Protein 1RWH (pdb70)

Nearest PDB structures (foldseek):
  1rwh-assembly1_A  TM=1.001E+00  e=0.000E+00  Paenarthrobacter aurescens
  1rw9-assembly1_A  TM=1.001E+00  e=0.000E+00  Paenarthrobacter aurescens
  1i8q-assembly1_A  TM=9.147E-01  e=4.068E-49  Streptococcus agalactiae
  1lxm-assembly1_A  TM=9.104E-01  e=1.502E-48  Streptococcus agalactiae
  2brv-assembly1_X  TM=9.313E-01  e=7.650E-45  Streptococcus pneumoniae

Structure (mmCIF, N/CA/C/O backbone):
data_1RWH
#
_entry.id   1RWH
#
_cell.length_a   57.621
_cell.length_b   86.305
_cell.length_c   80.514
_cell.angle_alpha   90.00
_cell.angle_beta   106.95
_cell.angle_gamma   90.00
#
_symmetry.space_group_name_H-M   'P 1 21 1'
#
loop_
_entity.id
_entity.type
_entity.pdbx_description
1 polymer 'chondroitin AC lyase'
2 branched '2,6-anhydro-3-deoxy-L-threo-hex-2-enonic acid-(1-3)-2-acetamido-2-deoxy-4-O-sulfo-beta-D-galactopyranose-(1-4)-2,6-anhydro-3-deoxy-L-xylo-hexonic acid-(1-3)-2-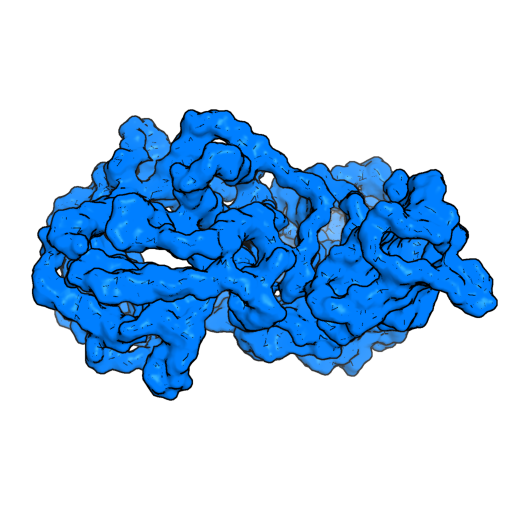acetamido-2-deoxy-4-O-sulfo-beta-D-galactopyranose'
3 non-polymer 'SODIUM ION'
4 non-polymer 'PHOSPHATE ION'
5 non-polymer GLYCEROL
6 water water
#
loop_
_atom_site.group_PDB
_atom_site.id
_atom_site.type_symbol
_atom_site.label_atom_id
_atom_site.label_alt_id
_atom_site.label_comp_id
_atom_site.label_asym_id
_atom_site.label_entity_id
_atom_site.label_seq_id
_atom_site.pdbx_PDB_ins_code
_atom_site.Cartn_x
_atom_site.Cartn_y
_atom_site.Cartn_z
_atom_site.occupancy
_atom_site.B_iso_or_equiv
_atom_site.auth_seq_id
_atom_site.auth_comp_id
_atom_site.auth_asym_id
_atom_site.auth_atom_id
_atom_site.pdbx_PDB_model_num
ATOM 1 N N . PRO A 1 4 ? -29.544 53.357 90.354 1.00 39.38 4 PRO A N 1
ATOM 2 C CA . PRO A 1 4 ? -29.420 51.877 90.473 1.00 37.87 4 PRO A CA 1
ATOM 3 C C . PRO A 1 4 ? -28.903 51.443 91.837 1.00 36.14 4 PRO A C 1
ATOM 4 O O . PRO A 1 4 ? -27.839 51.809 92.349 1.00 37.96 4 PRO A O 1
ATOM 8 N N . GLY A 1 5 ? -29.663 50.543 92.412 1.00 32.69 5 GLY A N 1
ATOM 9 C CA . GLY A 1 5 ? -29.359 50.114 93.749 1.00 30.44 5 GLY A CA 1
ATOM 10 C C . GLY A 1 5 ? -29.059 48.651 93.858 1.00 27.50 5 GLY A C 1
ATOM 11 O O . GLY A 1 5 ? -28.611 48.016 92.889 1.00 26.00 5 GLY A O 1
ATOM 12 N N . ALA A 1 6 ? -29.310 48.103 95.036 1.00 25.22 6 ALA A N 1
ATOM 13 C CA . ALA A 1 6 ? -29.000 46.720 95.365 1.00 24.85 6 ALA A CA 1
ATOM 14 C C . ALA A 1 6 ? -29.541 45.717 94.385 1.00 22.41 6 ALA A C 1
ATOM 15 O O . ALA A 1 6 ? -28.806 44.822 93.918 1.00 20.98 6 ALA A O 1
ATOM 17 N N . ALA A 1 7 ? -30.766 45.850 93.953 1.00 21.96 7 ALA A N 1
ATOM 18 C CA . ALA A 1 7 ? -31.414 44.869 93.120 1.00 22.11 7 ALA A CA 1
ATOM 19 C C . ALA A 1 7 ? -30.770 44.903 91.726 1.00 20.55 7 ALA A C 1
ATOM 20 O O . ALA A 1 7 ? -30.570 43.862 91.120 1.00 20.97 7 ALA A O 1
ATOM 22 N N . GLU A 1 8 ? -30.485 46.099 91.246 1.00 20.66 8 GLU A N 1
ATOM 23 C CA . GLU A 1 8 ? -29.878 46.290 89.910 1.00 19.91 8 GLU A CA 1
ATOM 24 C C . GLU A 1 8 ? -28.459 45.677 89.916 1.00 16.74 8 GLU A C 1
ATOM 25 O O . GLU A 1 8 ? -28.064 44.999 88.920 1.00 16.70 8 GLU A O 1
ATOM 31 N N . PHE A 1 9 ? -27.679 45.935 90.963 1.00 16.93 9 PHE A N 1
ATOM 32 C CA . PHE A 1 9 ? -26.341 45.372 91.057 1.00 15.78 9 PHE A CA 1
ATOM 33 C C . PHE A 1 9 ? -26.379 43.834 91.183 1.00 14.82 9 PHE A C 1
ATOM 34 O O . PHE A 1 9 ? -25.570 43.115 90.574 1.00 13.58 9 PHE A O 1
ATOM 42 N N . ALA A 1 10 ? -27.338 43.294 91.929 1.00 14.58 10 ALA A N 1
ATOM 43 C CA . ALA A 1 10 ? -27.485 41.859 92.020 1.00 13.30 10 ALA A CA 1
ATOM 44 C C . ALA A 1 10 ? -27.851 41.248 90.661 1.00 14.74 10 ALA A C 1
ATOM 45 O O . ALA A 1 10 ? -27.289 40.219 90.299 1.00 14.35 10 ALA A O 1
ATOM 47 N N . ALA A 1 11 ? -28.717 41.894 89.895 1.00 14.63 11 ALA A N 1
ATOM 48 C CA . ALA A 1 11 ? -29.086 41.413 88.594 1.00 15.55 11 ALA A CA 1
ATOM 49 C C . ALA A 1 11 ? -27.881 41.421 87.630 1.00 13.88 11 ALA A C 1
ATOM 50 O O . ALA A 1 11 ? -27.666 40.483 86.865 1.00 13.51 11 ALA A O 1
ATOM 52 N N . LEU A 1 12 ? -27.090 42.485 87.714 1.00 13.55 12 LEU A N 1
ATOM 53 C CA . LEU A 1 12 ? -25.872 42.579 86.886 1.00 12.71 12 LEU A CA 1
ATOM 54 C C . LEU A 1 12 ? -24.873 41.511 87.232 1.00 11.87 12 LEU A C 1
ATOM 55 O O . LEU A 1 12 ? -24.293 40.856 86.346 1.00 11.39 12 LEU A O 1
ATOM 60 N N . ARG A 1 13 ? -24.644 41.283 88.541 1.00 11.77 13 ARG A N 1
ATOM 61 C CA . ARG A 1 13 ? -23.713 40.228 88.933 1.00 10.78 13 ARG A CA 1
ATOM 62 C C . ARG A 1 13 ? -24.240 38.886 88.437 1.00 10.99 13 ARG A C 1
ATOM 63 O O . ARG A 1 13 ? -23.465 38.047 87.921 1.00 10.32 13 ARG A O 1
ATOM 71 N N . ASN A 1 14 ? -25.541 38.635 88.618 1.00 11.57 14 ASN A N 1
ATOM 72 C CA . ASN A 1 14 ? -26.097 37.392 88.136 1.00 12.07 14 ASN A CA 1
ATOM 73 C C . ASN A 1 14 ? -25.955 37.210 86.620 1.00 11.44 14 ASN A C 1
ATOM 74 O O . ASN A 1 14 ? -25.703 36.103 86.136 1.00 11.64 14 ASN A O 1
ATOM 79 N N . ARG A 1 15 ? -26.120 38.294 85.901 1.00 11.32 15 ARG A N 1
ATOM 80 C CA . ARG A 1 15 ? -25.953 38.242 84.455 1.00 11.20 15 ARG A CA 1
ATOM 81 C C . ARG A 1 15 ? -24.497 37.914 84.085 1.00 10.13 15 ARG A C 1
ATOM 82 O O . ARG A 1 15 ? -24.277 37.138 83.154 1.00 10.94 15 ARG A O 1
ATOM 90 N N . TRP A 1 16 ? -23.556 38.509 84.793 1.00 10.18 16 TRP A N 1
ATOM 91 C CA . TRP A 1 16 ? -22.156 38.227 84.486 1.00 8.91 16 TRP A CA 1
ATOM 92 C C . TRP A 1 16 ? -21.847 36.777 84.763 1.00 9.21 16 TRP A C 1
ATOM 93 O O . TRP A 1 16 ? -21.204 36.093 83.962 1.00 9.52 16 TRP A O 1
ATOM 104 N N . VAL A 1 17 ? -22.303 36.234 85.899 1.00 9.58 17 VAL A N 1
ATOM 105 C CA . VAL A 1 17 ? -22.097 34.837 86.179 1.00 9.68 17 VAL A CA 1
ATOM 106 C C . VAL A 1 17 ? -22.792 33.955 85.130 1.00 10.54 17 VAL A C 1
ATOM 107 O O . VAL A 1 17 ? -22.169 33.006 84.646 1.00 10.12 17 VAL A O 1
ATOM 111 N N . ASP A 1 18 ? -23.969 34.305 84.697 1.00 11.04 18 ASP A N 1
ATOM 112 C CA . ASP A 1 18 ? -24.610 33.540 83.625 1.00 10.86 18 ASP A CA 1
ATOM 113 C C . ASP A 1 18 ? -23.739 33.546 82.400 1.00 10.36 18 ASP A C 1
ATOM 114 O O . ASP A 1 18 ? -23.569 32.518 81.725 1.00 11.63 18 ASP A O 1
ATOM 119 N N . GLN A 1 19 ? -23.194 34.698 82.027 1.00 10.61 19 GLN A N 1
ATOM 120 C CA . GLN A 1 19 ? -22.399 34.833 80.808 1.00 10.41 19 GLN A CA 1
ATOM 121 C C . GLN A 1 19 ? -21.133 34.002 80.891 1.00 10.62 19 GLN A C 1
ATOM 122 O O . GLN A 1 19 ? -20.778 33.302 79.927 1.00 13.71 19 GLN A O 1
ATOM 132 N N . ILE A 1 20 ? -20.412 34.042 82.036 1.00 10.19 20 ILE A N 1
ATOM 133 C CA . ILE A 1 20 ? -19.116 33.434 82.097 1.00 11.03 20 ILE A CA 1
ATOM 134 C C . ILE A 1 20 ? -19.145 31.924 82.479 1.00 10.31 20 ILE A C 1
ATOM 135 O O . ILE A 1 20 ? -18.183 31.188 82.230 1.00 11.43 20 ILE A O 1
ATOM 140 N N . THR A 1 21 ? -20.282 31.450 82.994 1.00 10.40 21 THR A N 1
ATOM 141 C CA . THR A 1 21 ? -20.430 30.023 83.287 1.00 10.92 21 THR A CA 1
ATOM 142 C C . THR A 1 21 ? -21.301 29.272 82.264 1.00 10.43 21 THR A C 1
ATOM 143 O O . THR A 1 21 ? -21.157 28.065 82.118 1.00 11.43 21 THR A O 1
ATOM 147 N N . GLY A 1 22 ? -22.228 29.979 81.631 1.00 10.73 22 GLY A N 1
ATOM 148 C CA . GLY A 1 22 ? -23.242 29.298 80.807 1.00 11.66 22 GLY A CA 1
ATOM 149 C C . GLY A 1 22 ? -24.201 28.463 81.636 1.00 11.63 22 GLY A C 1
ATOM 150 O O . GLY A 1 22 ? -24.896 27.606 81.116 1.00 13.46 22 GLY A O 1
ATOM 151 N N . ARG A 1 23 ? -24.349 28.765 82.922 1.00 11.17 23 ARG A N 1
ATOM 152 C CA . ARG A 1 23 ? -25.157 27.936 83.859 1.00 13.50 23 ARG A CA 1
ATOM 153 C C . ARG A 1 23 ? -26.602 27.864 83.448 1.00 14.15 23 ARG A C 1
ATOM 154 O O . ARG A 1 23 ? -27.268 26.901 83.840 1.00 16.75 23 ARG A O 1
ATOM 162 N N . ASN A 1 24 ? -27.157 28.875 82.794 1.00 14.46 24 ASN A N 1
ATOM 163 C CA . ASN A 1 24 ? -28.566 28.959 82.388 1.00 17.05 24 ASN A CA 1
ATOM 164 C C . ASN A 1 24 ? -28.853 28.325 81.034 1.00 17.76 24 ASN A C 1
ATOM 165 O O . ASN A 1 24 ? -30.027 28.291 80.618 1.00 20.82 24 ASN A O 1
ATOM 170 N N . VAL A 1 25 ? -27.818 27.838 80.343 1.00 16.43 25 VAL A N 1
ATOM 171 C CA . VAL A 1 25 ? -27.971 27.353 78.934 1.00 18.82 25 VAL A CA 1
ATOM 172 C C . VAL A 1 25 ? -27.320 26.045 78.660 1.00 19.36 25 VAL A C 1
ATOM 173 O O . VAL A 1 25 ? -27.125 25.684 77.467 1.00 22.93 25 VAL A O 1
ATOM 177 N N . ILE A 1 26 ? -27.023 25.264 79.686 1.00 19.62 26 ILE A N 1
ATOM 178 C CA . ILE A 1 26 ? -26.515 23.924 79.484 1.00 20.97 26 ILE A CA 1
ATOM 179 C C . ILE A 1 26 ? -27.670 22.997 78.960 1.00 22.53 26 ILE A C 1
ATOM 180 O O . ILE A 1 26 ? -28.757 22.994 79.567 1.00 25.90 26 ILE A O 1
ATOM 185 N N . GLN A 1 27 ? -27.496 22.333 77.789 1.00 21.81 27 GLN A N 1
ATOM 186 C CA . GLN A 1 27 ? -28.493 21.355 77.283 1.00 23.81 27 GLN A CA 1
ATOM 187 C C . GLN A 1 27 ? -28.179 19.972 77.813 1.00 25.09 27 GLN A C 1
ATOM 188 O O . GLN A 1 27 ? -27.155 19.362 77.584 1.00 24.52 27 GLN A O 1
ATOM 194 N N . ALA A 1 28 ? -29.134 19.422 78.572 1.00 27.69 28 ALA A N 1
ATOM 195 C CA . ALA A 1 28 ? -28.973 18.113 79.230 1.00 27.27 28 ALA A CA 1
ATOM 196 C C . ALA A 1 28 ? -28.784 16.992 78.251 1.00 25.62 28 ALA A C 1
ATOM 197 O O . ALA A 1 28 ? -29.479 16.941 77.262 1.00 28.69 28 ALA A O 1
ATOM 199 N N . GLY A 1 29 ? -27.817 16.135 78.473 1.00 22.27 29 GLY A N 1
ATOM 200 C CA . GLY A 1 29 ? -27.573 15.039 77.573 1.00 23.06 29 GLY A CA 1
ATOM 201 C C . GLY A 1 29 ? -26.874 15.402 76.306 1.00 20.94 29 GLY A C 1
ATOM 202 O O . GLY A 1 29 ? -26.591 14.530 75.531 1.00 22.23 29 GLY A O 1
ATOM 203 N N . ASP A 1 30 ? -26.471 16.681 76.155 1.00 20.57 30 ASP A N 1
ATOM 204 C CA . ASP A 1 30 ? -25.794 17.144 74.932 1.00 19.99 30 ASP A CA 1
ATOM 205 C C . ASP A 1 30 ? -24.359 16.707 75.039 1.00 18.98 30 ASP A C 1
ATOM 206 O O . ASP A 1 30 ? -23.722 17.050 76.037 1.00 18.72 30 ASP A O 1
ATOM 211 N N . PRO A 1 31 ? -23.802 16.025 74.033 1.00 19.62 31 PRO A N 1
ATOM 212 C CA . PRO A 1 31 ? -22.436 15.528 74.178 1.00 20.46 31 PRO A CA 1
ATOM 213 C C . PRO A 1 31 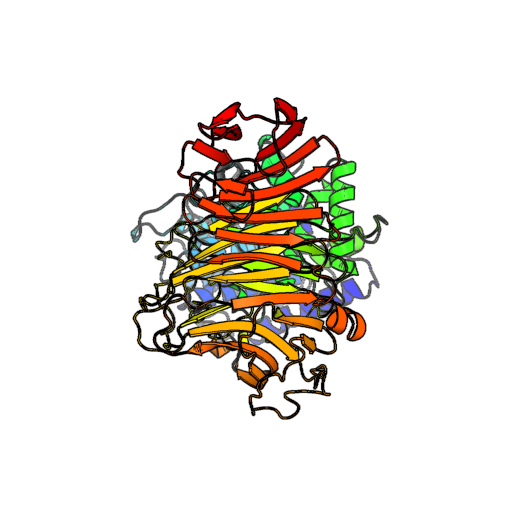? -21.381 16.687 74.198 1.00 18.07 31 PRO A C 1
ATOM 214 O O . PRO A 1 31 ? -20.288 16.492 74.773 1.00 21.72 31 PRO A O 1
ATOM 218 N N . ASP A 1 32 ? -21.689 17.762 73.498 1.00 19.77 32 ASP A N 1
ATOM 219 C CA . ASP A 1 32 ? -20.745 18.877 73.470 1.00 17.00 32 ASP A CA 1
ATOM 220 C C . ASP A 1 32 ? -20.751 19.647 74.780 1.00 16.28 32 ASP A C 1
ATOM 221 O O . ASP A 1 32 ? -19.678 20.001 75.267 1.00 17.18 32 ASP A O 1
ATOM 226 N N . PHE A 1 33 ? -21.913 19.831 75.381 1.00 17.34 33 PHE A N 1
ATOM 227 C CA . PHE A 1 33 ? -21.923 20.344 76.760 1.00 16.48 33 PHE A CA 1
ATOM 228 C C . PHE A 1 33 ? -21.197 19.432 77.713 1.00 17.60 33 PHE A C 1
ATOM 229 O O . PHE A 1 33 ? -20.458 19.894 78.600 1.00 17.02 33 PHE A O 1
ATOM 237 N N . ALA A 1 34 ? -21.413 18.102 77.598 1.00 18.72 34 ALA A N 1
ATOM 238 C CA . ALA A 1 34 ? -20.678 17.220 78.495 1.00 20.78 34 ALA A CA 1
ATOM 239 C C . ALA A 1 34 ? -19.168 17.325 78.389 1.00 20.50 34 ALA A C 1
ATOM 240 O O . ALA A 1 34 ? -18.428 17.305 79.357 1.00 20.68 34 ALA A O 1
ATOM 242 N N . LYS A 1 35 ? -18.697 17.469 77.143 1.00 20.21 35 LYS A N 1
ATOM 243 C CA . LYS A 1 35 ? -17.278 17.566 76.884 1.00 20.28 35 LYS A CA 1
ATOM 244 C C . LYS A 1 35 ? -16.734 18.909 77.476 1.00 17.38 35 LYS A C 1
ATOM 245 O O . LYS A 1 35 ? -15.638 18.938 78.026 1.00 18.85 35 LYS A O 1
ATOM 251 N N . ALA A 1 36 ? -17.496 19.979 77.331 1.00 17.09 36 ALA A N 1
ATOM 252 C CA . ALA A 1 36 ? -17.051 21.292 77.876 1.00 15.81 36 ALA A CA 1
ATOM 253 C C . ALA A 1 36 ? -16.940 21.184 79.408 1.00 15.91 36 ALA A C 1
ATOM 254 O O . ALA A 1 36 ? -15.974 21.665 80.013 1.00 16.72 36 ALA A O 1
ATOM 256 N N . ILE A 1 37 ? -17.884 20.485 80.032 1.00 16.55 37 ILE A N 1
ATOM 257 C CA . ILE A 1 37 ? -17.858 20.266 81.478 1.00 18.15 37 ILE A CA 1
ATOM 258 C C . ILE A 1 37 ? -16.682 19.382 81.901 1.00 17.54 37 ILE A C 1
ATOM 259 O O . ILE A 1 37 ? -15.988 19.664 82.861 1.00 16.36 37 ILE A O 1
ATOM 264 N N . THR A 1 38 ? -16.398 18.354 81.112 1.00 18.19 38 THR A N 1
ATOM 265 C CA . THR A 1 38 ? -15.245 17.542 81.351 1.00 18.81 38 THR A CA 1
ATOM 266 C C . THR A 1 38 ? -13.930 18.367 81.295 1.00 16.96 38 THR A C 1
ATOM 267 O O . THR A 1 38 ? -13.096 18.218 82.158 1.00 17.74 38 THR A O 1
ATOM 271 N N . ALA A 1 39 ? -13.809 19.241 80.304 1.00 17.46 39 ALA A N 1
ATOM 272 C CA . ALA A 1 39 ? -12.571 20.074 80.193 1.00 18.02 39 ALA A CA 1
ATOM 273 C C . ALA A 1 39 ? -12.458 21.009 81.399 1.00 17.11 39 ALA A C 1
ATOM 274 O O . ALA A 1 39 ? -11.385 21.174 82.003 1.00 18.16 39 ALA A O 1
ATOM 276 N N . LEU A 1 40 ? -13.616 21.572 81.794 1.00 16.67 40 LEU A N 1
ATOM 277 C CA . LEU A 1 40 ? -13.725 22.425 83.000 1.00 15.69 40 LEU A CA 1
ATOM 278 C C . LEU A 1 40 ? -13.264 21.623 84.240 1.00 15.79 40 LEU A C 1
ATOM 279 O O . LEU A 1 40 ? -12.448 22.066 85.067 1.00 15.87 40 LEU A O 1
ATOM 284 N N . ASN A 1 41 ? -13.789 20.400 84.368 1.00 15.31 41 ASN A N 1
ATOM 285 C CA . ASN A 1 41 ? -13.440 19.548 85.486 1.00 16.17 41 ASN A CA 1
ATOM 286 C C . ASN A 1 41 ? -11.948 19.168 85.531 1.00 16.63 41 ASN A C 1
ATOM 287 O O . ASN A 1 41 ? -11.327 19.189 86.591 1.00 17.08 41 ASN A O 1
ATOM 292 N N . ASN A 1 42 ? -11.366 18.858 84.373 1.00 17.80 42 ASN A N 1
ATOM 293 C CA . ASN A 1 42 ? -9.945 18.460 84.344 1.00 18.53 42 ASN A CA 1
ATOM 294 C C . ASN A 1 42 ? -9.022 19.626 84.722 1.00 17.90 42 ASN A C 1
ATOM 295 O O . ASN A 1 42 ? -8.060 19.436 85.485 1.00 18.41 42 ASN A O 1
ATOM 300 N N . LYS A 1 43 ? -9.366 20.830 84.246 1.00 17.68 43 LYS A N 1
ATOM 301 C CA . LYS A 1 43 ? -8.555 21.985 84.616 1.00 17.34 43 LYS A CA 1
ATOM 302 C C . LYS A 1 43 ? -8.657 22.286 86.120 1.00 16.22 43 LYS A C 1
ATOM 303 O O . LYS A 1 43 ? -7.658 22.543 86.819 1.00 16.47 43 LYS A O 1
ATOM 309 N N . ALA A 1 44 ? -9.906 22.192 86.644 1.00 15.62 44 ALA A N 1
ATOM 310 C CA . ALA A 1 44 ? -10.088 22.413 88.062 1.00 16.09 44 ALA A CA 1
ATOM 311 C C . ALA A 1 44 ? -9.298 21.382 88.906 1.00 16.37 44 ALA A C 1
ATOM 312 O O . ALA A 1 44 ? -8.657 21.751 89.883 1.00 16.28 44 ALA A O 1
ATOM 314 N N . ALA A 1 45 ? -9.375 20.117 88.497 1.00 17.49 45 ALA A N 1
ATOM 315 C CA . ALA A 1 45 ? -8.703 19.079 89.251 1.00 18.83 45 ALA A CA 1
ATOM 316 C C . ALA A 1 45 ? -7.185 19.245 89.218 1.00 19.34 45 ALA A C 1
ATOM 317 O O . ALA A 1 45 ? -6.518 19.045 90.214 1.00 20.47 45 ALA A O 1
ATOM 319 N N . ASP A 1 46 ? -6.680 19.696 88.076 1.00 19.56 46 ASP A N 1
ATOM 320 C CA . ASP A 1 46 ? -5.258 19.996 87.909 1.00 21.02 46 ASP A CA 1
ATOM 321 C C . ASP A 1 46 ? -4.782 21.083 88.874 1.00 19.68 46 ASP A C 1
ATOM 322 O O . ASP A 1 46 ? -3.767 20.962 89.570 1.00 21.11 46 ASP A O 1
ATOM 327 N N . SER A 1 47 ? -5.547 22.171 88.939 1.00 17.85 47 SER A N 1
ATOM 328 C CA . SER A 1 47 ? -5.242 23.224 89.872 1.00 16.12 47 SER A CA 1
ATOM 329 C C . SER A 1 47 ? -5.322 22.788 91.359 1.00 16.38 47 SER A C 1
ATOM 330 O O . SER A 1 47 ? -4.420 23.116 92.183 1.00 18.19 47 SER A O 1
ATOM 333 N N . LEU A 1 48 ? -6.357 22.024 91.692 1.00 17.28 48 LEU A N 1
ATOM 334 C CA . LEU A 1 48 ? -6.501 21.564 93.092 1.00 17.76 48 LEU A CA 1
ATOM 335 C C . LEU A 1 48 ? -5.319 20.640 93.488 1.00 19.28 48 LEU A C 1
ATOM 336 O O . LEU A 1 48 ? -4.806 20.733 94.595 1.00 20.91 48 LEU A O 1
ATOM 341 N N . ALA A 1 49 ? -4.850 19.890 92.516 1.00 19.72 49 ALA A N 1
ATOM 342 C CA . ALA A 1 49 ? -3.716 18.941 92.743 1.00 21.08 49 ALA A CA 1
ATOM 343 C C . ALA A 1 49 ? -2.414 19.719 93.046 1.00 21.56 49 ALA A C 1
ATOM 344 O O . ALA A 1 49 ? -1.476 19.191 93.668 1.00 23.42 49 ALA A O 1
ATOM 346 N N . LYS A 1 50 ? -2.347 20.980 92.594 1.00 19.86 50 LYS A N 1
ATOM 347 C CA . LYS A 1 50 ? -1.183 21.838 92.762 1.00 19.96 50 LYS A CA 1
ATOM 348 C C . LYS A 1 50 ? -1.277 22.804 93.950 1.00 19.24 50 LYS A C 1
ATOM 349 O O . LYS A 1 50 ? -0.377 23.612 94.167 1.00 19.72 50 LYS A O 1
ATOM 355 N N . LEU A 1 51 ? -2.353 22.725 94.733 1.00 19.30 51 LEU A N 1
ATOM 356 C CA . LEU A 1 51 ? -2.511 23.602 95.867 1.00 20.31 51 LEU A CA 1
ATOM 357 C C . LEU A 1 51 ? -1.354 23.408 96.892 1.00 20.71 51 LEU A C 1
ATOM 358 O O . LEU A 1 51 ? -1.013 22.262 97.248 1.00 22.51 51 LEU A O 1
ATOM 363 N N . ASP A 1 52 ? -0.818 24.484 97.402 1.00 21.18 52 ASP A N 1
ATOM 364 C CA . ASP A 1 52 ? 0.168 24.441 98.473 1.00 22.28 52 ASP A CA 1
ATOM 365 C C . ASP A 1 52 ? -0.643 24.335 99.726 1.00 24.95 52 ASP A C 1
ATOM 366 O O . ASP A 1 52 ? -1.356 25.232 100.144 1.00 23.56 52 ASP A O 1
ATOM 371 N N . ALA A 1 53 ? -0.474 23.203 100.417 1.00 27.09 53 ALA A N 1
ATOM 372 C CA . ALA A 1 53 ? -1.238 22.896 101.620 1.00 30.78 53 ALA A CA 1
ATOM 373 C C . ALA A 1 53 ? -0.424 23.169 102.868 1.00 32.02 53 ALA A C 1
ATOM 374 O O . ALA A 1 53 ? -0.895 22.873 103.988 1.00 34.00 53 ALA A O 1
ATOM 376 N N . ALA A 1 54 ? 0.808 23.651 102.694 1.00 32.04 54 ALA A N 1
ATOM 377 C CA . ALA A 1 54 ? 1.764 23.777 103.805 1.00 32.82 54 ALA A CA 1
ATOM 378 C C . ALA A 1 54 ? 1.316 24.862 104.762 1.00 33.77 54 ALA A C 1
ATOM 379 O O . ALA A 1 54 ? 0.723 25.924 104.385 1.00 34.25 54 ALA A O 1
ATOM 381 N N . ALA A 1 55 ? 1.593 24.619 106.033 1.00 34.03 55 ALA A N 1
ATOM 382 C CA . ALA A 1 55 ? 1.339 25.623 107.041 1.00 34.24 55 ALA A CA 1
ATOM 383 C C . ALA A 1 55 ? 2.244 26.814 106.776 1.00 33.32 55 ALA A C 1
ATOM 384 O O . ALA A 1 55 ? 3.403 26.660 106.388 1.00 34.17 55 ALA A O 1
ATOM 386 N N . GLY A 1 56 ? 1.737 28.010 107.002 1.00 31.47 56 GLY A N 1
ATOM 387 C CA . GLY A 1 56 ? 2.508 29.238 106.727 1.00 30.46 56 GLY A CA 1
ATOM 388 C C . GLY A 1 56 ? 2.988 29.388 105.262 1.00 28.17 56 GLY A C 1
ATOM 389 O O . GLY A 1 56 ? 4.043 29.966 104.992 1.00 27.43 56 GLY A O 1
ATOM 390 N N . ARG A 1 57 ? 2.170 28.927 104.309 1.00 25.20 57 ARG A N 1
ATOM 391 C CA . ARG A 1 57 ? 2.579 28.918 102.891 1.00 23.17 57 ARG A CA 1
ATOM 392 C C . ARG A 1 57 ? 2.880 30.331 102.377 1.00 21.54 57 ARG A C 1
ATOM 393 O O . ARG A 1 57 ? 2.273 31.316 102.828 1.00 21.58 57 ARG A O 1
ATOM 401 N N . THR A 1 58 ? 3.854 30.379 101.485 1.00 21.81 58 THR A N 1
ATOM 402 C CA . THR A 1 58 ? 4.247 31.637 100.841 1.00 23.64 58 THR A CA 1
ATOM 403 C C . THR A 1 58 ? 3.853 31.667 99.362 1.00 21.97 58 THR A C 1
ATOM 404 O O . THR A 1 58 ? 4.152 32.632 98.659 1.00 22.88 58 THR A O 1
ATOM 408 N N . SER A 1 59 ? 3.188 30.622 98.916 1.00 19.29 59 SER A N 1
ATOM 409 C CA . SER A 1 59 ? 2.516 30.573 97.594 1.00 19.39 59 SER A CA 1
ATOM 410 C C . SER A 1 59 ? 1.181 29.879 97.714 1.00 18.88 59 SER A C 1
ATOM 411 O O . SER A 1 59 ? 0.940 29.176 98.707 1.00 20.46 59 SER A O 1
ATOM 414 N N . VAL A 1 60 ? 0.282 30.076 96.750 1.00 16.01 60 VAL A N 1
ATOM 415 C CA . VAL A 1 60 ? -0.977 29.349 96.711 1.00 15.77 60 VAL A CA 1
ATOM 416 C C . VAL A 1 60 ? -0.873 28.017 96.032 1.00 16.22 60 VAL A C 1
ATOM 417 O O . VAL A 1 60 ? -1.487 27.035 96.470 1.00 18.05 60 VAL A O 1
ATOM 421 N N . PHE A 1 61 ? -0.165 27.981 94.918 1.00 15.88 61 PHE A N 1
ATOM 422 C CA . PHE A 1 61 ? 0.067 26.781 94.168 1.00 17.00 61 PHE A CA 1
ATOM 423 C C . PHE A 1 61 ? 1.563 26.463 94.232 1.00 19.44 61 PHE A C 1
ATOM 424 O O . PHE A 1 61 ? 2.405 27.388 94.229 1.00 19.44 61 PHE A O 1
ATOM 432 N N . THR A 1 62 ? 1.883 25.184 94.394 1.00 20.71 62 THR A N 1
ATOM 433 C CA . THR A 1 62 ? 3.310 24.779 94.506 1.00 21.80 62 THR A CA 1
ATOM 434 C C . THR A 1 62 ? 4.182 25.065 93.301 1.00 21.03 62 THR A C 1
ATOM 435 O O . THR A 1 62 ? 5.415 25.137 93.453 1.00 25.06 62 THR A O 1
ATOM 439 N N . ASP A 1 63 ? 3.588 25.248 92.129 1.00 18.98 63 ASP A N 1
ATOM 440 C CA . ASP A 1 63 ? 4.331 25.473 90.884 1.00 19.27 63 ASP A CA 1
ATOM 441 C C . ASP A 1 63 ? 4.255 26.944 90.420 1.00 19.34 63 ASP A C 1
ATOM 442 O O . ASP A 1 63 ? 4.711 27.254 89.300 1.00 21.34 63 ASP A O 1
ATOM 447 N N . LEU A 1 64 ? 3.751 27.835 91.290 1.00 17.95 64 LEU A N 1
ATOM 448 C CA . LEU A 1 64 ? 3.600 29.257 90.921 1.00 16.93 64 LEU A CA 1
ATOM 449 C C . LEU A 1 64 ? 4.124 30.141 92.012 1.00 16.86 64 LEU A C 1
ATOM 450 O O . LEU A 1 64 ? 3.574 30.193 93.143 1.00 19.12 64 LEU A O 1
ATOM 455 N N . SER A 1 65 ? 5.192 30.893 91.700 1.00 18.04 65 SER A N 1
ATOM 456 C CA . SER A 1 65 ? 5.775 31.827 92.639 1.00 18.79 65 SER A CA 1
ATOM 457 C C . SER A 1 65 ? 5.047 33.167 92.573 1.00 18.27 65 SER A C 1
ATOM 458 O O . SER A 1 65 ? 4.973 33.783 91.485 1.00 19.23 65 SER A O 1
ATOM 461 N N . LEU A 1 66 ? 4.632 33.677 93.713 1.00 17.26 66 LEU A N 1
ATOM 462 C CA . LEU A 1 66 ? 4.025 35.003 93.774 1.00 18.39 66 LEU A CA 1
ATOM 463 C C . LEU A 1 66 ? 5.030 36.119 93.571 1.00 19.70 66 LEU A C 1
ATOM 464 O O . LEU A 1 66 ? 4.624 37.253 93.353 1.00 23.20 66 LEU A O 1
ATOM 469 N N . ALA A 1 67 ? 6.321 35.808 93.628 1.00 20.18 67 ALA A N 1
ATOM 470 C CA . ALA A 1 67 ? 7.362 36.798 93.333 1.00 19.57 67 ALA A CA 1
ATOM 471 C C . ALA A 1 67 ? 7.609 36.941 91.824 1.00 19.83 67 ALA A C 1
ATOM 472 O O . ALA A 1 67 ? 8.445 37.793 91.419 1.00 21.67 67 ALA A O 1
ATOM 474 N N . LYS A 1 68 ? 6.953 36.144 90.979 1.00 18.54 68 LYS A N 1
ATOM 475 C CA . LYS A 1 68 ? 7.096 36.268 89.537 1.00 17.25 68 LYS A CA 1
ATOM 476 C C . LYS A 1 68 ? 5.756 36.744 88.978 1.00 15.20 68 LYS A C 1
ATOM 477 O O . LYS A 1 68 ? 4.734 36.034 89.106 1.00 15.34 68 LYS A O 1
ATOM 483 N N . ASP A 1 69 ? 5.727 37.911 88.369 1.00 15.53 69 ASP A N 1
ATOM 484 C CA . ASP A 1 69 ? 4.420 38.556 88.134 1.00 14.52 69 ASP A CA 1
ATOM 485 C C . ASP A 1 69 ? 3.539 37.693 87.182 1.00 13.59 69 ASP A C 1
ATOM 486 O O . ASP A 1 69 ? 2.336 37.677 87.357 1.00 12.44 69 ASP A O 1
ATOM 491 N N . ALA A 1 70 ? 4.085 36.940 86.221 1.00 13.38 70 ALA A N 1
ATOM 492 C CA . ALA A 1 70 ? 3.259 36.116 85.360 1.00 13.56 70 ALA A CA 1
ATOM 493 C C . ALA A 1 70 ? 2.623 34.945 86.125 1.00 12.18 70 ALA A C 1
ATOM 494 O O . ALA A 1 70 ? 1.502 34.529 85.858 1.00 13.22 70 ALA A O 1
ATOM 496 N N . GLU A 1 71 ? 3.376 34.412 87.076 1.00 13.39 71 GLU A N 1
ATOM 497 C CA . GLU A 1 71 ? 2.905 33.324 87.910 1.00 13.58 71 GLU A CA 1
ATOM 498 C C . GLU A 1 71 ? 1.899 33.806 88.967 1.00 12.56 71 GLU A C 1
ATOM 499 O O . GLU A 1 71 ? 1.007 33.036 89.360 1.00 12.83 71 GLU A O 1
ATOM 505 N N . MET A 1 72 ? 2.010 35.061 89.393 1.00 12.87 72 MET A N 1
ATOM 506 C CA . MET A 1 72 ? 0.983 35.736 90.164 1.00 11.98 72 MET A CA 1
ATOM 507 C C . MET A 1 72 ? -0.323 35.792 89.357 1.00 11.42 72 MET A C 1
ATOM 508 O O . MET A 1 72 ? -1.414 35.465 89.887 1.00 11.60 72 MET A O 1
ATOM 513 N N . VAL A 1 73 ? -0.239 36.203 88.079 1.00 11.26 73 VAL A N 1
ATOM 514 C CA . VAL A 1 73 ? -1.469 36.206 87.255 1.00 10.53 73 VAL A CA 1
ATOM 515 C C . VAL A 1 73 ? -2.069 34.794 87.197 1.00 9.77 73 VAL A C 1
ATOM 516 O O . VAL A 1 73 ? -3.275 34.623 87.352 1.00 10.40 73 VAL A O 1
ATOM 520 N N . THR A 1 74 ? -1.228 33.780 86.880 1.00 11.09 74 THR A N 1
ATOM 521 C CA . THR A 1 74 ? -1.768 32.447 86.728 1.00 11.24 74 THR A CA 1
ATOM 522 C C . THR A 1 74 ? -2.380 31.960 88.049 1.00 10.47 74 THR A C 1
ATOM 523 O O . THR A 1 74 ? -3.345 31.195 88.033 1.00 11.21 74 THR A O 1
ATOM 527 N N . THR A 1 75 ? -1.808 32.357 89.175 1.00 11.54 75 THR A N 1
ATOM 528 C CA . THR A 1 75 ? -2.431 32.039 90.480 1.00 11.58 75 THR A CA 1
ATOM 529 C C . THR A 1 75 ? -3.889 32.557 90.477 1.00 10.52 75 THR A C 1
ATOM 530 O O . THR A 1 75 ? -4.839 31.793 90.827 1.00 10.94 75 THR A O 1
ATOM 534 N N . TYR A 1 76 ? -4.092 33.805 90.110 1.00 9.85 76 TYR A N 1
ATOM 535 C CA . TYR A 1 76 ? -5.424 34.365 90.087 1.00 10.00 76 TYR A CA 1
ATOM 536 C C . TYR A 1 76 ? -6.354 33.758 89.004 1.00 9.32 76 TYR A C 1
ATOM 537 O O . TYR A 1 76 ? -7.538 33.537 89.288 1.00 9.75 76 TYR A O 1
ATOM 546 N N . THR A 1 77 ? -5.813 33.457 87.823 1.00 9.81 77 THR A N 1
ATOM 547 C CA . THR A 1 77 ? -6.683 32.860 86.803 1.00 10.16 77 THR A CA 1
ATOM 548 C C . THR A 1 77 ? -7.051 31.431 87.179 1.00 9.77 77 THR A C 1
ATOM 549 O O . THR A 1 77 ? -8.153 30.968 86.871 1.00 9.94 77 THR A O 1
ATOM 553 N N . ARG A 1 78 ? -6.156 30.703 87.871 1.00 10.46 78 ARG A N 1
ATOM 554 C CA . ARG A 1 78 ? -6.560 29.389 88.370 1.00 10.57 78 ARG A CA 1
ATOM 555 C C . ARG A 1 78 ? -7.672 29.533 89.420 1.00 9.53 78 ARG A C 1
ATOM 556 O O . ARG A 1 78 ? -8.603 28.682 89.439 1.00 11.23 78 ARG A O 1
ATOM 564 N N . LEU A 1 79 ? -7.576 30.535 90.288 1.00 10.51 79 LEU A N 1
ATOM 565 C CA . LEU A 1 79 ? -8.630 30.725 91.288 1.00 10.51 79 LEU A CA 1
ATOM 566 C C . LEU A 1 79 ? -9.961 31.113 90.649 1.00 9.46 79 LEU A C 1
ATOM 567 O O . LEU A 1 79 ? -11.004 30.609 91.077 1.00 10.61 79 LEU A O 1
ATOM 572 N N . SER A 1 80 ? -9.934 31.958 89.623 1.00 9.30 80 SER A N 1
ATOM 573 C CA . SER A 1 80 ? -11.176 32.327 88.969 1.00 9.06 80 SER A CA 1
ATOM 574 C C . SER A 1 80 ? -11.757 31.142 88.170 1.00 9.16 80 SER A C 1
ATOM 575 O O . SER A 1 80 ? -12.967 31.006 88.103 1.00 9.63 80 SER A O 1
ATOM 578 N N . GLN A 1 81 ? -10.911 30.303 87.587 1.00 8.95 81 GLN A N 1
ATOM 579 C CA . GLN A 1 81 ? -11.398 29.113 86.931 1.00 9.77 81 GLN A CA 1
ATOM 580 C C . GLN A 1 81 ? -12.076 28.148 87.924 1.00 9.94 81 GLN A C 1
ATOM 581 O O . GLN A 1 81 ? -13.089 27.543 87.622 1.00 10.44 81 GLN A O 1
ATOM 587 N N . LEU A 1 82 ? -11.448 27.995 89.076 1.00 9.79 82 LEU A N 1
ATOM 588 C CA . LEU A 1 82 ? -12.012 27.139 90.126 1.00 10.16 82 LEU A CA 1
ATOM 589 C C . LEU A 1 82 ? -13.336 27.706 90.577 1.00 10.25 82 LEU A C 1
ATOM 590 O O . LEU A 1 82 ? -14.317 26.961 90.776 1.00 11.58 82 LEU A O 1
ATOM 595 N N . ALA A 1 83 ? -13.441 29.028 90.744 1.00 9.93 83 ALA A N 1
ATOM 596 C CA . ALA A 1 83 ? -14.711 29.635 91.119 1.00 9.72 83 ALA A CA 1
ATOM 597 C C . ALA A 1 83 ? -15.752 29.423 89.997 1.00 9.50 83 ALA A C 1
ATOM 598 O O . ALA A 1 83 ? -16.948 29.229 90.284 1.00 9.78 83 ALA A O 1
ATOM 600 N N . THR A 1 84 ? -15.311 29.486 88.729 1.00 9.61 84 THR A N 1
ATOM 601 C CA . THR A 1 84 ? -16.215 29.232 87.639 1.00 9.54 84 THR A CA 1
ATOM 602 C C . THR A 1 84 ? -16.777 27.828 87.709 1.00 9.56 84 THR A C 1
ATOM 603 O O . THR A 1 84 ? -17.981 27.596 87.571 1.00 10.79 84 THR A O 1
ATOM 607 N N . ALA A 1 85 ? -15.899 26.862 87.911 1.00 10.28 85 ALA A N 1
ATOM 608 C CA . ALA A 1 85 ? -16.317 25.469 88.035 1.00 10.70 85 ALA A CA 1
ATOM 609 C C . ALA A 1 85 ? -17.278 25.272 89.226 1.00 10.31 85 ALA A C 1
ATOM 610 O O . ALA A 1 85 ? -18.295 24.590 89.112 1.00 11.28 85 ALA A O 1
ATOM 612 N N . TRP A 1 86 ? -16.951 25.893 90.366 1.00 10.73 86 TRP A N 1
ATOM 613 C CA . TRP A 1 86 ? -17.793 25.793 91.551 1.00 10.58 86 TRP A CA 1
ATOM 614 C C . TRP A 1 86 ? -19.195 26.347 91.311 1.00 10.53 86 TRP A C 1
ATOM 615 O O . TRP A 1 86 ? -20.179 25.898 91.965 1.00 11.12 86 TRP A O 1
ATOM 626 N N . ALA A 1 87 ? -19.308 27.272 90.352 1.00 10.84 87 ALA A N 1
ATOM 627 C CA . ALA A 1 87 ? -20.557 27.920 90.011 1.00 10.78 87 ALA A CA 1
ATOM 628 C C . ALA A 1 87 ? -21.298 27.267 88.803 1.00 11.28 87 ALA A C 1
ATOM 629 O O . ALA A 1 87 ? -22.350 27.749 88.401 1.00 12.33 87 ALA A O 1
ATOM 631 N N . THR A 1 88 ? -20.727 26.214 88.202 1.00 10.72 88 THR A N 1
ATOM 632 C CA . THR A 1 88 ? -21.306 25.638 87.004 1.00 11.83 88 THR A CA 1
ATOM 633 C C . THR A 1 88 ? -22.061 24.333 87.323 1.00 11.64 88 THR A C 1
ATOM 634 O O . THR A 1 88 ? -21.412 23.335 87.678 1.00 12.26 88 THR A O 1
ATOM 638 N N . PRO A 1 89 ? -23.380 24.337 87.153 1.00 13.63 89 PRO A N 1
ATOM 639 C CA . PRO A 1 89 ? -24.141 23.119 87.394 1.00 13.91 89 PRO A CA 1
ATOM 640 C C . PRO A 1 89 ? -23.544 21.932 86.644 1.00 15.06 89 PRO A C 1
ATOM 641 O O . PRO A 1 89 ? -23.179 22.040 85.472 1.00 15.82 89 PRO A O 1
ATOM 645 N N . THR A 1 90 ? -23.537 20.777 87.335 1.00 15.03 90 THR A N 1
ATOM 646 C CA . THR A 1 90 ? -23.003 19.480 86.897 1.00 17.00 90 THR A CA 1
ATOM 647 C C . THR A 1 90 ? -21.491 19.346 86.869 1.00 16.86 90 THR A C 1
ATOM 648 O O . THR A 1 90 ? -20.940 18.237 86.679 1.00 18.29 90 THR A O 1
ATOM 652 N N . ALA A 1 91 ? -20.776 20.467 87.100 1.00 15.23 91 ALA A N 1
ATOM 653 C CA . ALA A 1 91 ? -19.370 20.326 87.245 1.00 14.82 91 ALA A CA 1
ATOM 654 C C . ALA A 1 91 ? -19.027 19.482 88.464 1.00 14.16 91 ALA A C 1
ATOM 655 O O . ALA A 1 91 ? -19.772 19.511 89.457 1.00 15.20 91 ALA A O 1
ATOM 657 N N . ALA A 1 92 ? -17.909 18.797 88.433 1.00 15.07 92 ALA A N 1
ATOM 658 C CA . ALA A 1 92 ? -17.532 17.910 89.546 1.00 15.66 92 ALA A CA 1
ATOM 659 C C . ALA A 1 92 ? -17.485 18.683 90.877 1.00 15.79 92 ALA A C 1
ATOM 660 O O . ALA A 1 92 ? -17.891 18.184 91.939 1.00 17.53 92 ALA A O 1
ATOM 662 N N . VAL A 1 93 ? -16.985 19.921 90.850 1.00 14.76 93 VAL A N 1
ATOM 663 C CA . VAL A 1 93 ? -16.849 20.698 92.077 1.00 14.57 93 VAL A CA 1
ATOM 664 C C . VAL A 1 93 ? -17.999 21.678 92.307 1.00 12.88 93 VAL A C 1
ATOM 665 O O . VAL A 1 93 ? -17.920 22.545 93.188 1.00 14.57 93 VAL A O 1
ATOM 669 N N . PHE A 1 94 ? -19.088 21.562 91.545 1.00 13.88 94 PHE A N 1
ATOM 670 C CA . PHE A 1 94 ? -20.205 22.469 91.704 1.00 13.10 94 PHE A CA 1
ATOM 671 C C . PHE A 1 94 ? -20.695 22.490 93.140 1.00 12.73 94 PHE A C 1
ATOM 672 O O . PHE A 1 94 ? -21.011 21.423 93.685 1.00 14.20 94 PHE A O 1
ATOM 680 N N . GLY A 1 95 ? -20.711 23.647 93.784 1.00 12.92 95 GLY A N 1
ATOM 681 C CA . GLY A 1 95 ? -21.238 23.777 95.128 1.00 14.15 95 GLY A CA 1
ATOM 682 C C . GLY A 1 95 ? -20.410 23.058 96.189 1.00 13.96 95 GLY A C 1
ATOM 683 O O . GLY A 1 95 ? -20.874 22.909 97.317 1.00 16.93 95 GLY A O 1
ATOM 684 N N . ASP A 1 96 ? -19.199 22.645 95.895 1.00 14.06 96 ASP A N 1
ATOM 685 C CA . ASP A 1 96 ? -18.396 21.859 96.843 1.00 15.80 96 ASP A CA 1
ATOM 686 C C . ASP A 1 96 ? -17.782 22.811 97.871 1.00 14.35 96 ASP A C 1
ATOM 687 O O . ASP A 1 96 ? -16.942 23.667 97.502 1.00 14.79 96 ASP A O 1
ATOM 692 N N . ALA A 1 97 ? -18.176 22.668 99.143 1.00 15.68 97 ALA A N 1
ATOM 693 C CA . ALA A 1 97 ? -17.737 23.573 100.157 1.00 15.93 97 ALA A CA 1
ATOM 694 C C . ALA A 1 97 ? -16.229 23.479 100.438 1.00 15.71 97 ALA A C 1
ATOM 695 O O . ALA A 1 97 ? -15.620 24.512 100.777 1.00 16.73 97 ALA A O 1
ATOM 697 N N . ALA A 1 98 ? -15.623 22.323 100.314 1.00 16.73 98 ALA A N 1
ATOM 698 C CA . ALA A 1 98 ? -14.162 22.215 100.591 1.00 18.04 98 ALA A CA 1
ATOM 699 C C . ALA A 1 98 ? -13.387 22.947 99.459 1.00 16.57 98 ALA A C 1
ATOM 700 O O . ALA A 1 98 ? -12.403 23.639 99.722 1.00 16.87 98 ALA A O 1
ATOM 702 N N . VAL A 1 99 ? -13.824 22.785 98.220 1.00 15.94 99 VAL A N 1
ATOM 703 C CA . VAL A 1 99 ? -13.245 23.523 97.116 1.00 15.10 99 VAL A CA 1
ATOM 704 C C . VAL A 1 99 ? -13.409 25.040 97.315 1.00 14.14 99 VAL A C 1
ATOM 705 O O . VAL A 1 99 ? -12.458 25.804 97.144 1.00 14.59 99 VAL A O 1
ATOM 709 N N . LEU A 1 100 ? -14.644 25.438 97.644 1.00 13.81 100 LEU A N 1
ATOM 710 C CA . LEU A 1 100 ? -14.891 26.861 97.936 1.00 13.41 100 LEU A CA 1
ATOM 711 C C . LEU A 1 100 ? -13.918 27.381 98.972 1.00 13.85 100 LEU A C 1
ATOM 712 O O . LEU A 1 100 ? -13.374 28.469 98.840 1.00 13.41 100 LEU A O 1
ATOM 717 N N . ALA A 1 101 ? -13.773 26.668 100.069 1.00 14.42 101 ALA A N 1
ATOM 718 C CA . ALA A 1 101 ? -12.883 27.121 101.112 1.00 14.83 101 ALA A CA 1
ATOM 719 C C . ALA A 1 101 ? -11.448 27.286 100.594 1.00 14.36 101 ALA A C 1
ATOM 720 O O . ALA A 1 101 ? -10.746 28.248 100.967 1.00 15.55 101 ALA A O 1
ATOM 722 N N . ALA A 1 102 ? -10.983 26.380 99.759 1.00 15.14 102 ALA A N 1
ATOM 723 C CA . ALA A 1 102 ? -9.663 26.472 99.180 1.00 15.58 102 ALA A CA 1
ATOM 724 C C . ALA A 1 102 ? -9.539 27.698 98.248 1.00 13.97 102 ALA A C 1
ATOM 725 O O . ALA A 1 102 ? -8.487 28.354 98.268 1.00 14.55 102 ALA A O 1
ATOM 727 N N . ILE A 1 103 ? -10.586 27.990 97.483 1.00 13.36 103 ILE A N 1
ATOM 728 C CA . ILE A 1 103 ? -10.550 29.180 96.606 1.00 12.40 103 ILE A CA 1
ATOM 729 C C . ILE A 1 103 ? -10.441 30.430 97.483 1.00 11.34 103 ILE A C 1
ATOM 730 O O . ILE A 1 103 ? -9.614 31.324 97.201 1.00 11.39 103 ILE A O 1
ATOM 735 N N . LYS A 1 104 ? -11.269 30.539 98.514 1.00 11.58 104 LYS A N 1
ATOM 736 C CA . LYS A 1 104 ? -11.270 31.697 99.385 1.00 11.05 104 LYS A CA 1
ATOM 737 C C . LYS A 1 104 ? -9.946 31.863 100.060 1.00 11.89 104 LYS A C 1
ATOM 738 O O . LYS A 1 104 ? -9.456 32.984 100.212 1.00 12.48 104 LYS A O 1
ATOM 744 N N . ALA A 1 105 ? -9.380 30.781 100.558 1.00 12.62 105 ALA A N 1
ATOM 745 C CA . ALA A 1 105 ? -8.071 30.874 101.193 1.00 13.52 105 ALA A CA 1
ATOM 746 C C . ALA A 1 105 ? -6.954 31.284 100.245 1.00 13.38 105 ALA A C 1
ATOM 747 O O . ALA A 1 105 ? -6.040 32.041 100.617 1.00 14.49 105 ALA A O 1
ATOM 749 N N . GLY A 1 106 ? -7.066 30.817 99.005 1.00 12.96 106 GLY A N 1
ATOM 750 C CA . GLY A 1 106 ? -6.154 31.230 97.975 1.00 13.20 106 GLY A CA 1
ATOM 751 C C . GLY A 1 106 ? -6.274 32.741 97.681 1.00 12.44 106 GLY A C 1
ATOM 752 O O . GLY A 1 106 ? -5.259 33.443 97.562 1.00 12.45 106 GLY A O 1
ATOM 753 N N . LEU A 1 107 ? -7.499 33.254 97.549 1.00 11.20 107 LEU A N 1
ATOM 754 C CA . LEU A 1 107 ? -7.655 34.690 97.350 1.00 10.38 107 LEU A CA 1
ATOM 755 C C . LEU A 1 107 ? -7.108 35.472 98.553 1.00 11.95 107 LEU A C 1
ATOM 756 O O . LEU A 1 107 ? -6.448 36.514 98.399 1.00 11.75 107 LEU A O 1
ATOM 761 N N . ALA A 1 108 ? -7.367 34.975 99.752 1.00 12.44 108 ALA A N 1
ATOM 762 C CA . ALA A 1 108 ? -6.941 35.683 100.957 1.00 13.01 108 ALA A CA 1
ATOM 763 C C . ALA A 1 108 ? -5.401 35.725 101.046 1.00 12.86 108 ALA A C 1
ATOM 764 O O . ALA A 1 108 ? -4.814 36.801 101.321 1.00 14.39 108 ALA A O 1
ATOM 766 N N . ASP A 1 109 ? -4.755 34.596 100.842 1.00 12.43 109 ASP A N 1
ATOM 767 C CA . ASP A 1 109 ? -3.313 34.538 100.991 1.00 13.30 109 ASP A CA 1
ATOM 768 C C . ASP A 1 109 ? -2.645 35.264 99.829 1.00 13.84 109 ASP A C 1
ATOM 769 O O . ASP A 1 109 ? -1.617 35.917 100.052 1.00 14.42 109 ASP A O 1
ATOM 774 N N . ALA A 1 110 ? -3.173 35.171 98.609 1.00 12.72 110 ALA A N 1
ATOM 775 C CA . ALA A 1 110 ? -2.525 35.903 97.519 1.00 13.19 110 ALA A CA 1
ATOM 776 C C . ALA A 1 110 ? -2.597 37.405 97.801 1.00 12.99 110 ALA A C 1
ATOM 777 O O . ALA A 1 110 ? -1.636 38.144 97.520 1.00 13.20 110 ALA A O 1
ATOM 779 N N . ASN A 1 111 ? -3.680 37.868 98.408 1.00 13.06 111 ASN A N 1
ATOM 780 C CA . ASN A 1 111 ? -3.806 39.271 98.830 1.00 12.70 111 ASN A CA 1
ATOM 781 C C . ASN A 1 111 ? -2.762 39.631 99.878 1.00 14.60 111 ASN A C 1
ATOM 782 O O . ASN A 1 111 ? -2.046 40.600 99.743 1.00 15.08 111 ASN A O 1
ATOM 787 N N . THR A 1 112 ? -2.736 38.857 100.965 1.00 15.58 112 THR A N 1
ATOM 788 C CA . THR A 1 112 ? -1.762 39.121 102.083 1.00 17.54 112 THR A CA 1
ATOM 789 C C . THR A 1 112 ? -0.341 39.099 101.646 1.00 17.14 112 THR A C 1
ATOM 790 O O . THR A 1 112 ? 0.463 39.978 102.031 1.00 19.55 112 THR A O 1
ATOM 794 N N . LEU A 1 113 ? 0.006 38.078 100.897 1.00 16.25 113 LEU A N 1
ATOM 795 C CA . LEU A 1 113 ? 1.363 37.816 100.519 1.00 17.73 113 LEU A CA 1
ATOM 796 C C . LEU A 1 113 ? 1.880 38.737 99.460 1.00 16.61 113 LEU A C 1
ATOM 797 O O . LEU A 1 113 ? 3.065 38.955 99.316 1.00 19.51 113 LEU A O 1
ATOM 802 N N . CYS A 1 114 ? 1.018 39.239 98.593 1.00 16.80 114 CYS A N 1
ATOM 803 C CA . CYS A 1 114 ? 1.486 39.847 97.378 1.00 17.91 114 CYS A CA 1
ATOM 804 C C . CYS A 1 114 ? 0.589 40.982 96.887 1.00 15.97 114 CYS A C 1
ATOM 805 O O . CYS A 1 114 ? 0.981 42.176 96.875 1.00 18.62 114 CYS A O 1
ATOM 808 N N . TYR A 1 115 ? -0.629 40.665 96.467 1.00 12.83 115 TYR A N 1
ATOM 809 C CA . TYR A 1 115 ? -1.443 41.574 95.663 1.00 12.95 115 TYR A CA 1
ATOM 810 C C . TYR A 1 115 ? -2.377 42.369 96.584 1.00 12.20 115 TYR A C 1
ATOM 811 O O . TYR A 1 115 ? -3.496 41.947 96.865 1.00 12.71 115 TYR A O 1
ATOM 820 N N . ASN A 1 116 ? -1.856 43.463 97.119 1.00 12.42 116 ASN A N 1
ATOM 821 C CA . ASN A 1 116 ? -2.632 44.248 98.088 1.00 13.20 116 ASN A CA 1
ATOM 822 C C . ASN A 1 116 ? -2.370 45.730 97.856 1.00 13.48 116 ASN A C 1
ATOM 823 O O . ASN A 1 116 ? -1.528 46.108 97.015 1.00 15.01 116 ASN A O 1
ATOM 828 N N . ASP A 1 117 ? -3.084 46.581 98.578 1.00 13.89 117 ASP A N 1
ATOM 829 C CA . ASP A 1 117 ? -3.068 48.006 98.372 1.00 15.27 117 ASP A CA 1
ATOM 830 C C . ASP A 1 117 ? -1.835 48.726 98.897 1.00 16.86 117 ASP A C 1
ATOM 831 O O . ASP A 1 117 ? -1.725 49.947 98.704 1.00 19.60 117 ASP A O 1
ATOM 836 N N . ARG A 1 118 ? -0.888 47.961 99.428 1.00 15.96 118 ARG A N 1
ATOM 837 C CA . ARG A 1 118 ? 0.435 48.491 99.899 1.00 18.01 118 ARG A CA 1
ATOM 838 C C . ARG A 1 118 ? 1.582 48.060 98.985 1.00 20.01 118 ARG A C 1
ATOM 839 O O . ARG A 1 118 ? 2.735 48.445 99.154 1.00 22.19 118 ARG A O 1
ATOM 847 N N . LYS A 1 119 ? 1.287 47.299 97.952 1.00 17.89 119 LYS A N 1
ATOM 848 C CA . LYS A 1 119 ? 2.368 46.694 97.107 1.00 17.16 119 LYS A CA 1
ATOM 849 C C . LYS A 1 119 ? 2.704 47.562 95.900 1.00 17.18 119 LYS A C 1
ATOM 850 O O . LYS A 1 119 ? 1.843 48.020 95.167 1.00 18.56 119 LYS A O 1
ATOM 856 N N . GLU A 1 120 ? 3.985 47.786 95.699 1.00 16.59 120 GLU A N 1
ATOM 857 C CA . GLU A 1 120 ? 4.475 48.433 94.494 1.00 17.28 120 GLU A CA 1
ATOM 858 C C . GLU A 1 120 ? 4.551 47.394 93.380 1.00 17.56 120 GLU A C 1
ATOM 859 O O . GLU A 1 120 ? 4.999 46.267 93.582 1.00 17.95 120 GLU A O 1
ATOM 865 N N . GLU A 1 121 ? 4.239 47.828 92.157 1.00 15.20 121 GLU A N 1
ATOM 866 C CA . GLU A 1 121 ? 4.400 46.929 90.998 1.00 14.51 121 GLU A CA 1
ATOM 867 C C . GLU A 1 121 ? 5.856 46.505 90.861 1.00 14.74 121 GLU A C 1
ATOM 868 O O . GLU A 1 121 ? 6.748 47.347 90.958 1.00 17.41 121 GLU A O 1
ATOM 874 N N . VAL A 1 122 ? 6.110 45.262 90.527 1.00 15.69 122 VAL A N 1
ATOM 875 C CA . VAL A 1 122 ? 7.399 44.713 90.134 1.00 17.15 122 VAL A CA 1
ATOM 876 C C . VAL A 1 122 ? 7.200 43.907 88.875 1.00 15.90 122 VAL A C 1
ATOM 877 O O . VAL A 1 122 ? 6.330 43.050 88.803 1.00 16.49 122 VAL A O 1
ATOM 881 N N . GLY A 1 123 ? 7.955 44.222 87.841 1.00 15.54 123 GLY A N 1
ATOM 882 C CA . GLY A 1 123 ? 7.829 43.539 86.575 1.00 15.72 123 GLY A CA 1
ATOM 883 C C . GLY A 1 123 ? 6.701 44.099 85.702 1.00 15.08 123 GLY A C 1
ATOM 884 O O . GLY A 1 123 ? 6.379 45.272 85.752 1.00 19.13 123 GLY A O 1
ATOM 885 N N . ASN A 1 124 ? 6.128 43.249 84.852 1.00 13.28 124 ASN A N 1
ATOM 886 C CA . ASN A 1 124 ? 5.246 43.658 83.781 1.00 11.59 124 ASN A CA 1
ATOM 887 C C . ASN A 1 124 ? 3.973 44.333 84.306 1.00 10.80 124 ASN A C 1
ATOM 888 O O . ASN A 1 124 ? 3.198 43.704 85.001 1.00 11.39 124 ASN A O 1
ATOM 893 N N . TRP A 1 125 ? 3.768 45.590 83.929 1.00 10.97 125 TRP A N 1
ATOM 894 C CA . TRP A 1 125 ? 2.638 46.368 84.346 1.00 10.02 125 TRP A CA 1
ATOM 895 C C . TRP A 1 125 ? 1.321 45.628 84.045 1.00 9.55 125 TRP A C 1
ATOM 896 O O . TRP A 1 125 ? 0.351 45.725 84.828 1.00 10.30 125 TRP A O 1
ATOM 907 N N . TRP A 1 126 ? 1.287 44.883 82.943 1.00 8.94 126 TRP A N 1
ATOM 908 C CA . TRP A 1 126 ? 0.039 44.275 82.513 1.00 8.68 126 TRP A CA 1
ATOM 909 C C . TRP A 1 126 ? -0.411 43.284 83.575 1.00 8.61 126 TRP A C 1
ATOM 910 O O . TRP A 1 126 ? -1.628 43.089 83.776 1.00 8.69 126 TRP A O 1
ATOM 921 N N . SER A 1 127 ? 0.524 42.571 84.207 1.00 8.96 127 SER A N 1
ATOM 922 C CA . SER A 1 127 ? 0.148 41.604 85.216 1.00 8.98 127 SER A CA 1
ATOM 923 C C . SER A 1 127 ? -0.685 42.245 86.357 1.00 8.99 127 SER A C 1
ATOM 924 O O . SER A 1 127 ? -1.633 41.660 86.851 1.00 9.54 127 SER A O 1
ATOM 927 N N . TRP A 1 128 ? -0.223 43.399 86.786 1.00 8.86 128 TRP A N 1
ATOM 928 C CA . TRP A 1 128 ? -0.778 44.072 87.949 1.00 9.34 128 TRP A CA 1
ATOM 929 C C . TRP A 1 128 ? -2.076 44.785 87.623 1.00 8.43 128 TRP A C 1
ATOM 930 O O . TRP A 1 128 ? -2.946 44.921 88.499 1.00 9.85 128 TRP A O 1
ATOM 941 N N . GLU A 1 129 ? -2.239 45.251 86.393 1.00 8.55 129 GLU A N 1
ATOM 942 C CA . GLU A 1 129 ? -3.313 46.164 86.035 1.00 8.17 129 GLU A CA 1
ATOM 943 C C . GLU A 1 129 ? -4.419 45.493 85.228 1.00 8.32 129 GLU A C 1
ATOM 944 O O . GLU A 1 129 ? -5.569 45.947 85.208 1.00 8.54 129 GLU A O 1
ATOM 950 N N . ILE A 1 130 ? -4.046 44.433 84.499 1.00 8.15 130 ILE A N 1
ATOM 951 C CA . ILE A 1 130 ? -5.012 43.700 83.636 1.00 8.17 130 ILE A CA 1
ATOM 952 C C . ILE A 1 130 ? -5.127 42.227 84.016 1.00 8.03 130 ILE A C 1
ATOM 953 O O . ILE A 1 130 ? -6.255 41.693 84.213 1.00 8.40 130 ILE A O 1
ATOM 958 N N . GLY A 1 131 ? -3.983 41.516 84.183 1.00 7.80 131 GLY A N 1
ATOM 959 C CA . GLY A 1 131 ? -4.046 40.085 84.441 1.00 8.49 131 GLY A CA 1
ATOM 960 C C . GLY A 1 131 ? -4.755 39.769 85.736 1.00 7.93 131 GLY A C 1
ATOM 961 O O . GLY A 1 131 ? -5.694 38.978 85.800 1.00 9.29 131 GLY A O 1
ATOM 962 N N . VAL A 1 132 ? -4.304 40.375 86.825 1.00 8.46 132 VAL A N 1
ATOM 963 C CA . VAL A 1 132 ? -4.952 40.118 88.108 1.00 8.91 132 VAL A CA 1
ATOM 964 C C . VAL A 1 132 ? -6.317 40.767 88.204 1.00 8.30 132 VAL A C 1
ATOM 965 O O . VAL A 1 132 ? -7.265 40.062 88.578 1.00 8.50 132 VAL A O 1
ATOM 969 N N . PRO A 1 133 ? -6.513 42.045 87.916 1.00 8.09 133 PRO A N 1
ATOM 970 C CA . PRO A 1 133 ? -7.854 42.616 88.157 1.00 7.48 133 PRO A CA 1
ATOM 971 C C . PRO A 1 133 ? -8.969 41.886 87.457 1.00 7.88 133 PRO A C 1
ATOM 972 O O . PRO A 1 133 ? -10.018 41.692 88.041 1.00 8.17 133 PRO A O 1
ATOM 976 N N . ARG A 1 134 ? -8.782 41.491 86.174 1.00 7.52 134 ARG A N 1
ATOM 977 C CA . ARG A 1 134 ? -9.916 40.827 85.513 1.00 7.57 134 ARG A CA 1
ATOM 978 C C . ARG A 1 134 ? -10.318 39.550 86.240 1.00 7.13 134 ARG A C 1
ATOM 979 O O . ARG A 1 134 ? -11.483 39.231 86.402 1.00 8.03 134 ARG A O 1
ATOM 987 N N . ALA A 1 135 ? -9.290 38.775 86.646 1.00 8.08 135 ALA A N 1
ATOM 988 C CA . ALA A 1 135 ? -9.507 37.480 87.301 1.00 8.36 135 ALA A CA 1
ATOM 989 C C . ALA A 1 135 ? -10.027 37.654 88.731 1.00 7.85 135 ALA A C 1
ATOM 990 O O . ALA A 1 135 ? -10.956 36.909 89.129 1.00 8.62 135 ALA A O 1
ATOM 992 N N . LEU A 1 136 ? -9.442 38.572 89.499 1.00 8.26 136 LEU A N 1
ATOM 993 C CA . LEU A 1 136 ? -9.922 38.814 90.831 1.00 8.24 136 LEU A CA 1
ATOM 994 C C . LEU A 1 136 ? -11.319 39.397 90.840 1.00 8.01 136 LEU A C 1
ATOM 995 O O . LEU A 1 136 ? -12.164 38.981 91.679 1.00 8.57 136 LEU A O 1
ATOM 1000 N N . ALA A 1 137 ? -11.648 40.285 89.924 1.00 8.18 137 ALA A N 1
ATOM 1001 C CA . ALA A 1 137 ? -12.985 40.772 89.817 1.00 8.48 137 ALA A CA 1
ATOM 1002 C C . ALA A 1 137 ? -14.002 39.668 89.501 1.00 8.04 137 ALA A C 1
ATOM 1003 O O . ALA A 1 137 ? -15.059 39.561 90.100 1.00 8.66 137 ALA A O 1
ATOM 1005 N N . ASP A 1 138 ? -13.643 38.808 88.525 1.00 7.90 138 ASP A N 1
ATOM 1006 C CA . ASP A 1 138 ? -14.507 37.678 88.209 1.00 7.97 138 ASP A CA 1
ATOM 1007 C C . ASP A 1 138 ? -14.744 36.844 89.456 1.00 7.58 138 ASP A C 1
ATOM 1008 O O . ASP A 1 138 ? -15.860 36.395 89.720 1.00 8.94 138 ASP A O 1
ATOM 1013 N N . ALA A 1 139 ? -13.672 36.505 90.158 1.00 8.13 139 ALA A N 1
ATOM 1014 C CA . ALA A 1 139 ? -13.780 35.695 91.338 1.00 8.97 139 ALA A CA 1
ATOM 1015 C C . ALA A 1 139 ? -14.689 36.329 92.410 1.00 9.21 139 ALA A C 1
ATOM 1016 O O . ALA A 1 139 ? -15.518 35.638 93.001 1.00 9.52 139 ALA A O 1
ATOM 1018 N N . MET A 1 140 ? -14.558 37.638 92.604 1.00 8.89 140 MET A N 1
ATOM 1019 C CA . MET A 1 140 ? -15.465 38.304 93.516 1.00 10.07 140 MET A CA 1
ATOM 1020 C C . MET A 1 140 ? -16.902 38.167 93.124 1.00 10.48 140 MET A C 1
ATOM 1021 O O . MET A 1 140 ? -17.753 37.964 94.005 1.00 11.16 140 MET A O 1
ATOM 1026 N N . VAL A 1 141 ? -17.207 38.371 91.836 1.00 9.23 141 VAL A N 1
ATOM 1027 C CA . VAL A 1 141 ? -18.583 38.270 91.396 1.00 9.16 141 VAL A CA 1
ATOM 1028 C C . VAL A 1 141 ? -19.097 36.842 91.495 1.00 9.02 141 VAL A C 1
ATOM 1029 O O . VAL A 1 141 ? -20.199 36.578 92.027 1.00 9.82 141 VAL A O 1
ATOM 1033 N N . LEU A 1 142 ? -18.320 35.873 91.044 1.00 8.22 142 LEU A N 1
ATOM 1034 C CA . LEU A 1 142 ? -18.695 34.454 91.150 1.00 8.89 142 LEU A CA 1
ATOM 1035 C C . LEU A 1 142 ? -18.989 34.073 92.589 1.00 9.49 142 LEU A C 1
ATOM 1036 O O . LEU A 1 142 ? -19.884 33.287 92.851 1.00 10.30 142 LEU A O 1
ATOM 1041 N N . LEU A 1 143 ? -18.170 34.578 93.502 1.00 9.88 143 LEU A N 1
ATOM 1042 C CA . LEU A 1 143 ? -1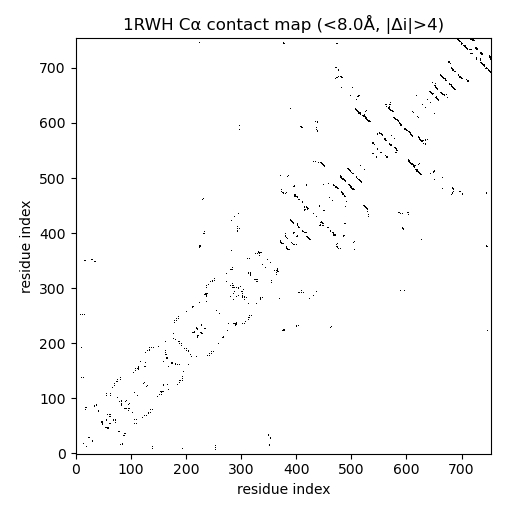8.238 34.220 94.925 1.00 9.94 143 LEU A CA 1
ATOM 1043 C C . LEU A 1 143 ? -18.959 35.268 95.745 1.00 10.78 143 LEU A C 1
ATOM 1044 O O . LEU A 1 143 ? -18.801 35.303 97.002 1.00 10.95 143 LEU A O 1
ATOM 1049 N N . HIS A 1 144 ? -19.772 36.124 95.151 1.00 9.80 144 HIS A N 1
ATOM 1050 C CA . HIS A 1 144 ? -20.341 37.205 95.907 1.00 10.93 144 HIS A CA 1
ATOM 1051 C C . HIS A 1 144 ? -21.164 36.778 97.115 1.00 10.78 144 HIS A C 1
ATOM 1052 O O . HIS A 1 144 ? -21.162 37.455 98.141 1.00 12.64 144 HIS A O 1
ATOM 1059 N N . ALA A 1 145 ? -21.919 35.704 96.983 1.00 11.14 145 ALA A N 1
ATOM 1060 C CA . ALA A 1 145 ? -22.732 35.176 98.094 1.00 11.36 145 ALA A CA 1
ATOM 1061 C C . ALA A 1 145 ? -21.886 34.564 99.204 1.00 11.57 145 ALA A C 1
ATOM 1062 O O . ALA A 1 145 ? -22.446 34.271 100.270 1.00 13.27 145 ALA A O 1
ATOM 1064 N N . GLU A 1 146 ? -20.601 34.374 99.001 1.00 11.53 146 GLU A N 1
ATOM 1065 C CA . GLU A 1 146 ? -19.706 33.641 99.897 1.00 11.98 146 GLU A CA 1
ATOM 1066 C C . GLU A 1 146 ? -18.634 34.482 100.554 1.00 11.11 146 GLU A C 1
ATOM 1067 O O . GLU A 1 146 ? -18.209 34.176 101.672 1.00 13.33 146 GLU A O 1
ATOM 1073 N N . LEU A 1 147 ? -18.163 35.526 99.906 1.00 12.22 147 LEU A N 1
ATOM 1074 C CA . LEU A 1 147 ? -17.162 36.435 100.466 1.00 11.89 147 LEU A CA 1
ATOM 1075 C C . LEU A 1 147 ? -17.772 37.401 101.433 1.00 12.45 147 LEU A C 1
ATOM 1076 O O . LEU A 1 147 ? -18.904 37.821 101.254 1.00 14.02 147 LEU A O 1
ATOM 1081 N N . SER A 1 148 ? -17.028 37.801 102.441 1.00 12.09 148 SER A N 1
ATOM 1082 C CA . SER A 1 148 ? -17.558 38.797 103.354 1.00 11.99 148 SER A CA 1
ATOM 1083 C C . SER A 1 148 ? -17.366 40.216 102.824 1.00 11.91 148 SER A C 1
ATOM 1084 O O . SER A 1 148 ? -16.652 40.479 101.842 1.00 12.11 148 SER A O 1
ATOM 1087 N N . ALA A 1 149 ? -18.008 41.174 103.472 1.00 11.03 149 ALA A N 1
ATOM 1088 C CA . ALA A 1 149 ? -17.803 42.563 103.143 1.00 10.97 149 ALA A CA 1
ATOM 1089 C C . ALA A 1 149 ? -16.349 42.952 103.277 1.00 11.34 149 ALA A C 1
ATOM 1090 O O . ALA A 1 149 ? -15.804 43.716 102.444 1.00 11.30 149 ALA A O 1
ATOM 1092 N N . ALA A 1 150 ? -15.701 42.492 104.356 1.00 10.90 150 ALA A N 1
ATOM 1093 C CA . ALA A 1 150 ? -14.305 42.858 104.578 1.00 11.23 150 ALA A CA 1
ATOM 1094 C C . ALA A 1 150 ? -13.417 42.304 103.438 1.00 11.66 150 ALA A C 1
ATOM 1095 O O . ALA A 1 150 ? -12.474 42.977 103.027 1.00 12.31 150 ALA A O 1
ATOM 1097 N N . GLU A 1 151 ? -13.680 41.101 102.958 1.00 12.12 151 GLU A N 1
ATOM 1098 C CA . GLU A 1 151 ? -12.946 40.534 101.823 1.00 11.18 151 GLU A CA 1
ATOM 1099 C C . GLU A 1 151 ? -13.179 41.369 100.574 1.00 11.14 151 GLU A C 1
ATOM 1100 O O . GLU A 1 151 ? -12.169 41.735 99.884 1.00 12.21 151 GLU A O 1
ATOM 1106 N N . ARG A 1 152 ? -14.422 41.767 100.294 1.00 12.19 152 ARG A N 1
ATOM 1107 C CA . ARG A 1 152 ? -14.672 42.651 99.134 1.00 12.15 152 ARG A CA 1
ATOM 1108 C C . ARG A 1 152 ? -13.895 43.962 99.300 1.00 11.71 152 ARG A C 1
ATOM 1109 O O . ARG A 1 152 ? -13.260 44.430 98.334 1.00 12.39 152 ARG A O 1
ATOM 1117 N N . THR A 1 153 ? -13.926 44.548 100.491 1.00 11.87 153 THR A N 1
ATOM 1118 C CA . THR A 1 153 ? -13.183 45.769 100.710 1.00 12.47 153 THR A CA 1
ATOM 1119 C C . THR A 1 153 ? -11.698 45.624 100.388 1.00 11.75 153 THR A C 1
ATOM 1120 O O . THR A 1 153 ? -11.104 46.477 99.716 1.00 11.98 153 THR A O 1
ATOM 1124 N N . ALA A 1 154 ? -11.085 44.588 100.881 1.00 11.52 154 ALA A N 1
ATOM 1125 C CA . ALA A 1 154 ? -9.678 44.342 100.690 1.00 11.74 154 ALA A CA 1
ATOM 1126 C C . ALA A 1 154 ? -9.328 44.141 99.197 1.00 11.39 154 ALA A C 1
ATOM 1127 O O . ALA A 1 154 ? -8.324 44.705 98.702 1.00 12.07 154 ALA A O 1
ATOM 1129 N N . TYR A 1 155 ? -10.144 43.361 98.492 1.00 10.81 155 TYR A N 1
ATOM 1130 C CA . TYR A 1 155 ? -9.790 43.007 97.121 1.00 9.75 155 TYR A CA 1
ATOM 1131 C C . TYR A 1 155 ? -10.120 44.189 96.222 1.00 9.86 155 TYR A C 1
ATOM 1132 O O . TYR A 1 155 ? -9.347 44.464 95.267 1.00 11.06 155 TYR A O 1
ATOM 1141 N N . CYS A 1 156 ? -11.197 44.911 96.450 1.00 10.54 156 CYS A N 1
ATOM 1142 C CA . CYS A 1 156 ? -11.481 46.146 95.730 1.00 11.63 156 CYS A CA 1
ATOM 1143 C C . CYS A 1 156 ? -10.372 47.161 95.947 1.00 10.33 156 CYS A C 1
ATOM 1144 O O . CYS A 1 156 ? -9.975 47.870 95.016 1.00 11.68 156 CYS A O 1
ATOM 1147 N N . ALA A 1 157 ? -9.873 47.290 97.173 1.00 11.39 157 ALA A N 1
ATOM 1148 C CA . ALA A 1 157 ? -8.816 48.214 97.485 1.00 11.32 157 ALA A CA 1
ATOM 1149 C C . ALA A 1 157 ? -7.554 47.868 96.733 1.00 11.13 157 ALA A C 1
ATOM 1150 O O . ALA A 1 157 ? -6.804 48.769 96.283 1.00 12.14 157 ALA A O 1
ATOM 1152 N N . ALA A 1 158 ? -7.229 46.599 96.639 1.00 10.73 158 ALA A N 1
ATOM 1153 C CA . ALA A 1 158 ? -6.067 46.163 95.870 1.00 10.96 158 ALA A CA 1
ATOM 1154 C C . ALA A 1 158 ? -6.169 46.566 94.407 1.00 10.20 158 ALA A C 1
ATOM 1155 O O . ALA A 1 158 ? -5.260 47.165 93.809 1.00 10.59 158 ALA A O 1
ATOM 1157 N N . ILE A 1 159 ? -7.315 46.235 93.794 1.00 10.08 159 ILE A N 1
ATOM 1158 C CA . ILE A 1 159 ? -7.573 46.614 92.370 1.00 9.14 159 ILE A CA 1
ATOM 1159 C C . ILE A 1 159 ? -7.430 48.127 92.206 1.00 9.96 159 ILE A C 1
ATOM 1160 O O . ILE A 1 159 ? -6.763 48.582 91.277 1.00 10.80 159 ILE A O 1
ATOM 1165 N N . ASP A 1 160 ? -8.102 48.893 93.063 1.00 10.37 160 ASP A N 1
ATOM 1166 C CA . ASP A 1 160 ? -8.106 50.347 92.930 1.00 10.20 160 ASP A CA 1
ATOM 1167 C C . ASP A 1 160 ? -6.697 50.931 93.116 1.00 11.34 160 ASP A C 1
ATOM 1168 O O . ASP A 1 160 ? -6.373 51.991 92.528 1.00 11.93 160 ASP A O 1
ATOM 1173 N N . HIS A 1 161 ? -5.878 50.308 93.927 1.00 11.32 161 HIS A N 1
ATOM 1174 C CA . HIS A 1 161 ? -4.494 50.738 94.127 1.00 11.32 161 HIS A CA 1
ATOM 1175 C C . HIS A 1 161 ? -3.745 50.630 92.816 1.00 11.27 161 HIS A C 1
ATOM 1176 O O . HIS A 1 161 ? -2.998 51.568 92.463 1.00 12.57 161 HIS A O 1
ATOM 1183 N N . PHE A 1 162 ? -3.897 49.534 92.097 1.00 10.90 162 PHE A N 1
ATOM 1184 C CA . PHE A 1 162 ? -3.136 49.347 90.858 1.00 11.25 162 PHE A CA 1
ATOM 1185 C C . PHE A 1 162 ? -3.777 50.021 89.695 1.00 10.74 162 PHE A C 1
ATOM 1186 O O . PHE A 1 162 ? -3.057 50.374 88.707 1.00 12.22 162 PHE A O 1
ATOM 1194 N N . VAL A 1 163 ? -5.075 50.191 89.691 1.00 9.75 163 VAL A N 1
ATOM 1195 C CA . VAL A 1 163 ? -5.858 50.770 88.590 1.00 9.47 163 VAL A CA 1
ATOM 1196 C C . VAL A 1 163 ? -6.825 51.799 89.163 1.00 10.80 163 VAL A C 1
ATOM 1197 O O . VAL A 1 163 ? -8.012 51.588 89.266 1.00 10.39 163 VAL A O 1
ATOM 1201 N N . PRO A 1 164 ? -6.283 52.955 89.581 1.00 10.65 164 PRO A N 1
ATOM 1202 C CA . PRO A 1 164 ? -7.189 53.987 90.125 1.00 11.66 164 PRO A CA 1
ATOM 1203 C C . PRO A 1 164 ? -8.064 54.578 89.043 1.00 11.25 164 PRO A C 1
ATOM 1204 O O . PRO A 1 164 ? -9.112 55.131 89.357 1.00 13.51 164 PRO A O 1
ATOM 1208 N N . ASP A 1 165 ? -7.638 54.500 87.756 1.00 10.41 165 ASP A N 1
ATOM 1209 C CA . ASP A 1 165 ? -8.388 55.081 86.636 1.00 10.94 165 ASP A CA 1
ATOM 1210 C C . ASP A 1 165 ? -8.100 54.253 85.395 1.00 9.66 165 ASP A C 1
ATOM 1211 O O . ASP A 1 165 ? -6.987 54.308 84.882 1.00 10.68 165 ASP A O 1
ATOM 1216 N N . PRO A 1 166 ? -9.068 53.495 84.918 1.00 9.30 166 PRO A N 1
ATOM 1217 C CA . PRO A 1 166 ? -8.787 52.605 83.754 1.00 9.48 166 PRO A CA 1
ATOM 1218 C C . PRO A 1 166 ? -8.545 53.343 82.436 1.00 9.29 166 PRO A C 1
ATOM 1219 O O . PRO A 1 166 ? -8.181 52.707 81.446 1.00 9.55 166 PRO A O 1
ATOM 1223 N N . TRP A 1 167 ? -8.748 54.671 82.427 1.00 9.70 167 TRP A N 1
ATOM 1224 C CA . TRP A 1 167 ? -8.389 55.446 81.246 1.00 10.09 167 TRP A CA 1
ATOM 1225 C C . TRP A 1 167 ? -6.863 55.618 81.163 1.00 10.24 167 TRP A C 1
ATOM 1226 O O . TRP A 1 167 ? -6.356 56.096 80.119 1.00 11.21 167 TRP A O 1
ATOM 1237 N N . LEU A 1 168 ? -6.131 55.215 82.167 1.00 10.01 168 LEU A N 1
ATOM 1238 C CA . LEU A 1 168 ? -4.665 55.353 82.253 1.00 10.52 168 LEU A CA 1
ATOM 1239 C C . LEU A 1 168 ? -4.026 54.008 82.506 1.00 9.31 168 LEU A C 1
ATOM 1240 O O . LEU A 1 168 ? -4.712 53.084 82.991 1.00 10.49 168 LEU A O 1
ATOM 1245 N N . GLN A 1 169 ? -2.735 53.911 82.327 1.00 10.66 169 GLN A N 1
ATOM 1246 C CA . GLN A 1 169 ? -1.967 52.747 82.611 1.00 10.20 169 GLN A CA 1
ATOM 1247 C C . GLN A 1 169 ? -0.560 53.099 83.060 1.00 10.90 169 GLN A C 1
ATOM 1248 O O . GLN A 1 169 ? -0.076 54.211 82.763 1.00 11.71 169 GLN A O 1
ATOM 1254 N N . PHE A 1 170 ? 0.089 52.160 83.726 1.00 10.30 170 PHE A N 1
ATOM 1255 C CA . PHE A 1 170 ? 1.451 52.116 84.210 1.00 11.24 170 PHE A CA 1
ATOM 1256 C C . PHE A 1 170 ? 1.506 52.552 85.699 1.00 11.47 170 PHE A C 1
ATOM 1257 O O . PHE A 1 170 ? 0.628 53.362 86.125 1.00 14.32 170 PHE A O 1
ATOM 1265 N N . PRO A 1 171 ? 2.493 52.070 86.451 1.00 12.34 171 PRO A N 1
ATOM 1266 C CA . PRO A 1 171 ? 2.595 52.468 87.855 1.00 14.45 171 PRO A CA 1
ATOM 1267 C C . PRO A 1 171 ? 3.169 53.898 87.928 1.00 15.16 171 PRO A C 1
ATOM 1268 O O . PRO A 1 171 ? 3.770 54.447 87.023 1.00 16.08 171 PRO A O 1
ATOM 1272 N N . PRO A 1 172 ? 2.935 54.540 89.069 1.00 17.27 172 PRO A N 1
ATOM 1273 C CA . PRO A 1 172 ? 3.347 55.957 89.188 1.00 19.16 172 PRO A CA 1
ATOM 1274 C C . PRO A 1 172 ? 4.817 56.279 88.808 1.00 22.53 172 PRO A C 1
ATOM 1275 O O . PRO A 1 172 ? 5.163 57.331 88.229 1.00 21.25 172 PRO A O 1
ATOM 1279 N N A LYS A 1 173 ? 5.704 55.408 89.255 0.50 27.10 173 LYS A N 1
ATOM 1280 N N B LYS A 1 173 ? 5.695 55.375 89.223 0.50 27.07 173 LYS A N 1
ATOM 1281 C CA . LYS A 1 173 ? 7.150 55.554 88.972 1.00 25.01 173 LYS A CA 1
ATOM 1282 C C . LYS A 1 173 ? 7.507 55.660 87.485 1.00 25.32 173 LYS A C 1
ATOM 1283 O O . LYS A 1 173 ? 8.581 56.211 87.125 1.00 26.46 173 LYS A O 1
ATOM 1289 N N . ARG A 1 174 ? 6.654 55.193 86.598 1.00 22.59 174 ARG A N 1
ATOM 1290 C CA . ARG A 1 174 ? 6.916 55.156 85.166 1.00 19.98 174 ARG A CA 1
ATOM 1291 C C . ARG A 1 174 ? 6.333 56.412 84.518 1.00 20.57 174 ARG A C 1
ATOM 1292 O O . ARG A 1 174 ? 6.783 56.841 83.435 1.00 22.72 174 ARG A O 1
ATOM 1300 N N . GLY A 1 175 ? 5.321 57.029 85.122 1.00 19.07 175 GLY A N 1
ATOM 1301 C CA . GLY A 1 175 ? 4.580 58.066 84.422 1.00 17.51 175 GLY A CA 1
ATOM 1302 C C . GLY A 1 175 ? 3.359 57.425 83.751 1.00 16.11 175 GLY A C 1
ATOM 1303 O O . GLY A 1 175 ? 3.546 56.511 82.929 1.00 17.85 175 GLY A O 1
ATOM 1304 N N . LYS A 1 176 ? 2.154 57.875 84.027 1.00 13.31 176 LYS A N 1
ATOM 1305 C CA . LYS A 1 176 ? 0.955 57.174 83.531 1.00 11.98 176 LYS A CA 1
ATOM 1306 C C . LYS A 1 176 ? 0.540 57.729 82.193 1.00 13.18 176 LYS A C 1
ATOM 1307 O O . LYS A 1 176 ? 0.557 58.948 81.977 1.00 15.18 176 LYS A O 1
ATOM 1313 N N . ILE A 1 177 ? 0.186 56.850 81.251 1.00 12.05 177 ILE A N 1
ATOM 1314 C CA . ILE A 1 177 ? -0.247 57.274 79.939 1.00 12.17 177 ILE A CA 1
ATOM 1315 C C . ILE A 1 177 ? -1.669 56.845 79.688 1.00 11.31 177 ILE A C 1
ATOM 1316 O O . ILE A 1 177 ? -2.187 55.947 80.365 1.00 12.18 177 ILE A O 1
ATOM 1321 N N . THR A 1 178 ? -2.296 57.447 78.682 1.00 12.42 178 THR A N 1
ATOM 1322 C CA . THR A 1 178 ? -3.622 57.039 78.265 1.00 12.32 178 THR A CA 1
ATOM 1323 C C . THR A 1 178 ? -3.572 55.571 77.817 1.00 10.74 178 THR A C 1
ATOM 1324 O O . THR A 1 178 ? -2.755 55.211 76.974 1.00 11.89 178 THR A O 1
ATOM 1328 N N . SER A 1 179 ? -4.474 54.746 78.317 1.00 10.53 179 SER A N 1
ATOM 1329 C CA . SER A 1 179 ? -4.610 53.394 77.823 1.00 9.53 179 SER A CA 1
ATOM 1330 C C . SER A 1 179 ? -5.412 53.431 76.508 1.00 9.46 179 SER A C 1
ATOM 1331 O O . SER A 1 179 ? -6.381 54.226 76.390 1.00 10.68 179 SER A O 1
ATOM 1334 N N . VAL A 1 180 ? -5.039 52.555 75.558 1.00 9.19 180 VAL A N 1
ATOM 1335 C CA . VAL A 1 180 ? -5.647 52.568 74.245 1.00 9.91 180 VAL A CA 1
ATOM 1336 C C . VAL A 1 180 ? -5.989 51.175 73.793 1.00 9.46 180 VAL A C 1
ATOM 1337 O O . VAL A 1 180 ? -5.371 50.184 74.210 1.00 9.47 180 VAL A O 1
ATOM 1341 N N . GLY A 1 181 ? -6.936 51.102 72.873 1.00 9.50 181 GLY A N 1
ATOM 1342 C CA . GLY A 1 181 ? -7.207 49.838 72.190 1.00 9.75 181 GLY A CA 1
ATOM 1343 C C . GLY A 1 181 ? -7.533 48.725 73.141 1.00 8.31 181 GLY A C 1
ATOM 1344 O O . GLY A 1 181 ? -8.347 48.883 74.058 1.00 8.43 181 GLY A O 1
ATOM 1345 N N . ALA A 1 182 ? -6.885 47.562 72.906 1.00 7.52 182 ALA A N 1
ATOM 1346 C CA . ALA A 1 182 ? -7.162 46.421 73.758 1.00 7.56 182 ALA A CA 1
ATOM 1347 C C . ALA A 1 182 ? -6.906 46.694 75.229 1.00 7.49 182 ALA A C 1
ATOM 1348 O O . ALA A 1 182 ? -7.587 46.140 76.101 1.00 8.03 182 ALA A O 1
ATOM 1350 N N . ASN A 1 183 ? -5.906 47.506 75.533 1.00 7.34 183 ASN A N 1
ATOM 1351 C CA . ASN A 1 183 ? -5.570 47.800 76.924 1.00 7.91 183 ASN A CA 1
ATOM 1352 C C . ASN A 1 183 ? -6.667 48.604 77.587 1.00 7.45 183 ASN A C 1
ATOM 1353 O O . ASN A 1 183 ? -7.022 48.326 78.736 1.00 8.01 183 ASN A O 1
ATOM 1358 N N . ARG A 1 184 ? -7.201 49.610 76.905 1.00 7.76 184 ARG A N 1
ATOM 1359 C CA . ARG A 1 184 ? -8.317 50.344 77.452 1.00 7.68 184 ARG A CA 1
ATOM 1360 C C . ARG A 1 184 ? -9.506 49.424 77.723 1.00 7.84 184 ARG A C 1
ATOM 1361 O O . ARG A 1 184 ? -10.118 49.487 78.809 1.00 8.19 184 ARG A O 1
ATOM 1369 N N . VAL A 1 185 ? -9.840 48.513 76.802 1.00 7.62 185 VAL A N 1
ATOM 1370 C CA . VAL A 1 185 ? -10.945 47.592 77.008 1.00 7.31 185 VAL A CA 1
ATOM 1371 C C . VAL A 1 185 ? -10.689 46.737 78.226 1.00 7.83 185 VAL A C 1
ATOM 1372 O O . VAL A 1 185 ? -11.573 46.562 79.084 1.00 7.82 185 VAL A O 1
ATOM 1376 N N . ASP A 1 186 ? -9.523 46.116 78.324 1.00 7.53 186 ASP A N 1
ATOM 1377 C CA . ASP A 1 186 ? -9.216 45.216 79.417 1.00 7.57 186 ASP A CA 1
ATOM 1378 C C . ASP A 1 186 ? -9.215 45.959 80.787 1.00 7.66 186 ASP A C 1
ATOM 1379 O O . ASP A 1 186 ? -9.706 45.382 81.771 1.00 7.86 186 ASP A O 1
ATOM 1384 N N . LEU A 1 187 ? -8.665 47.172 80.842 1.00 7.77 187 LEU A N 1
ATOM 1385 C CA . LEU A 1 187 ? -8.690 47.919 82.109 1.00 7.69 187 LEU A CA 1
ATOM 1386 C C . LEU A 1 187 ? -10.118 48.253 82.476 1.00 8.15 187 LEU A C 1
ATOM 1387 O O . LEU A 1 187 ? -10.519 48.125 83.657 1.00 8.97 187 LEU A O 1
ATOM 1392 N N . CYS A 1 188 ? -10.922 48.713 81.515 1.00 8.29 188 CYS A N 1
ATOM 1393 C CA . CYS A 1 188 ? -12.303 49.022 81.785 1.00 8.80 188 CYS A CA 1
ATOM 1394 C C . CYS A 1 188 ? -13.092 47.780 82.188 1.00 7.66 188 CYS A C 1
ATOM 1395 O O . CYS A 1 188 ? -13.917 47.868 83.112 1.00 9.14 188 CYS A O 1
ATOM 1398 N N . GLN A 1 189 ? -12.805 46.613 81.608 1.00 8.08 189 GLN A N 1
ATOM 1399 C CA . GLN A 1 189 ? -13.475 45.381 82.043 1.00 7.92 189 GLN A CA 1
ATOM 1400 C C . GLN A 1 189 ? -13.183 45.116 83.510 1.00 7.43 189 GLN A C 1
ATOM 1401 O O . GLN A 1 189 ? -14.114 44.855 84.279 1.00 8.12 189 GLN A O 1
ATOM 1407 N N . GLY A 1 190 ? -11.912 45.127 83.896 1.00 7.54 190 GLY A N 1
ATOM 1408 C CA . GLY A 1 190 ? -11.612 44.825 85.283 1.00 8.10 190 GLY A CA 1
ATOM 1409 C C . GLY A 1 190 ? -12.324 45.742 86.211 1.00 7.74 190 GLY A C 1
ATOM 1410 O O . GLY A 1 190 ? -12.844 45.310 87.264 1.00 8.61 190 GLY A O 1
ATOM 1411 N N . ILE A 1 191 ? -12.346 47.048 85.932 1.00 8.02 191 ILE A N 1
ATOM 1412 C CA . ILE A 1 191 ? -13.038 47.998 86.788 1.00 8.33 191 ILE A CA 1
ATOM 1413 C C . ILE A 1 191 ? -14.541 47.814 86.762 1.00 8.18 191 ILE A C 1
ATOM 1414 O O . ILE A 1 191 ? -15.168 47.968 87.816 1.00 9.26 191 ILE A O 1
ATOM 1419 N N . ILE A 1 192 ? -15.163 47.550 85.618 1.00 8.82 192 ILE A N 1
ATOM 1420 C CA . ILE A 1 192 ? -16.582 47.330 85.594 1.00 8.23 192 ILE A CA 1
ATOM 1421 C C . ILE A 1 192 ? -16.984 46.139 86.437 1.00 8.03 192 ILE A C 1
ATOM 1422 O O . ILE A 1 192 ? -17.933 46.233 87.254 1.00 9.14 192 ILE A O 1
ATOM 1427 N N . ILE A 1 193 ? -16.267 45.028 86.335 1.00 7.69 193 ILE A N 1
ATOM 1428 C CA . ILE A 1 193 ? -16.632 43.856 87.113 1.00 8.23 193 ILE A CA 1
ATOM 1429 C C . ILE A 1 193 ? -16.360 44.105 88.585 1.00 8.36 193 ILE A C 1
ATOM 1430 O O . ILE A 1 193 ? -17.192 43.737 89.458 1.00 9.39 193 ILE A O 1
ATOM 1435 N N . ARG A 1 194 ? -15.236 44.738 88.946 1.00 8.22 194 ARG A N 1
ATOM 1436 C CA . ARG A 1 194 ? -14.988 45.135 90.304 1.00 7.86 194 ARG A CA 1
ATOM 1437 C C . ARG A 1 194 ? -16.084 46.076 90.826 1.00 8.24 194 ARG A C 1
ATOM 1438 O O . ARG A 1 194 ? -16.394 46.055 92.041 1.00 9.64 194 ARG A O 1
ATOM 1446 N N . SER A 1 195 ? -16.644 46.937 89.987 1.00 9.03 195 SER A N 1
ATOM 1447 C CA . SER A 1 195 ? -17.706 47.864 90.378 1.00 10.01 195 SER A CA 1
ATOM 1448 C C . SER A 1 195 ? -19.012 47.148 90.599 1.00 10.19 195 SER A C 1
ATOM 1449 O O . SER A 1 195 ? -19.809 47.650 91.402 1.00 11.67 195 SER A O 1
ATOM 1452 N N . LEU A 1 196 ? -19.218 45.987 89.989 1.00 10.01 196 LEU A N 1
ATOM 1453 C CA . LEU A 1 196 ? -20.352 45.173 90.318 1.00 10.35 196 LEU A CA 1
ATOM 1454 C C . LEU A 1 196 ? -20.243 44.548 91.690 1.00 10.53 196 LEU A C 1
ATOM 1455 O O . LEU A 1 196 ? -21.200 44.481 92.473 1.00 11.64 196 LEU A O 1
ATOM 1460 N N . ALA A 1 197 ? -19.054 44.057 91.985 1.00 10.11 197 ALA A N 1
ATOM 1461 C CA . ALA A 1 197 ? -18.816 43.444 93.312 1.00 11.56 197 ALA A CA 1
ATOM 1462 C C . ALA A 1 197 ? -18.963 44.454 94.410 1.00 12.22 197 ALA A C 1
ATOM 1463 O O . ALA A 1 197 ? -19.539 44.134 95.476 1.00 14.04 197 ALA A O 1
ATOM 1465 N N . GLY A 1 198 ? -18.376 45.636 94.238 1.00 12.16 198 GLY A N 1
ATOM 1466 C CA . GLY A 1 198 ? -18.448 46.696 95.239 1.00 13.63 198 GLY A CA 1
ATOM 1467 C C . GLY A 1 198 ? -19.605 47.655 95.127 1.00 13.67 198 GLY A C 1
ATOM 1468 O O . GLY A 1 198 ? -19.718 48.573 96.002 1.00 18.00 198 GLY A O 1
ATOM 1469 N N . GLU A 1 199 ? -20.470 47.520 94.164 1.00 13.69 199 GLU A N 1
ATOM 1470 C CA . GLU A 1 199 ? -21.626 48.374 93.956 1.00 13.81 199 GLU A CA 1
ATOM 1471 C C . GLU A 1 199 ? -21.189 49.829 93.910 1.00 14.86 199 GLU A C 1
ATOM 1472 O O . GLU A 1 199 ? -21.652 50.656 94.709 1.00 17.29 199 GLU A O 1
ATOM 1478 N N . ASP A 1 200 ? -20.355 50.154 92.936 1.00 13.09 200 ASP A N 1
ATOM 1479 C CA . ASP A 1 200 ? -19.796 51.499 92.780 1.00 13.64 200 ASP A CA 1
ATOM 1480 C C . ASP A 1 200 ? -20.213 52.108 91.438 1.00 13.41 200 ASP A C 1
ATOM 1481 O O . ASP A 1 200 ? -19.539 51.886 90.405 1.00 14.44 200 ASP A O 1
ATOM 1486 N N . PRO A 1 201 ? -21.346 52.794 91.379 1.00 14.64 201 PRO A N 1
ATOM 1487 C CA . PRO A 1 201 ? -21.834 53.309 90.106 1.00 16.15 201 PRO A CA 1
ATOM 1488 C C . PRO A 1 201 ? -20.953 54.355 89.503 1.00 14.30 201 PRO A C 1
ATOM 1489 O O . PRO A 1 201 ? -20.912 54.476 88.287 1.00 15.33 201 PRO A O 1
ATOM 1493 N N . THR A 1 202 ? -20.223 55.112 90.310 1.00 14.58 202 THR A N 1
ATOM 1494 C CA . THR A 1 202 ? -19.359 56.201 89.836 1.00 14.76 202 THR A CA 1
ATOM 1495 C C . THR A 1 202 ? -18.203 55.575 89.022 1.00 14.87 202 THR A C 1
ATOM 1496 O O . THR A 1 202 ? -17.924 56.006 87.893 1.00 14.24 202 THR A O 1
ATOM 1500 N N . LYS A 1 203 ? -17.499 54.595 89.620 1.00 13.83 203 LYS A N 1
ATOM 1501 C CA . LYS A 1 203 ? -16.423 53.921 88.907 1.00 13.41 203 LYS A CA 1
ATOM 1502 C C . LYS A 1 203 ? -16.994 53.189 87.684 1.00 12.98 203 LYS A C 1
ATOM 1503 O O . LYS A 1 203 ? -16.350 53.183 86.627 1.00 13.24 203 LYS A O 1
ATOM 1509 N N . LEU A 1 204 ? -18.140 52.576 87.784 1.00 12.65 204 LEU A N 1
ATOM 1510 C CA . LEU A 1 204 ? -18.700 51.833 86.700 1.00 11.92 204 LEU A CA 1
ATOM 1511 C C . LEU A 1 204 ? -18.964 52.785 85.523 1.00 12.33 204 LEU A C 1
ATOM 1512 O O . LEU A 1 204 ? -18.574 52.546 84.376 1.00 12.35 204 LEU A O 1
ATOM 1517 N N . ASN A 1 205 ? -19.686 53.904 85.769 1.00 12.78 205 ASN A N 1
ATOM 1518 C CA . ASN A 1 205 ? -19.962 54.874 84.726 1.00 13.37 205 ASN A CA 1
ATOM 1519 C C . ASN A 1 205 ? -18.687 55.403 84.054 1.00 11.79 205 ASN A C 1
ATOM 1520 O O . ASN A 1 205 ? -18.650 55.538 82.818 1.00 12.86 205 ASN A O 1
ATOM 1525 N N . HIS A 1 206 ? -17.665 55.702 84.845 1.00 12.45 206 HIS A N 1
ATOM 1526 C CA . HIS A 1 206 ? -16.446 56.237 84.208 1.00 11.90 206 HIS A CA 1
ATOM 1527 C C . HIS A 1 206 ? -15.777 55.152 83.322 1.00 11.57 206 HIS A C 1
ATOM 1528 O O . HIS A 1 206 ? -15.266 55.483 82.262 1.00 12.34 206 HIS A O 1
ATOM 1535 N N . ALA A 1 207 ? -15.758 53.916 83.809 1.00 10.58 207 ALA A N 1
ATOM 1536 C CA . ALA A 1 207 ? -15.168 52.831 82.996 1.00 10.38 207 ALA A CA 1
ATOM 1537 C C . ALA A 1 207 ? -15.964 52.606 81.701 1.00 11.81 207 ALA A C 1
ATOM 1538 O O . ALA A 1 207 ? -15.368 52.405 80.619 1.00 11.98 207 ALA A O 1
ATOM 1540 N N . VAL A 1 208 ? -17.289 52.660 81.742 1.00 11.08 208 VAL A N 1
ATOM 1541 C CA . VAL A 1 208 ? -18.104 52.503 80.537 1.00 11.59 208 VAL A CA 1
ATOM 1542 C C . VAL A 1 208 ? -17.778 53.635 79.585 1.00 11.89 208 VAL A C 1
ATOM 1543 O O . VAL A 1 208 ? -17.630 53.433 78.365 1.00 12.81 208 VAL A O 1
ATOM 1547 N N . ALA A 1 209 ? -17.691 54.870 80.090 1.00 12.02 209 ALA A N 1
ATOM 1548 C CA . ALA A 1 209 ? -17.375 56.027 79.256 1.00 12.48 209 ALA A CA 1
ATOM 1549 C C . ALA A 1 209 ? -15.986 55.847 78.598 1.00 12.97 209 ALA A C 1
ATOM 1550 O O . ALA A 1 209 ? -15.767 56.277 77.441 1.00 14.10 209 ALA A O 1
ATOM 1552 N N . GLY A 1 210 ? -15.083 55.160 79.270 1.00 11.87 210 GLY A N 1
ATOM 1553 C CA . GLY A 1 210 ? -13.750 54.924 78.701 1.00 12.62 210 GLY A CA 1
ATOM 1554 C C . GLY A 1 210 ? -13.745 54.030 77.465 1.00 11.63 210 GLY A C 1
ATOM 1555 O O . GLY A 1 210 ? -12.803 54.027 76.698 1.00 13.34 210 GLY A O 1
ATOM 1556 N N . LEU A 1 211 ? -14.782 53.215 77.300 1.00 10.61 211 LEU A N 1
ATOM 1557 C CA . LEU A 1 211 ? -14.864 52.362 76.115 1.00 10.43 211 LEU A CA 1
ATOM 1558 C C . LEU A 1 211 ? -14.971 53.198 74.830 1.00 11.12 211 LEU A C 1
ATOM 1559 O O . LEU A 1 211 ? -14.535 52.735 73.770 1.00 11.13 211 LEU A O 1
ATOM 1564 N N . SER A 1 212 ? -15.568 54.372 74.911 1.00 12.15 212 SER A N 1
ATOM 1565 C CA . SER A 1 212 ? -15.884 55.106 73.702 1.00 12.43 212 SER A CA 1
ATOM 1566 C C . SER A 1 212 ? -14.651 55.432 72.845 1.00 11.21 212 SER A C 1
ATOM 1567 O O . SER A 1 212 ? -14.711 55.484 71.612 1.00 12.86 212 SER A O 1
ATOM 1570 N N . GLN A 1 213 ? -13.532 55.679 73.473 1.00 11.28 213 GLN A N 1
ATOM 1571 C CA . GLN A 1 213 ? -12.360 56.037 72.699 1.00 11.74 213 GLN A CA 1
ATOM 1572 C C . GLN A 1 213 ? -11.903 54.926 71.770 1.00 11.53 213 GLN A C 1
ATOM 1573 O O . GLN A 1 213 ? -11.276 55.220 70.738 1.00 12.26 213 GLN A O 1
ATOM 1579 N N . VAL A 1 214 ? -12.176 53.690 72.117 1.00 10.11 214 VAL A N 1
ATOM 1580 C CA . VAL A 1 214 ? -11.481 52.622 71.399 1.00 10.09 214 VAL A CA 1
ATOM 1581 C C . VAL A 1 214 ? -12.039 52.375 69.989 1.00 11.41 214 VAL A C 1
ATOM 1582 O O . VAL A 1 214 ? -11.322 51.762 69.187 1.00 10.71 214 VAL A O 1
ATOM 1586 N N . TRP A 1 215 ? -13.228 52.892 69.672 1.00 10.25 215 TRP A N 1
ATOM 1587 C CA . TRP A 1 215 ? -13.772 52.761 68.374 1.00 11.38 215 TRP A CA 1
ATOM 1588 C C . TRP A 1 215 ? -13.838 54.076 67.617 1.00 12.26 215 TRP A C 1
ATOM 1589 O O . TRP A 1 215 ? -14.455 54.123 66.568 1.00 15.41 215 TRP A O 1
ATOM 1600 N N . GLN A 1 216 ? -13.162 55.100 68.090 1.00 11.45 216 GLN A N 1
ATOM 1601 C CA . GLN A 1 216 ? -13.044 56.320 67.265 1.00 12.65 216 GLN A CA 1
ATOM 1602 C C . GLN A 1 216 ? -11.973 56.073 66.208 1.00 11.87 216 GLN A C 1
ATOM 1603 O O . GLN A 1 216 ? -10.873 55.620 66.496 1.00 14.38 216 GLN A O 1
ATOM 1609 N N . TYR A 1 217 ? -12.246 56.492 64.989 1.00 12.04 217 TYR A N 1
ATOM 1610 C CA . TYR A 1 217 ? -11.273 56.375 63.898 1.00 12.56 217 TYR A CA 1
ATOM 1611 C C . TYR A 1 217 ? -10.032 57.173 64.221 1.00 12.64 217 TYR A C 1
ATOM 1612 O O . TYR A 1 217 ? -10.119 58.313 64.731 1.00 14.63 217 TYR A O 1
ATOM 1621 N N . VAL A 1 218 ? -8.855 56.613 63.900 1.00 12.68 218 VAL A N 1
ATOM 1622 C CA . VAL A 1 218 ? -7.600 57.280 64.018 1.00 14.00 218 VAL A CA 1
ATOM 1623 C C . VAL A 1 218 ? -6.973 57.382 62.654 1.00 13.81 218 VAL A C 1
ATOM 1624 O O . VAL A 1 218 ? -7.297 56.613 61.758 1.00 14.34 218 VAL A O 1
ATOM 1628 N N . THR A 1 219 ? -6.020 58.295 62.552 1.00 15.20 219 THR A N 1
ATOM 1629 C CA . THR A 1 219 ? -5.162 58.388 61.366 1.00 15.30 219 THR A CA 1
ATOM 1630 C C . THR A 1 219 ? -3.705 58.092 61.654 1.00 16.12 219 THR A C 1
ATOM 1631 O O . THR A 1 219 ? -2.914 58.123 60.671 1.00 18.75 219 THR A O 1
ATOM 1635 N N . SER A 1 220 ? -3.338 57.884 62.902 1.00 17.47 220 SER A N 1
ATOM 1636 C CA . SER A 1 220 ? -1.979 57.548 63.389 1.00 18.29 220 SER A CA 1
ATOM 1637 C C . SER A 1 220 ? -2.144 56.877 64.756 1.00 16.01 220 SER A C 1
ATOM 1638 O O . SER A 1 220 ? -3.210 56.859 65.293 1.00 18.11 220 SER A O 1
ATOM 1641 N N . GLY A 1 221 ? -1.085 56.333 65.343 1.00 18.14 221 GLY A N 1
ATOM 1642 C CA . GLY A 1 221 ? -1.112 55.633 66.627 1.00 17.41 221 GLY A CA 1
ATOM 1643 C C . GLY A 1 221 ? -1.929 54.312 66.543 1.00 13.68 221 GLY A C 1
ATOM 1644 O O . GLY A 1 221 ? -2.102 53.691 65.443 1.00 14.76 221 GLY A O 1
ATOM 1645 N N . ASP A 1 222 ? -2.517 54.036 67.636 1.00 15.49 222 ASP A N 1
ATOM 1646 C CA . ASP A 1 222 ? -3.245 52.838 67.810 1.00 12.90 222 ASP A CA 1
ATOM 1647 C C . ASP A 1 222 ? -4.722 52.992 67.642 1.00 13.68 222 ASP A C 1
ATOM 1648 O O . ASP A 1 222 ? -5.346 53.976 68.179 1.00 15.68 222 ASP A O 1
ATOM 1653 N N . GLY A 1 223 ? -5.353 52.046 67.022 1.00 11.76 223 GLY A N 1
ATOM 1654 C CA . GLY A 1 223 ? -6.765 52.039 66.876 1.00 11.83 223 GLY A CA 1
ATOM 1655 C C . GLY A 1 223 ? -7.200 51.543 65.513 1.00 10.42 223 GLY A C 1
ATOM 1656 O O . GLY A 1 223 ? -6.395 50.958 64.753 1.00 10.29 223 GLY A O 1
ATOM 1657 N N . ILE A 1 224 ? -8.466 51.824 65.195 1.00 10.69 224 ILE A N 1
ATOM 1658 C CA . ILE A 1 224 ? -9.111 51.481 63.957 1.00 10.78 224 ILE A CA 1
ATOM 1659 C C . ILE A 1 224 ? -8.989 52.642 62.989 1.00 10.48 224 ILE A C 1
ATOM 1660 O O . ILE A 1 224 ? -9.310 53.781 63.336 1.00 11.89 224 ILE A O 1
ATOM 1665 N N . PHE A 1 225 ? -8.483 52.342 61.804 1.00 10.91 225 PHE A N 1
ATOM 1666 C CA . PHE A 1 225 ? -8.333 53.291 60.722 1.00 11.25 225 PHE A CA 1
ATOM 1667 C C . PHE A 1 225 ? -9.551 53.204 59.806 1.00 11.93 225 PHE A C 1
ATOM 1668 O O . PHE A 1 225 ? -10.208 52.157 59.750 1.00 11.53 225 PHE A O 1
ATOM 1676 N N . ARG A 1 226 ? -9.808 54.261 59.020 1.00 12.48 226 ARG A N 1
ATOM 1677 C CA . ARG A 1 226 ? -10.968 54.228 58.146 1.00 13.36 226 ARG A CA 1
ATOM 1678 C C . ARG A 1 226 ? -10.905 53.169 57.059 1.00 13.99 226 ARG A C 1
ATOM 1679 O O . ARG A 1 226 ? -11.925 52.679 56.617 1.00 15.28 226 ARG A O 1
ATOM 1687 N N . ASP A 1 227 ? -9.701 52.703 56.715 1.00 12.21 227 ASP A N 1
ATOM 1688 C CA . ASP A 1 227 ? -9.558 51.611 55.737 1.00 11.96 227 ASP A CA 1
ATOM 1689 C C . ASP A 1 227 ? -9.737 50.239 56.381 1.00 11.36 227 ASP A C 1
ATOM 1690 O O . ASP A 1 227 ? -9.687 49.234 55.706 1.00 11.99 227 ASP A O 1
ATOM 1695 N N . GLY A 1 228 ? -10.034 50.206 57.692 1.00 11.05 228 GLY A N 1
ATOM 1696 C CA . GLY A 1 228 ? -10.236 48.960 58.397 1.00 10.52 228 GLY A CA 1
ATOM 1697 C C . GLY A 1 228 ? -9.008 48.372 59.078 1.00 9.55 228 GLY A C 1
ATOM 1698 O O . GLY A 1 228 ? -9.167 47.407 59.838 1.00 10.29 228 GLY A O 1
ATOM 1699 N N . SER A 1 229 ? -7.849 48.950 58.862 1.00 9.50 229 SER A N 1
ATOM 1700 C CA . SER A 1 229 ? -6.651 48.509 59.585 1.00 8.23 229 SER A CA 1
ATOM 1701 C C . SER A 1 229 ? -6.835 48.688 61.101 1.00 8.82 229 SER A C 1
ATOM 1702 O O . SER A 1 229 ? -7.589 49.575 61.538 1.00 9.49 229 SER A O 1
ATOM 1705 N N . PHE A 1 230 ? -6.125 47.877 61.870 1.00 7.90 230 PHE A N 1
ATOM 1706 C CA . PHE A 1 230 ? -6.107 48.007 63.290 1.00 7.77 230 PHE A CA 1
ATOM 1707 C C . PHE A 1 230 ? -4.664 47.856 63.743 1.00 7.28 230 PHE A C 1
ATOM 1708 O O . PHE A 1 230 ? -4.009 46.830 63.432 1.00 8.05 230 PHE A O 1
ATOM 1716 N N . ILE A 1 231 ? -4.124 48.868 64.427 1.00 8.47 231 ILE A N 1
ATOM 1717 C CA . ILE A 1 231 ? -2.759 48.878 64.928 1.00 8.60 231 ILE A CA 1
ATOM 1718 C C . ILE A 1 231 ? -2.785 48.944 66.428 1.00 8.15 231 ILE A C 1
ATOM 1719 O O . ILE A 1 231 ? -3.582 49.720 67.025 1.00 9.37 231 ILE A O 1
ATOM 1724 N N . GLN A 1 232 ? -1.915 48.197 67.093 1.00 7.94 232 GLN A N 1
ATOM 1725 C CA . GLN A 1 232 ? -1.605 48.328 68.509 1.00 9.19 232 GLN A CA 1
ATOM 1726 C C . GLN A 1 232 ? -0.090 48.390 68.607 1.00 7.88 232 GLN A C 1
ATOM 1727 O O . GLN A 1 232 ? 0.606 47.809 67.780 1.00 9.03 232 GLN A O 1
ATOM 1733 N N . HIS A 1 233 ? 0.422 49.137 69.577 1.00 8.88 233 HIS A N 1
ATOM 1734 C CA . HIS A 1 233 ? 1.886 49.301 69.748 1.00 9.64 233 HIS A CA 1
ATOM 1735 C C . HIS A 1 233 ? 2.483 50.115 68.593 1.00 9.71 233 HIS A C 1
ATOM 1736 O O . HIS A 1 233 ? 3.678 49.903 68.254 1.00 10.63 233 HIS A O 1
ATOM 1743 N N . SER A 1 234 ? 1.677 50.973 68.013 1.00 9.75 234 SER A N 1
ATOM 1744 C CA . SER A 1 234 ? 2.088 52.015 67.033 1.00 10.99 234 SER A CA 1
ATOM 1745 C C . SER A 1 234 ? 2.525 51.523 65.662 1.00 9.96 234 SER A C 1
ATOM 1746 O O . SER A 1 234 ? 2.233 52.225 64.673 1.00 11.34 234 SER A O 1
ATOM 1749 N N . THR A 1 235 ? 3.245 50.431 65.574 1.00 9.75 235 THR A N 1
ATOM 1750 C CA . THR A 1 235 ? 3.934 50.073 64.324 1.00 9.15 235 THR A CA 1
ATOM 1751 C C . THR A 1 235 ? 3.645 48.669 63.872 1.00 8.05 235 THR A C 1
ATOM 1752 O O . THR A 1 235 ? 4.252 48.211 62.914 1.00 9.50 235 THR A O 1
ATOM 1756 N N . THR A 1 236 ? 2.712 47.971 64.533 1.00 8.24 236 THR A N 1
ATOM 1757 C CA . THR A 1 236 ? 2.463 46.560 64.184 1.00 7.91 236 THR A CA 1
ATOM 1758 C C . THR A 1 236 ? 0.997 46.314 63.779 1.00 7.72 236 THR A C 1
ATOM 1759 O O . THR A 1 236 ? 0.100 46.648 64.561 1.00 7.87 236 THR A O 1
ATOM 1763 N N . PRO A 1 237 ? 0.769 45.706 62.612 1.00 7.33 237 PRO A N 1
ATOM 1764 C CA . PRO A 1 237 ? -0.599 45.313 62.220 1.00 7.08 237 PRO A CA 1
ATOM 1765 C C . PRO A 1 237 ? -1.128 44.307 63.224 1.00 7.03 237 PRO A C 1
ATOM 1766 O O . PRO A 1 237 ? -0.467 43.295 63.466 1.00 7.35 237 PRO A O 1
ATOM 1770 N N . TYR A 1 238 ? -2.271 44.567 63.838 1.00 7.02 238 TYR A N 1
ATOM 1771 C CA . TYR A 1 238 ? -2.641 43.808 65.038 1.00 6.65 238 TYR A CA 1
ATOM 1772 C C . TYR A 1 238 ? -4.073 43.387 65.168 1.00 6.57 238 TYR A C 1
ATOM 1773 O O . TYR A 1 238 ? -4.459 42.952 66.258 1.00 6.93 238 TYR A O 1
ATOM 1782 N N . THR A 1 239 ? -4.867 43.433 64.104 1.00 7.00 239 THR A N 1
ATOM 1783 C CA . THR A 1 239 ? -6.247 43.006 64.125 1.00 6.35 239 THR A CA 1
ATOM 1784 C C . THR A 1 239 ? -6.437 41.646 64.759 1.00 6.68 239 THR A C 1
ATOM 1785 O O . THR A 1 239 ? -7.417 41.401 65.472 1.00 7.13 239 THR A O 1
ATOM 1789 N N . GLY A 1 240 ? -5.522 40.718 64.477 1.00 7.02 240 GLY A N 1
ATOM 1790 C CA . GLY A 1 240 ? -5.737 39.326 64.811 1.00 7.35 240 GLY A CA 1
ATOM 1791 C C . GLY A 1 240 ? -5.457 38.912 66.245 1.00 6.73 240 GLY A C 1
ATOM 1792 O O . GLY A 1 240 ? -5.826 37.804 66.605 1.00 7.69 240 GLY A O 1
ATOM 1793 N N . SER A 1 241 ? -4.781 39.742 67.026 1.00 6.57 241 SER A N 1
ATOM 1794 C CA . SER A 1 241 ? -4.527 39.398 68.425 1.00 6.52 241 SER A CA 1
ATOM 1795 C C . SER A 1 241 ? -5.044 40.520 69.332 1.00 6.89 241 SER A C 1
ATOM 1796 O O . SER A 1 241 ? -6.126 40.400 69.905 1.00 6.97 241 SER A O 1
ATOM 1799 N N . TYR A 1 242 ? -4.380 41.678 69.396 1.00 6.58 242 TYR A N 1
ATOM 1800 C CA . TYR A 1 242 ? -4.928 42.800 70.173 1.00 6.46 242 TYR A CA 1
ATOM 1801 C C . TYR A 1 242 ? -6.297 43.222 69.652 1.00 6.55 242 TYR A C 1
ATOM 1802 O O . TYR A 1 242 ? -7.182 43.549 70.467 1.00 7.23 242 TYR A O 1
ATOM 1811 N N . GLY A 1 243 ? -6.547 43.181 68.346 1.00 6.68 243 GLY A N 1
ATOM 1812 C CA . GLY A 1 243 ? -7.867 43.530 67.875 1.00 7.10 243 GLY A CA 1
ATOM 1813 C C . GLY A 1 243 ? -8.921 42.583 68.408 1.00 7.58 243 GLY A C 1
ATOM 1814 O O . GLY A 1 243 ? -10.030 42.999 68.757 1.00 7.63 243 GLY A O 1
ATOM 1815 N N . VAL A 1 244 ? -8.596 41.279 68.466 1.00 6.81 244 VAL A N 1
ATOM 1816 C CA . VAL A 1 244 ? -9.505 40.274 69.005 1.00 7.19 244 VAL A CA 1
ATOM 1817 C C . VAL A 1 244 ? -9.746 40.475 70.512 1.00 7.07 244 VAL A C 1
ATOM 1818 O O . VAL A 1 244 ? -10.853 40.283 70.976 1.00 7.57 244 VAL A O 1
ATOM 1822 N N . VAL A 1 245 ? -8.702 40.854 71.265 1.00 6.81 245 VAL A N 1
ATOM 1823 C CA . VAL A 1 245 ? -8.920 41.173 72.672 1.00 7.21 245 VAL A CA 1
ATOM 1824 C C . VAL A 1 245 ? -9.936 42.299 72.821 1.00 7.12 245 VAL A C 1
ATOM 1825 O O . VAL A 1 245 ? -10.835 42.246 73.681 1.00 8.09 245 VAL A O 1
ATOM 1829 N N . LEU A 1 246 ? -9.836 43.343 72.012 1.00 6.59 246 LEU A N 1
ATOM 1830 C CA . LEU A 1 246 ? -10.784 44.446 72.014 1.00 7.69 246 LEU A CA 1
ATOM 1831 C C . LEU A 1 246 ? -12.212 43.918 71.693 1.00 7.44 246 LEU A C 1
ATOM 1832 O O . LEU A 1 246 ? -13.183 44.227 72.384 1.00 8.60 246 LEU A O 1
ATOM 1837 N N . LEU A 1 247 ? -12.320 43.136 70.616 1.00 7.32 247 LEU A N 1
ATOM 1838 C CA . LEU A 1 247 ? -13.584 42.563 70.158 1.00 7.44 247 LEU A CA 1
ATOM 1839 C C . LEU A 1 247 ? -14.228 41.713 71.249 1.00 8.50 247 LEU A C 1
ATOM 1840 O O . LEU A 1 247 ? -15.417 41.841 71.545 1.00 8.66 247 LEU A O 1
ATOM 1845 N N . THR A 1 248 ? -13.426 40.836 71.871 1.00 7.54 248 THR A N 1
ATOM 1846 C CA . THR A 1 248 ? -13.913 39.985 72.937 1.00 7.96 248 THR A CA 1
ATOM 1847 C C . THR A 1 248 ? -14.433 40.809 74.093 1.00 7.19 248 THR A C 1
ATOM 1848 O O . THR A 1 248 ? -15.552 40.566 74.610 1.00 8.28 248 THR A O 1
ATOM 1852 N N . GLY A 1 249 ? -13.622 41.736 74.609 1.00 7.63 249 GLY A N 1
ATOM 1853 C CA . GLY A 1 249 ? -14.025 42.466 75.768 1.00 7.32 249 GLY A CA 1
ATOM 1854 C C . GLY A 1 249 ? -15.287 43.292 75.542 1.00 7.83 249 GLY A C 1
ATOM 1855 O O . GLY A 1 249 ? -16.174 43.354 76.372 1.00 8.35 249 GLY A O 1
ATOM 1856 N N . LEU A 1 250 ? -15.343 43.965 74.394 1.00 7.92 250 LEU A N 1
ATOM 1857 C CA . LEU A 1 250 ? -16.537 44.734 74.110 1.00 7.75 250 LEU A CA 1
ATOM 1858 C C . LEU A 1 250 ? -17.776 43.833 73.951 1.00 7.93 250 LEU A C 1
ATOM 1859 O O . LEU A 1 250 ? -18.857 44.183 74.412 1.00 9.15 250 LEU A O 1
ATOM 1864 N N . SER A 1 251 ? -17.628 42.660 73.324 1.00 8.51 251 SER A N 1
ATOM 1865 C CA . SER A 1 251 ? -18.780 41.763 73.224 1.00 8.37 251 SER A CA 1
ATOM 1866 C C . SER A 1 251 ? -19.333 41.456 74.611 1.00 9.03 251 SER A C 1
ATOM 1867 O O . SER A 1 251 ? -20.567 41.429 74.820 1.00 9.43 251 SER A O 1
ATOM 1870 N N . LYS A 1 252 ? -18.448 41.120 75.540 1.00 8.33 252 LYS A N 1
ATOM 1871 C CA . LYS A 1 252 ? -18.887 40.702 76.868 1.00 8.12 252 LYS A CA 1
ATOM 1872 C C . LYS A 1 252 ? -19.483 41.859 77.649 1.00 8.36 252 LYS A C 1
ATOM 1873 O O . LYS A 1 252 ? -20.513 41.685 78.301 1.00 9.22 252 LYS A O 1
ATOM 1879 N N . LEU A 1 253 ? -18.880 43.027 77.558 1.00 8.16 253 LEU A N 1
ATOM 1880 C CA . LEU A 1 253 ? -19.379 44.209 78.278 1.00 8.44 253 LEU A CA 1
ATOM 1881 C C . LEU A 1 253 ? -20.657 44.770 77.682 1.00 9.17 253 LEU A C 1
ATOM 1882 O O . LEU A 1 253 ? -21.582 45.135 78.432 1.00 10.18 253 LEU A O 1
ATOM 1887 N N . PHE A 1 254 ? -20.746 44.798 76.355 1.00 9.63 254 PHE A N 1
ATOM 1888 C CA . PHE A 1 254 ? -21.992 45.260 75.718 1.00 9.78 254 PHE A CA 1
ATOM 1889 C C . PHE A 1 254 ? -23.158 44.340 76.138 1.00 9.76 254 PHE A C 1
ATOM 1890 O O . PHE A 1 254 ? -24.256 44.825 76.443 1.00 11.92 254 PHE A O 1
ATOM 1898 N N . SER A 1 255 ? -22.919 43.027 76.110 1.00 9.72 255 SER A N 1
ATOM 1899 C CA . SER A 1 255 ? -23.969 42.079 76.486 1.00 11.05 255 SER A CA 1
ATOM 1900 C C . SER A 1 255 ? -24.360 42.223 77.967 1.00 11.06 255 SER A C 1
ATOM 1901 O O . SER A 1 255 ? -25.547 42.220 78.327 1.00 12.20 255 SER A O 1
ATOM 1904 N N . LEU A 1 256 ? -23.350 42.324 78.845 1.00 9.62 256 LEU A N 1
ATOM 1905 C CA . LEU A 1 256 ? -23.588 42.487 80.282 1.00 9.70 256 LEU A CA 1
ATOM 1906 C C . LEU A 1 256 ? -24.519 43.688 80.534 1.00 9.93 256 LEU A C 1
ATOM 1907 O O . LEU A 1 256 ? -25.442 43.628 81.337 1.00 11.30 256 LEU A O 1
ATOM 1912 N N . LEU A 1 257 ? -24.190 44.802 79.921 1.00 10.56 257 LEU A N 1
ATOM 1913 C CA . LEU A 1 257 ? -24.774 46.093 80.294 1.00 11.28 257 LEU A CA 1
ATOM 1914 C C . LEU A 1 257 ? -26.037 46.414 79.532 1.00 12.70 257 LEU A C 1
ATOM 1915 O O . LEU A 1 257 ? -26.778 47.324 79.933 1.00 14.45 257 LEU A O 1
ATOM 1920 N N . GLY A 1 258 ? -26.336 45.698 78.478 1.00 14.54 258 GLY A N 1
ATOM 1921 C CA . GLY A 1 258 ? -27.439 46.064 77.626 1.00 15.06 258 GLY A CA 1
ATOM 1922 C C . GLY A 1 258 ? -28.750 46.002 78.366 1.00 17.77 258 GLY A C 1
ATOM 1923 O O . GLY A 1 258 ? -29.019 45.103 79.136 1.00 18.72 258 GLY A O 1
ATOM 1924 N N . GLY A 1 259 ? -29.582 47.016 78.159 1.00 19.51 259 GLY A N 1
ATOM 1925 C CA . GLY A 1 259 ? -30.902 47.041 78.841 1.00 21.69 259 GLY A CA 1
ATOM 1926 C C . GLY A 1 259 ? -30.831 47.469 80.286 1.00 21.51 259 GLY A C 1
ATOM 1927 O O . GLY A 1 259 ? -31.875 47.457 80.990 1.00 25.77 259 GLY A O 1
ATOM 1928 N N . THR A 1 260 ? -29.675 47.860 80.790 1.00 20.52 260 THR A N 1
ATOM 1929 C CA . THR A 1 260 ? -29.536 48.310 82.140 1.00 19.34 260 THR A CA 1
ATOM 1930 C C . THR A 1 260 ? -29.265 49.772 82.256 1.00 20.06 260 THR A C 1
ATOM 1931 O O . THR A 1 260 ? -29.077 50.463 81.251 1.00 20.67 260 THR A O 1
ATOM 1935 N N . ALA A 1 261 ? -29.248 50.259 83.485 1.00 21.08 261 ALA A N 1
ATOM 1936 C CA . ALA A 1 261 ? -28.878 51.632 83.730 1.00 21.89 261 ALA A CA 1
ATOM 1937 C C . ALA A 1 261 ? -27.510 52.062 83.204 1.00 20.68 261 ALA A C 1
ATOM 1938 O O . ALA A 1 261 ? -27.189 53.226 83.064 1.00 23.89 261 ALA A O 1
ATOM 1940 N N . PHE A 1 262 ? -26.669 51.055 82.960 1.00 16.73 262 PHE A N 1
ATOM 1941 C CA . PHE A 1 262 ? -25.289 51.290 82.557 1.00 16.64 262 PHE A CA 1
ATOM 1942 C C . PHE A 1 262 ? -25.013 50.986 81.100 1.00 16.81 262 PHE A C 1
ATOM 1943 O O . PHE A 1 262 ? -23.818 50.847 80.713 1.00 18.82 262 PHE A O 1
ATOM 1951 N N . GLU A 1 263 ? -26.055 50.759 80.329 1.00 16.51 263 GLU A N 1
ATOM 1952 C CA . GLU A 1 263 ? -25.929 50.322 78.929 1.00 17.44 263 GLU A CA 1
ATOM 1953 C C . GLU A 1 263 ? -25.054 51.255 78.111 1.00 18.79 263 GLU A C 1
ATOM 1954 O O . GLU A 1 263 ? -25.075 52.490 78.259 1.00 19.92 263 GLU A O 1
ATOM 1960 N N . VAL A 1 264 ? -24.235 50.649 77.241 1.00 17.61 264 VAL A N 1
ATOM 1961 C CA . VAL A 1 264 ? -23.402 51.459 76.360 1.00 16.54 264 VAL A CA 1
ATOM 1962 C C . VAL A 1 264 ? -24.329 52.133 75.349 1.00 17.58 264 VAL A C 1
ATOM 1963 O O . VAL A 1 264 ? -24.978 51.494 74.551 1.00 20.76 264 VAL A O 1
ATOM 1967 N N . SER A 1 265 ? -24.418 53.441 75.401 1.00 18.94 265 SER A N 1
ATOM 1968 C CA . SER A 1 265 ? -25.393 54.183 74.570 1.00 18.57 265 SER A CA 1
ATOM 1969 C C . SER A 1 265 ? -24.732 55.147 73.577 1.00 19.09 265 SER A C 1
ATOM 1970 O O . SER A 1 265 ? -25.428 55.833 72.861 1.00 21.41 265 SER A O 1
ATOM 1973 N N . ASP A 1 266 ? -23.426 55.186 73.494 1.00 16.64 266 ASP A N 1
ATOM 1974 C CA . ASP A 1 266 ? -22.722 56.044 72.541 1.00 15.63 266 ASP A CA 1
ATOM 1975 C C . ASP A 1 266 ? -23.043 55.583 71.154 1.00 16.49 266 ASP A C 1
ATOM 1976 O O . ASP A 1 266 ? -22.729 54.440 70.771 1.00 16.65 266 ASP A O 1
ATOM 1981 N N . PRO A 1 267 ? -23.634 56.461 70.338 1.00 16.51 267 PRO A N 1
ATOM 1982 C CA . PRO A 1 267 ? -24.052 56.048 68.993 1.00 15.96 267 PRO A CA 1
ATOM 1983 C C . PRO A 1 267 ? -22.856 55.749 68.069 1.00 15.00 267 PRO A C 1
ATOM 1984 O O . PRO A 1 267 ? -23.031 55.041 67.058 1.00 16.89 267 PRO A O 1
ATOM 1988 N N . THR A 1 268 ? -21.704 56.318 68.395 1.00 13.64 268 THR A N 1
ATOM 1989 C CA . THR A 1 268 ? -20.540 56.079 67.509 1.00 13.51 268 THR A CA 1
ATOM 1990 C C . THR A 1 268 ? -20.035 54.641 67.614 1.00 13.10 268 THR A C 1
ATOM 1991 O O . THR A 1 268 ? -19.139 54.277 66.853 1.00 14.36 268 THR A O 1
ATOM 1995 N N . ARG A 1 269 ? -20.605 53.829 68.524 1.00 13.35 269 ARG A N 1
ATOM 1996 C CA . ARG A 1 269 ? -20.233 52.423 68.586 1.00 13.53 269 ARG A CA 1
ATOM 1997 C C . ARG A 1 269 ? -20.566 51.680 67.288 1.00 12.46 269 ARG A C 1
ATOM 1998 O O . ARG A 1 269 ? -20.081 50.576 67.040 1.00 13.89 269 ARG A O 1
ATOM 2006 N N . SER A 1 270 ? -21.357 52.309 66.397 1.00 14.11 270 SER A N 1
ATOM 2007 C CA . SER A 1 270 ? -21.534 51.792 65.058 1.00 14.76 270 SER A CA 1
ATOM 2008 C C . SER A 1 270 ? -20.218 51.572 64.334 1.00 13.36 270 SER A C 1
ATOM 2009 O O . SER A 1 270 ? -20.164 50.699 63.482 1.00 13.84 270 SER A O 1
ATOM 2012 N N . ILE A 1 271 ? -19.201 52.355 64.683 1.00 13.09 271 ILE A N 1
ATOM 2013 C CA . ILE A 1 271 ? -17.886 52.187 64.037 1.00 11.68 271 ILE A CA 1
ATOM 2014 C C . ILE A 1 271 ? -17.308 50.807 64.392 1.00 11.47 271 ILE A C 1
ATOM 2015 O O . ILE A 1 271 ? -16.763 50.090 63.545 1.00 12.15 271 ILE A O 1
ATOM 2020 N N . PHE A 1 272 ? -17.455 50.422 65.662 1.00 11.10 272 PHE A N 1
ATOM 2021 C CA . PHE A 1 272 ? -17.052 49.098 66.105 1.00 11.29 272 PHE A CA 1
ATOM 2022 C C . PHE A 1 272 ? -17.875 48.021 65.422 1.00 11.45 272 PHE A C 1
ATOM 2023 O O . PHE A 1 272 ? -17.316 47.024 64.909 1.00 10.84 272 PHE A O 1
ATOM 2031 N N . PHE A 1 273 ? -19.194 48.189 65.291 1.00 11.92 273 PHE A N 1
ATOM 2032 C CA . PHE A 1 273 ? -19.971 47.173 64.592 1.00 11.68 273 PHE A CA 1
ATOM 2033 C C . PHE A 1 273 ? -19.587 47.062 63.114 1.00 11.32 273 PHE A C 1
ATOM 2034 O O . PHE A 1 273 ? -19.470 45.963 62.619 1.00 12.38 273 PHE A O 1
ATOM 2042 N N . ASP A 1 274 ? -19.296 48.197 62.491 1.00 12.30 274 ASP A N 1
ATOM 2043 C CA . ASP A 1 274 ? -18.796 48.248 61.118 1.00 12.60 274 ASP A CA 1
ATOM 2044 C C . ASP A 1 274 ? -17.483 47.488 60.957 1.00 12.52 274 ASP A C 1
ATOM 2045 O O . ASP A 1 274 ? -17.175 46.961 59.885 1.00 14.14 274 ASP A O 1
ATOM 2050 N N . ALA A 1 275 ? -16.712 47.427 62.032 1.00 11.21 275 ALA A N 1
ATOM 2051 C CA . ALA A 1 275 ? -15.424 46.760 62.001 1.00 11.17 275 ALA A CA 1
ATOM 2052 C C . ALA A 1 275 ? -15.545 45.249 61.944 1.00 9.86 275 ALA A C 1
ATOM 2053 O O . ALA A 1 275 ? -14.577 44.557 61.560 1.00 10.23 275 ALA A O 1
ATOM 2055 N N . VAL A 1 276 ? -16.688 44.656 62.279 1.00 10.15 276 VAL A N 1
ATOM 2056 C CA . VAL A 1 276 ? -16.850 43.222 62.137 1.00 10.18 276 VAL A CA 1
ATOM 2057 C C . VAL A 1 276 ? -16.522 42.816 60.698 1.00 10.21 276 VAL A C 1
ATOM 2058 O O . VAL A 1 276 ? -15.696 41.928 60.462 1.00 11.00 276 VAL A O 1
ATOM 2062 N N . GLU A 1 277 ? -17.217 43.416 59.751 1.00 11.95 277 GLU A N 1
ATOM 2063 C CA . GLU A 1 277 ? -16.931 43.123 58.343 1.00 12.89 277 GLU A CA 1
ATOM 2064 C C . GLU A 1 277 ? -15.808 43.961 57.781 1.00 12.77 277 GLU A C 1
ATOM 2065 O O . GLU A 1 277 ? -15.127 43.525 56.840 1.00 14.55 277 GLU A O 1
ATOM 2075 N N . GLY A 1 278 ? -15.563 45.154 58.283 1.00 11.79 278 GLY A N 1
ATOM 2076 C CA . GLY A 1 278 ? -14.576 46.066 57.687 1.00 11.67 278 GLY A CA 1
ATOM 2077 C C . GLY A 1 278 ? -13.151 45.708 58.100 1.00 11.39 278 GLY A C 1
ATOM 2078 O O . GLY A 1 278 ? -12.213 46.013 57.359 1.00 12.26 278 GLY A O 1
ATOM 2079 N N . SER A 1 279 ? -12.974 45.176 59.307 1.00 9.56 279 SER A N 1
ATOM 2080 C CA . SER A 1 279 ? -11.647 44.902 59.872 1.00 9.43 279 SER A CA 1
ATOM 2081 C C . SER A 1 279 ? -11.389 43.464 60.101 1.00 8.65 279 SER A C 1
ATOM 2082 O O . SER A 1 279 ? -10.360 42.930 59.751 1.00 9.59 279 SER A O 1
ATOM 2085 N N . PHE A 1 280 ? -12.316 42.760 60.768 1.00 8.27 280 PHE A N 1
ATOM 2086 C CA . PHE A 1 280 ? -12.065 41.404 61.242 1.00 8.32 280 PHE A CA 1
ATOM 2087 C C . PHE A 1 280 ? -12.322 40.363 60.184 1.00 8.58 280 PHE A C 1
ATOM 2088 O O . PHE A 1 280 ? -11.498 39.487 59.955 1.00 8.99 280 PHE A O 1
ATOM 2096 N N . ALA A 1 281 ? -13.477 40.414 59.513 1.00 9.23 281 ALA A N 1
ATOM 2097 C CA . ALA A 1 281 ? -13.812 39.343 58.595 1.00 9.28 281 ALA A CA 1
ATOM 2098 C C . ALA A 1 281 ? -12.791 39.134 57.470 1.00 9.07 281 ALA A C 1
ATOM 2099 O O . ALA A 1 281 ? -12.479 37.977 57.159 1.00 9.08 281 ALA A O 1
ATOM 2101 N N . PRO A 1 282 ? -12.199 40.188 56.876 1.00 8.92 282 PRO A N 1
ATOM 2102 C CA . PRO A 1 282 ? -11.294 39.911 55.752 1.00 9.26 282 PRO A CA 1
ATOM 2103 C C . PRO A 1 282 ? -10.025 39.167 56.132 1.00 8.28 282 PRO A C 1
ATOM 2104 O O . PRO A 1 282 ? -9.381 38.574 55.267 1.00 9.23 282 PRO A O 1
ATOM 2108 N N . VAL A 1 283 ? -9.620 39.248 57.401 1.00 8.22 283 VAL A N 1
ATOM 2109 C CA . VAL A 1 283 ? -8.403 38.581 57.897 1.00 7.78 283 VAL A CA 1
ATOM 2110 C C . VAL A 1 283 ? -8.715 37.264 58.633 1.00 6.76 283 VAL A C 1
ATOM 2111 O O . VAL A 1 283 ? -7.755 36.611 59.112 1.00 8.25 283 VAL A O 1
ATOM 2115 N N . MET A 1 284 ? -9.968 36.812 58.613 1.00 7.41 284 MET A N 1
ATOM 2116 C CA . MET A 1 284 ? -10.382 35.517 59.077 1.00 8.03 284 MET A CA 1
ATOM 2117 C C . MET A 1 284 ? -10.342 34.545 57.899 1.00 8.01 284 MET A C 1
ATOM 2118 O O . MET A 1 284 ? -10.933 34.825 56.845 1.00 9.11 284 MET A O 1
ATOM 2123 N N . ILE A 1 285 ? -9.643 33.421 58.041 1.00 7.46 285 ILE A N 1
ATOM 2124 C CA . ILE A 1 285 ? -9.436 32.478 56.940 1.00 7.61 285 ILE A CA 1
ATOM 2125 C C . ILE A 1 285 ? -9.820 31.132 57.476 1.00 8.04 285 ILE A C 1
ATOM 2126 O O . ILE A 1 285 ? -9.054 30.501 58.233 1.00 8.16 285 ILE A O 1
ATOM 2131 N N . ASN A 1 286 ? -11.008 30.653 57.087 1.00 8.95 286 ASN A N 1
ATOM 2132 C CA . ASN A 1 286 ? -11.448 29.316 57.544 1.00 9.28 286 ASN A CA 1
ATOM 2133 C C . ASN A 1 286 ? -11.313 29.119 59.058 1.00 9.09 286 ASN A C 1
ATOM 2134 O O . ASN A 1 286 ? -10.992 28.024 59.504 1.00 9.92 286 ASN A O 1
ATOM 2139 N N . GLY A 1 287 ? -11.626 30.169 59.819 1.00 8.25 287 GLY A N 1
ATOM 2140 C CA . GLY A 1 287 ? -11.586 30.053 61.278 1.00 8.31 287 GLY A CA 1
ATOM 2141 C C . GLY A 1 287 ? -10.310 30.528 61.965 1.00 7.29 287 GLY A C 1
ATOM 2142 O O . GLY A 1 287 ? -10.330 30.621 63.197 1.00 8.26 287 GLY A O 1
ATOM 2143 N N . ALA A 1 288 ? -9.300 30.889 61.184 1.00 7.51 288 ALA A N 1
ATOM 2144 C CA . ALA A 1 288 ? -8.037 31.364 61.775 1.00 7.53 288 ALA A CA 1
ATOM 2145 C C . ALA A 1 288 ? -7.826 32.848 61.456 1.00 6.90 288 ALA A C 1
ATOM 2146 O O . ALA A 1 288 ? -7.993 33.284 60.290 1.00 8.05 288 ALA A O 1
ATOM 2148 N N . MET A 1 289 ? -7.333 33.621 62.437 1.00 6.82 289 MET A N 1
ATOM 2149 C CA . MET A 1 289 ? -6.814 34.947 62.116 1.00 6.54 289 MET A CA 1
ATOM 2150 C C . MET A 1 289 ? -5.540 34.847 61.363 1.00 6.42 289 MET A C 1
ATOM 2151 O O . MET A 1 289 ? -4.646 34.079 61.794 1.00 7.09 289 MET A O 1
ATOM 2156 N N . ALA A 1 290 ? -5.322 35.609 60.309 1.00 6.92 290 ALA A N 1
ATOM 2157 C CA . ALA A 1 290 ? -4.119 35.570 59.511 1.00 6.61 290 ALA A CA 1
ATOM 2158 C C . ALA A 1 290 ? -2.877 35.867 60.367 1.00 6.20 290 ALA A C 1
ATOM 2159 O O . ALA A 1 290 ? -2.878 36.823 61.174 1.00 6.42 290 ALA A O 1
ATOM 2161 N N . ASP A 1 291 ? -1.804 35.115 60.158 1.00 5.97 291 ASP A N 1
ATOM 2162 C CA . ASP A 1 291 ? -0.576 35.324 60.918 1.00 6.06 291 ASP A CA 1
ATOM 2163 C C . ASP A 1 291 ? -0.039 36.723 60.780 1.00 5.81 291 ASP A C 1
ATOM 2164 O O . ASP A 1 291 ? 0.539 37.289 61.726 1.00 6.50 291 ASP A O 1
ATOM 2169 N N . ALA A 1 292 ? -0.180 37.310 59.597 1.00 6.23 292 ALA A N 1
ATOM 2170 C CA . ALA A 1 292 ? 0.375 38.613 59.306 1.00 6.29 292 ALA A CA 1
ATOM 2171 C C . ALA A 1 292 ? -0.240 39.721 60.148 1.00 6.38 292 ALA A C 1
ATOM 2172 O O . ALA A 1 292 ? 0.343 40.815 60.223 1.00 7.00 292 ALA A O 1
ATOM 2174 N N . VAL A 1 293 ? -1.400 39.484 60.784 1.00 5.54 293 VAL A N 1
ATOM 2175 C CA . VAL A 1 293 ? -2.040 40.507 61.610 1.00 5.81 293 VAL A CA 1
ATOM 2176 C C . VAL A 1 293 ? -2.073 40.148 63.091 1.00 5.13 293 VAL A C 1
ATOM 2177 O O . VAL A 1 293 ? -2.789 40.755 63.863 1.00 6.58 293 VAL A O 1
ATOM 2181 N N . ARG A 1 294 ? -1.219 39.179 63.511 1.00 5.73 294 ARG A N 1
ATOM 2182 C CA . ARG A 1 294 ? -1.235 38.758 64.912 1.00 6.11 294 ARG A CA 1
ATOM 2183 C C . ARG A 1 294 ? 0.126 38.915 65.583 1.00 5.85 294 ARG A C 1
ATOM 2184 O O . ARG A 1 294 ? 0.346 38.420 66.706 1.00 6.20 294 ARG A O 1
ATOM 2192 N N . GLY A 1 295 ? 1.035 39.656 64.949 1.00 5.96 295 GLY A N 1
ATOM 2193 C CA . GLY A 1 295 ? 2.272 40.082 65.597 1.00 6.59 295 GLY A CA 1
ATOM 2194 C C . GLY A 1 295 ? 2.984 38.934 66.268 1.00 6.70 295 GLY A C 1
ATOM 2195 O O . GLY A 1 295 ? 3.223 37.876 65.649 1.00 7.00 295 GLY A O 1
ATOM 2196 N N . ARG A 1 296 ? 3.431 39.150 67.511 1.00 7.10 296 ARG A N 1
ATOM 2197 C CA . ARG A 1 296 ? 4.329 38.182 68.177 1.00 6.72 296 ARG A CA 1
ATOM 2198 C C . ARG A 1 296 ? 3.620 36.924 68.575 1.00 6.57 296 ARG A C 1
ATOM 2199 O O . ARG A 1 296 ? 4.307 35.955 68.988 1.00 7.94 296 ARG A O 1
ATOM 2207 N N . SER A 1 297 ? 2.303 36.867 68.529 1.00 6.85 297 SER A N 1
ATOM 2208 C CA . SER A 1 297 ? 1.566 35.680 68.935 1.00 6.73 297 SER A CA 1
ATOM 2209 C C . SER A 1 297 ? 1.829 34.481 68.016 1.00 6.64 297 SER A C 1
ATOM 2210 O O . SER A 1 297 ? 1.519 33.356 68.425 1.00 6.88 297 SER A O 1
ATOM 2213 N N . ILE A 1 298 ? 2.412 34.653 66.823 1.00 6.41 298 ILE A N 1
ATOM 2214 C CA . ILE A 1 298 ? 2.787 33.521 66.006 1.00 5.97 298 ILE A CA 1
ATOM 2215 C C . ILE A 1 298 ? 3.676 32.535 66.747 1.00 6.77 298 ILE A C 1
ATOM 2216 O O . ILE A 1 298 ? 3.685 31.345 66.471 1.00 7.21 298 ILE A O 1
ATOM 2221 N N . SER A 1 299 ? 4.460 33.052 67.701 1.00 7.10 299 SER A N 1
ATOM 2222 C CA . SER A 1 299 ? 5.403 32.267 68.487 1.00 6.93 299 SER A CA 1
ATOM 2223 C C . SER A 1 299 ? 4.754 31.454 69.581 1.00 7.35 299 SER A C 1
ATOM 2224 O O . SER A 1 299 ? 5.502 30.774 70.288 1.00 8.39 299 SER A O 1
ATOM 2227 N N . ARG A 1 300 ? 3.418 31.494 69.755 1.00 7.53 300 ARG A N 1
ATOM 2228 C CA . ARG A 1 300 ? 2.747 30.862 70.865 1.00 7.24 300 ARG A CA 1
ATOM 2229 C C . ARG A 1 300 ? 2.089 29.563 70.436 1.00 7.72 300 ARG A C 1
ATOM 2230 O O . ARG A 1 300 ? 1.135 29.538 69.650 1.00 8.53 300 ARG A O 1
ATOM 2238 N N . GLU A 1 301 ? 2.593 28.446 70.991 1.00 8.30 301 GLU A N 1
ATOM 2239 C CA . GLU A 1 301 ? 2.053 27.161 70.645 1.00 10.13 301 GLU A CA 1
ATOM 2240 C C . GLU A 1 301 ? 0.586 26.997 70.965 1.00 9.70 301 GLU A C 1
ATOM 2241 O O . GLU A 1 301 ? -0.116 26.224 70.286 1.00 11.37 301 GLU A O 1
ATOM 2247 N N . ALA A 1 302 ? 0.110 27.681 72.007 1.00 9.35 302 ALA A N 1
ATOM 2248 C CA . ALA A 1 302 ? -1.256 27.534 72.463 1.00 10.75 302 ALA A CA 1
ATOM 2249 C C . ALA A 1 302 ? -1.999 28.882 72.451 1.00 9.03 302 ALA A C 1
ATOM 2250 O O . ALA A 1 302 ? -2.982 29.058 73.177 1.00 10.58 302 ALA A O 1
ATOM 2252 N N . ASN A 1 303 ? -1.615 29.781 71.578 1.00 7.39 303 ASN A N 1
ATOM 2253 C CA . ASN A 1 303 ? -2.405 30.978 71.272 1.00 7.15 303 ASN A CA 1
ATOM 2254 C C . ASN A 1 303 ? -2.234 31.197 69.768 1.00 6.48 303 ASN A C 1
ATOM 2255 O O . ASN A 1 303 ? -1.494 32.056 69.306 1.00 8.26 303 ASN A O 1
ATOM 2260 N N . THR A 1 304 ? -2.923 30.357 68.996 1.00 7.21 304 THR A N 1
ATOM 2261 C CA . THR A 1 304 ? -2.709 30.226 67.569 1.00 7.19 304 THR A CA 1
ATOM 2262 C C . THR A 1 304 ? -3.714 31.078 66.781 1.00 6.53 304 THR A C 1
ATOM 2263 O O . THR A 1 304 ? -4.595 31.721 67.352 1.00 7.06 304 THR A O 1
ATOM 2267 N N . GLY A 1 305 ? -3.586 31.055 65.443 1.00 6.84 305 GLY A N 1
ATOM 2268 C CA . GLY A 1 305 ? -4.564 31.762 64.633 1.00 7.39 305 GLY A CA 1
ATOM 2269 C C . GLY A 1 305 ? -5.948 31.174 64.814 1.00 7.03 305 GLY A C 1
ATOM 2270 O O . GLY A 1 305 ? -6.918 31.934 64.748 1.00 6.97 305 GLY A O 1
ATOM 2271 N N . TYR A 1 306 ? -6.058 29.888 65.082 1.00 6.75 306 TYR A N 1
ATOM 2272 C CA . TYR A 1 306 ? -7.341 29.257 65.336 1.00 7.61 306 TYR A CA 1
ATOM 2273 C C . TYR A 1 306 ? -7.880 29.572 66.737 1.00 7.49 306 TYR A C 1
ATOM 2274 O O . TYR A 1 306 ? -9.082 29.807 66.892 1.00 7.97 306 TYR A O 1
ATOM 2283 N N . ASP A 1 307 ? -7.007 29.678 67.726 1.00 7.05 307 ASP A N 1
ATOM 2284 C CA . ASP A 1 307 ? -7.483 30.084 69.053 1.00 7.23 307 ASP A CA 1
ATOM 2285 C C . ASP A 1 307 ? -8.057 31.507 68.959 1.00 6.88 307 ASP A C 1
ATOM 2286 O O . ASP A 1 307 ? -9.108 31.793 69.546 1.00 7.46 307 ASP A O 1
ATOM 2291 N N . LEU A 1 308 ? -7.334 32.411 68.272 1.00 6.38 308 LEU A N 1
ATOM 2292 C CA . LEU A 1 308 ? -7.789 33.782 68.194 1.00 6.42 308 LEU A CA 1
ATOM 2293 C C . LEU A 1 308 ? -9.026 33.889 67.279 1.00 6.75 308 LEU A C 1
ATOM 2294 O O . LEU A 1 308 ? -9.941 34.674 67.609 1.00 7.31 308 LEU A O 1
ATOM 2299 N N . GLY A 1 309 ? -9.069 33.139 66.179 1.00 6.82 309 GLY A N 1
ATOM 2300 C CA . GLY A 1 309 ? -10.244 33.155 65.333 1.00 7.19 309 GLY A CA 1
ATOM 2301 C C . GLY A 1 309 ? -11.454 32.629 66.095 1.00 7.29 309 GLY A C 1
ATOM 2302 O O . GLY A 1 309 ? -12.572 33.146 65.944 1.00 7.73 309 GLY A O 1
ATOM 2303 N N . ALA A 1 310 ? -11.313 31.600 66.905 1.00 7.68 310 ALA A N 1
ATOM 2304 C CA . ALA A 1 310 ? -12.419 31.023 67.684 1.00 7.10 310 ALA A CA 1
ATOM 2305 C C . ALA A 1 310 ? -12.926 32.067 68.658 1.00 7.60 310 ALA A C 1
ATOM 2306 O O . ALA A 1 310 ? -14.156 32.213 68.865 1.00 7.96 310 ALA A O 1
ATOM 2308 N N . SER A 1 311 ? -12.021 32.831 69.306 1.00 7.24 311 SER A N 1
ATOM 2309 C CA . SER A 1 311 ? -12.461 33.913 70.184 1.00 7.35 311 SER A CA 1
ATOM 2310 C C . SER A 1 311 ? -13.217 34.957 69.411 1.00 7.46 311 SER A C 1
ATOM 2311 O O . SER A 1 311 ? -14.231 35.492 69.910 1.00 8.01 311 SER A O 1
ATOM 2314 N N . ALA A 1 312 ? -12.735 35.295 68.223 1.00 7.05 312 ALA A N 1
ATOM 2315 C CA . ALA A 1 312 ? -13.471 36.265 67.418 1.00 7.28 312 ALA A CA 1
ATOM 2316 C C . ALA A 1 312 ? -14.868 35.787 67.065 1.00 7.61 312 ALA A C 1
ATOM 2317 O O . ALA A 1 312 ? -15.822 36.590 67.120 1.00 8.48 312 ALA A O 1
ATOM 2319 N N . ILE A 1 313 ? -15.007 34.508 66.721 1.00 8.09 313 ILE A N 1
ATOM 2320 C CA . ILE A 1 313 ? -16.326 33.919 66.389 1.00 8.17 313 ILE A CA 1
ATOM 2321 C C . ILE A 1 313 ? -17.235 34.007 67.611 1.00 8.38 313 ILE A C 1
ATOM 2322 O O . ILE A 1 313 ? -18.408 34.408 67.506 1.00 9.27 313 ILE A O 1
ATOM 2327 N N . GLU A 1 314 ? -16.748 33.607 68.796 1.00 8.42 314 GLU A N 1
ATOM 2328 C CA . GLU A 1 314 ? -17.564 33.722 69.986 1.00 8.46 314 GLU A CA 1
ATOM 2329 C C . GLU A 1 314 ? -18.076 35.119 70.175 1.00 8.08 314 GLU A C 1
ATOM 2330 O O . GLU A 1 314 ? -19.263 35.341 70.476 1.00 9.16 314 GLU A O 1
ATOM 2336 N N . ALA A 1 315 ? -17.158 36.092 70.057 1.00 8.13 315 ALA A N 1
ATOM 2337 C CA . ALA A 1 315 ? -17.529 37.464 70.258 1.00 8.29 315 ALA A CA 1
ATOM 2338 C C . ALA A 1 315 ? -18.562 37.980 69.262 1.00 8.45 315 ALA A C 1
ATOM 2339 O O . ALA A 1 315 ? -19.478 38.708 69.616 1.00 9.14 315 ALA A O 1
ATOM 2341 N N . ILE A 1 316 ? -18.348 37.662 68.001 1.00 8.60 316 ILE A N 1
ATOM 2342 C CA . ILE A 1 316 ? -19.290 38.083 66.937 1.00 9.27 316 ILE A CA 1
ATOM 2343 C C . ILE A 1 316 ? -20.673 37.477 67.159 1.00 9.66 316 ILE A C 1
ATOM 2344 O O . ILE A 1 316 ? -21.672 38.156 67.001 1.00 10.69 316 ILE A O 1
ATOM 2349 N N . LEU A 1 317 ? -20.698 36.196 67.533 1.00 9.97 317 LEU A N 1
ATOM 2350 C CA . LEU A 1 317 ? -21.973 35.554 67.823 1.00 10.40 317 LEU A CA 1
ATOM 2351 C C . LEU A 1 317 ? -22.684 36.235 68.990 1.00 10.99 317 LEU A C 1
ATOM 2352 O O . LEU A 1 317 ? -23.901 36.434 68.978 1.00 12.44 317 LEU A O 1
ATOM 2357 N N . LEU A 1 318 ? -21.925 36.581 70.020 1.00 9.56 318 LEU A N 1
ATOM 2358 C CA . LEU A 1 318 ? -22.497 37.210 71.172 1.00 9.64 318 LEU A CA 1
ATOM 2359 C C . LEU A 1 318 ? -23.053 38.596 70.780 1.00 10.69 318 LEU A C 1
ATOM 2360 O O . LEU A 1 318 ? -24.201 38.952 71.140 1.00 13.36 318 LEU A O 1
ATOM 2365 N N . LEU A 1 319 ? -22.303 39.400 70.028 1.00 10.16 319 LEU A N 1
ATOM 2366 C CA . LEU A 1 319 ? -22.740 40.693 69.574 1.00 11.04 319 LEU A CA 1
ATOM 2367 C C . LEU A 1 319 ? -23.927 40.594 68.664 1.00 11.79 319 LEU A C 1
ATOM 2368 O O . LEU A 1 319 ? -24.783 41.496 68.673 1.00 13.47 319 LEU A O 1
ATOM 2373 N N . ALA A 1 320 ? -24.017 39.575 67.851 1.00 11.53 320 ALA A N 1
ATOM 2374 C CA . ALA A 1 320 ? -25.081 39.446 66.849 1.00 13.48 320 ALA A CA 1
ATOM 2375 C C . ALA A 1 320 ? -26.439 39.405 67.540 1.00 15.29 320 ALA A C 1
ATOM 2376 O O . ALA A 1 320 ? -27.439 39.824 66.916 1.00 16.84 320 ALA A O 1
ATOM 2378 N N . ARG A 1 321 ? -26.498 38.928 68.786 1.00 14.76 321 ARG A N 1
ATOM 2379 C CA . ARG A 1 321 ? -27.801 38.823 69.491 1.00 17.67 321 ARG A CA 1
ATOM 2380 C C . ARG A 1 321 ? -28.497 40.168 69.634 1.00 17.44 321 ARG A C 1
ATOM 2381 O O . ARG A 1 321 ? -29.761 40.212 69.732 1.00 23.08 321 ARG A O 1
ATOM 2389 N N . ALA A 1 322 ? -27.768 41.256 69.620 1.00 16.98 322 ALA A N 1
ATOM 2390 C CA . ALA A 1 322 ? -28.312 42.604 69.790 1.00 18.44 322 ALA A CA 1
ATOM 2391 C C . ALA A 1 322 ? -28.435 43.437 68.555 1.00 16.84 322 ALA A C 1
ATOM 2392 O O . ALA A 1 322 ? -28.848 44.642 68.629 1.00 20.20 322 ALA A O 1
ATOM 2394 N N . MET A 1 323 ? -28.085 42.894 67.407 1.00 17.78 323 MET A N 1
ATOM 2395 C CA . MET A 1 323 ? -28.058 43.679 66.195 1.00 16.55 323 MET A CA 1
ATOM 2396 C C . MET A 1 323 ? -29.410 43.629 65.489 1.00 15.00 323 MET A C 1
ATOM 2397 O O . MET A 1 323 ? -30.274 42.805 65.748 1.00 15.92 323 MET A O 1
ATOM 2402 N N . ASP A 1 324 ? -29.538 44.512 64.537 1.00 15.40 324 ASP A N 1
ATOM 2403 C CA . ASP A 1 324 ? -30.713 44.513 63.675 1.00 16.83 324 ASP A CA 1
ATOM 2404 C C . ASP A 1 324 ? -30.715 43.192 62.912 1.00 14.86 324 ASP A C 1
ATOM 2405 O O . ASP A 1 324 ? -29.682 42.510 62.722 1.00 15.39 324 ASP A O 1
ATOM 2414 N N . PRO A 1 325 ? -31.901 42.725 62.477 1.00 14.87 325 PRO A N 1
ATOM 2415 C CA . PRO A 1 325 ? -32.025 41.367 61.927 1.00 15.04 325 PRO A CA 1
ATOM 2416 C C . PRO A 1 325 ? -31.063 41.089 60.745 1.00 13.56 325 PRO A C 1
ATOM 2417 O O . PRO A 1 325 ? -30.476 39.989 60.705 1.00 13.11 325 PRO A O 1
ATOM 2421 N N . ALA A 1 326 ? -30.948 41.997 59.778 1.00 14.18 326 ALA A N 1
ATOM 2422 C CA . ALA A 1 326 ? -30.112 41.708 58.617 1.00 14.15 326 ALA A CA 1
ATOM 2423 C C . ALA A 1 326 ? -28.646 41.571 59.049 1.00 13.65 326 ALA A C 1
ATOM 2424 O O . ALA A 1 326 ? -27.924 40.721 58.519 1.00 14.41 326 ALA A O 1
ATOM 2426 N N . THR A 1 327 ? -28.199 42.454 59.905 1.00 13.87 327 THR A N 1
ATOM 2427 C CA . THR A 1 327 ? -26.765 42.381 60.318 1.00 13.41 327 THR A CA 1
ATOM 2428 C C . THR A 1 327 ? -26.506 41.130 61.176 1.00 13.74 327 THR A C 1
ATOM 2429 O O . THR A 1 327 ? -25.517 40.430 60.984 1.00 13.70 327 THR A O 1
ATOM 2433 N N . ALA A 1 328 ? -27.450 40.792 62.068 1.00 13.17 328 ALA A N 1
ATOM 2434 C CA . ALA A 1 328 ? -27.342 39.570 62.837 1.00 13.48 328 ALA A CA 1
ATOM 2435 C C . ALA A 1 328 ? -27.204 38.362 61.981 1.00 12.78 328 ALA A C 1
ATOM 2436 O O . ALA A 1 328 ? -26.324 37.508 62.174 1.00 13.07 328 ALA A O 1
ATOM 2438 N N . ALA A 1 329 ? -28.051 38.233 60.944 1.00 13.36 329 ALA A N 1
ATOM 2439 C CA . ALA A 1 329 ? -28.007 37.096 60.089 1.00 12.63 329 ALA A CA 1
ATOM 2440 C C . ALA A 1 329 ? -26.709 37.069 59.239 1.00 12.66 329 ALA A C 1
ATOM 2441 O O . ALA A 1 329 ? -26.176 36.007 58.991 1.00 13.96 329 ALA A O 1
ATOM 2443 N N . ARG A 1 330 ? -26.247 38.240 58.793 1.00 12.85 330 ARG A N 1
ATOM 2444 C CA . ARG A 1 330 ? -24.997 38.308 58.001 1.00 13.05 330 ARG A CA 1
ATOM 2445 C C . ARG A 1 330 ? -23.821 37.782 58.882 1.00 12.62 330 ARG A C 1
ATOM 2446 O O . ARG A 1 330 ? -23.034 36.974 58.465 1.00 12.89 330 ARG A O 1
ATOM 2454 N N . TRP A 1 331 ? -23.735 38.294 60.103 1.00 12.32 331 TRP A N 1
ATOM 2455 C CA . TRP A 1 331 ? -22.605 37.911 60.996 1.00 12.75 331 TRP A CA 1
ATOM 2456 C C . TRP A 1 331 ? -22.706 36.428 61.326 1.00 12.45 331 TRP A C 1
ATOM 2457 O O . TRP A 1 331 ? -21.707 35.694 61.344 1.00 12.34 331 TRP A O 1
ATOM 2468 N N . ARG A 1 332 ? -23.948 35.934 61.583 1.00 12.78 332 ARG A N 1
ATOM 2469 C CA . ARG A 1 332 ? -24.122 34.534 61.797 1.00 12.15 332 ARG A CA 1
ATOM 2470 C C . ARG A 1 332 ? -23.736 33.654 60.614 1.00 12.82 332 ARG A C 1
ATOM 2471 O O . ARG A 1 332 ? -23.100 32.596 60.801 1.00 13.23 332 ARG A O 1
ATOM 2479 N N . GLY A 1 333 ? -24.069 34.119 59.381 1.00 13.21 333 GLY A N 1
ATOM 2480 C CA . GLY A 1 333 ? -23.636 33.364 58.216 1.00 13.06 333 GLY A CA 1
ATOM 2481 C C . GLY A 1 333 ? -22.136 33.307 58.056 1.00 12.05 333 GLY A C 1
ATOM 2482 O O . GLY A 1 333 ? -21.564 32.260 57.712 1.00 13.28 333 GLY A O 1
ATOM 2483 N N . LEU A 1 334 ? -21.515 34.450 58.289 1.00 12.85 334 LEU A N 1
ATOM 2484 C CA . LEU A 1 334 ? -20.041 34.485 58.273 1.00 12.28 334 LEU A CA 1
ATOM 2485 C C . LEU A 1 334 ? -19.429 33.481 59.255 1.00 11.04 334 LEU A C 1
ATOM 2486 O O . LEU A 1 334 ? -18.563 32.697 58.904 1.00 11.92 334 LEU A O 1
ATOM 2491 N N . CYS A 1 335 ? -19.964 33.488 60.476 1.00 11.85 335 CYS A N 1
ATOM 2492 C CA . CYS A 1 335 ? -19.462 32.573 61.508 1.00 11.71 335 CYS A CA 1
ATOM 2493 C C . CYS A 1 335 ? -19.765 31.138 61.198 1.00 11.27 335 CYS A C 1
ATOM 2494 O O . CYS A 1 335 ? -18.926 30.265 61.396 1.00 11.73 335 CYS A O 1
ATOM 2497 N N . ALA A 1 336 ? -20.979 30.836 60.633 1.00 12.26 336 ALA A N 1
ATOM 2498 C CA . ALA A 1 336 ? -21.304 29.463 60.293 1.00 12.23 336 ALA A CA 1
ATOM 2499 C C . ALA A 1 336 ? -20.290 28.940 59.266 1.00 11.86 336 ALA A C 1
ATOM 2500 O O . ALA A 1 336 ? -19.931 27.756 59.273 1.00 13.60 336 ALA A O 1
ATOM 2502 N N . GLY A 1 337 ? -19.845 29.794 58.316 1.00 12.61 337 GLY A N 1
ATOM 2503 C CA . GLY A 1 337 ? -18.858 29.428 57.326 1.00 12.50 337 GLY A CA 1
ATOM 2504 C C . GLY A 1 337 ? -17.469 29.177 57.942 1.00 11.48 337 GLY A C 1
ATOM 2505 O O . GLY A 1 337 ? -16.827 28.154 57.649 1.00 12.34 337 GLY A O 1
ATOM 2506 N N . TRP A 1 338 ? -17.004 30.068 58.815 1.00 10.82 338 TRP A N 1
ATOM 2507 C CA . TRP A 1 338 ? -15.717 29.876 59.492 1.00 11.27 338 TRP A CA 1
ATOM 2508 C C . TRP A 1 338 ? -15.752 28.644 60.350 1.00 10.98 338 TRP A C 1
ATOM 2509 O O . TRP A 1 338 ? -14.682 28.071 60.546 1.00 12.48 338 TRP A O 1
ATOM 2520 N N . ILE A 1 339 ? -16.911 28.259 60.909 1.00 11.22 339 ILE A N 1
ATOM 2521 C CA . ILE A 1 339 ? -16.994 27.069 61.721 1.00 11.61 339 ILE A CA 1
ATOM 2522 C C . ILE A 1 339 ? -16.998 25.846 60.813 1.00 12.02 339 ILE A C 1
ATOM 2523 O O . ILE A 1 339 ? -16.271 24.895 60.997 1.00 13.50 339 ILE A O 1
ATOM 2528 N N . ALA A 1 340 ? -17.886 25.836 59.806 1.00 12.96 340 ALA A N 1
ATOM 2529 C CA . ALA A 1 340 ? -18.127 24.673 58.965 1.00 14.36 340 ALA A CA 1
ATOM 2530 C C . ALA A 1 340 ? -16.889 24.242 58.167 1.00 13.98 340 ALA A C 1
ATOM 2531 O O . ALA A 1 340 ? -16.603 23.058 58.007 1.00 15.66 340 ALA A O 1
ATOM 2533 N N . ARG A 1 341 ? -16.158 25.241 57.678 1.00 12.57 341 ARG A N 1
ATOM 2534 C CA . ARG A 1 341 ? -15.031 24.912 56.835 1.00 12.97 341 ARG A CA 1
ATOM 2535 C C . ARG A 1 341 ? -13.806 24.446 57.648 1.00 12.74 341 ARG A C 1
ATOM 2536 O O . ARG A 1 341 ? -12.857 23.901 57.095 1.00 15.13 341 ARG A O 1
ATOM 2544 N N . ASP A 1 342 ? -13.824 24.675 58.967 1.00 12.78 342 ASP A N 1
ATOM 2545 C CA . ASP A 1 342 ? -12.691 24.342 59.794 1.00 12.07 342 ASP A CA 1
ATOM 2546 C C . ASP A 1 342 ? -12.853 22.973 60.445 1.00 12.64 342 ASP A C 1
ATOM 2547 O O . ASP A 1 342 ? -13.391 22.827 61.538 1.00 13.10 342 ASP A O 1
ATOM 2552 N N . THR A 1 343 ? -12.361 21.966 59.706 1.00 13.86 343 THR A N 1
ATOM 2553 C CA . THR A 1 343 ? -12.291 20.597 60.179 1.00 16.14 343 THR A CA 1
ATOM 2554 C C . THR A 1 343 ? -10.974 20.263 60.901 1.00 15.78 343 THR A C 1
ATOM 2555 O O . THR A 1 343 ? -10.774 19.189 61.416 1.00 17.83 343 THR A O 1
ATOM 2559 N N . TYR A 1 344 ? -10.058 21.236 60.962 1.00 12.81 344 TYR A N 1
ATOM 2560 C CA . TYR A 1 344 ? -8.708 21.025 61.458 1.00 12.31 344 TYR A CA 1
ATOM 2561 C C . TYR A 1 344 ? -8.611 21.304 62.960 1.00 11.34 344 TYR A C 1
ATOM 2562 O O . TYR A 1 344 ? -8.022 20.522 63.707 1.00 13.07 344 TYR A O 1
ATOM 2571 N N . ARG A 1 345 ? -9.209 22.393 63.398 1.00 11.11 345 ARG A N 1
ATOM 2572 C CA . ARG A 1 345 ? -9.348 22.678 64.838 1.00 11.21 345 ARG A CA 1
ATOM 2573 C C . ARG A 1 345 ? -10.790 23.031 65.087 1.00 11.47 345 ARG A C 1
ATOM 2574 O O . ARG A 1 345 ? -11.155 24.177 65.300 1.00 11.47 345 ARG A O 1
ATOM 2582 N N . PRO A 1 346 ? -11.680 22.036 65.043 1.00 12.58 346 PRO A N 1
ATOM 2583 C CA . PRO A 1 346 ? -13.112 22.328 65.223 1.00 13.13 346 PRO A CA 1
ATOM 2584 C C . PRO A 1 346 ? -13.335 23.158 66.471 1.00 11.48 346 PRO A C 1
ATOM 2585 O O . PRO A 1 346 ? -12.786 22.853 67.550 1.00 13.10 346 PRO A O 1
ATOM 2589 N N . ILE A 1 347 ? -14.225 24.136 66.343 1.00 10.57 347 ILE A N 1
ATOM 2590 C CA . ILE A 1 347 ? -14.379 25.122 67.437 1.00 9.96 347 ILE A CA 1
ATOM 2591 C C . ILE A 1 347 ? -14.872 24.513 68.734 1.00 10.70 347 ILE A C 1
ATOM 2592 O O . ILE A 1 347 ? -14.567 25.007 69.818 1.00 11.58 347 ILE A O 1
ATOM 2597 N N . LEU A 1 348 ? -15.652 23.427 68.665 1.00 11.62 348 LEU A N 1
ATOM 2598 C CA . LEU A 1 348 ? -16.138 22.820 69.906 1.00 12.34 348 LEU A CA 1
ATOM 2599 C C . LEU A 1 348 ? -15.108 22.018 70.631 1.00 15.80 348 LEU A C 1
ATOM 2600 O O . LEU A 1 348 ? -15.316 21.736 71.854 1.00 18.97 348 LEU A O 1
ATOM 2605 N N . ASN A 1 349 ? -14.004 21.624 70.020 1.00 15.41 349 ASN A N 1
ATOM 2606 C CA . ASN A 1 349 ? -13.035 20.831 70.769 1.00 17.88 349 ASN A CA 1
ATOM 2607 C C . ASN A 1 349 ? -12.421 21.747 71.905 1.00 18.06 349 ASN A C 1
ATOM 2608 O O . ASN A 1 349 ? -11.830 22.755 71.665 1.00 20.11 349 ASN A O 1
ATOM 2613 N N . SER A 1 350 ? -12.507 21.357 73.191 1.00 21.24 350 SER A N 1
ATOM 2614 C CA . SER A 1 350 ? -12.007 22.140 74.356 1.00 21.65 350 SER A CA 1
ATOM 2615 C C . SER A 1 350 ? -12.695 23.521 74.548 1.00 19.61 350 SER A C 1
ATOM 2616 O O . SER A 1 350 ? -12.146 24.387 75.279 1.00 22.26 350 SER A O 1
ATOM 2619 N N . ALA A 1 351 ? -13.809 23.796 73.885 1.00 13.91 351 ALA A N 1
ATOM 2620 C CA . ALA A 1 351 ? -14.574 25.014 74.066 1.00 11.51 351 ALA A CA 1
ATOM 2621 C C . ALA A 1 351 ? -15.130 25.122 75.445 1.00 11.31 351 ALA A C 1
ATOM 2622 O O . ALA A 1 351 ? -15.500 24.106 76.056 1.00 13.07 351 ALA A O 1
ATOM 2624 N N . SER A 1 352 ? -15.192 26.311 75.983 1.00 10.10 352 SER A N 1
ATOM 2625 C CA . SER A 1 352 ? -15.879 26.594 77.243 1.00 10.51 352 SER A CA 1
ATOM 2626 C C . SER A 1 352 ? -17.373 26.331 77.112 1.00 10.03 352 SER A C 1
ATOM 2627 O O . SER A 1 352 ? -17.916 26.173 76.036 1.00 10.35 352 SER A O 1
ATOM 2630 N N . VAL A 1 353 ? -18.058 26.340 78.253 1.00 10.24 353 VAL A N 1
ATOM 2631 C CA . VAL A 1 353 ? -19.512 26.231 78.233 1.00 10.40 353 VAL A CA 1
ATOM 2632 C C . VAL A 1 353 ? -20.132 27.424 77.506 1.00 9.14 353 VAL A C 1
ATOM 2633 O O . VAL A 1 353 ? -21.002 27.203 76.636 1.00 10.49 353 VAL A O 1
ATOM 2637 N N . PRO A 1 354 ? -19.709 28.665 77.807 1.00 9.89 354 PRO A N 1
ATOM 2638 C CA . PRO A 1 354 ? -20.315 29.789 77.049 1.00 9.92 354 PRO A CA 1
ATOM 2639 C C . PRO A 1 354 ? -20.088 29.684 75.523 1.00 8.98 354 PRO A C 1
ATOM 2640 O O . PRO A 1 354 ? -21.002 29.999 74.734 1.00 10.32 354 PRO A O 1
ATOM 2644 N N . ARG A 1 355 ? -18.893 29.302 75.102 1.00 9.00 355 ARG A N 1
ATOM 2645 C CA . ARG A 1 355 ? -18.591 29.209 73.689 1.00 9.08 355 ARG A CA 1
ATOM 2646 C C . ARG A 1 355 ? -19.482 28.116 73.071 1.00 10.07 355 ARG A C 1
ATOM 2647 O O . ARG A 1 355 ? -20.030 28.266 71.973 1.00 10.55 355 ARG A O 1
ATOM 2655 N N . THR A 1 356 ? -19.580 27.008 73.754 1.00 9.85 356 THR A N 1
ATOM 2656 C CA . THR A 1 356 ? -20.423 25.889 73.297 1.00 11.40 356 THR A CA 1
ATOM 2657 C C . THR A 1 356 ? -21.844 26.352 73.091 1.00 10.71 356 THR A C 1
ATOM 2658 O O . THR A 1 356 ? -22.494 26.088 72.050 1.00 12.58 356 THR A O 1
ATOM 2662 N N . ALA A 1 357 ? -22.395 27.085 74.054 1.00 11.38 357 ALA A N 1
ATOM 2663 C CA . ALA A 1 357 ? -23.735 27.561 73.938 1.00 11.48 357 ALA A CA 1
ATOM 2664 C C . ALA A 1 357 ? -23.936 28.485 72.753 1.00 11.51 357 ALA A C 1
ATOM 2665 O O . ALA A 1 357 ? -24.969 28.440 72.076 1.00 13.16 357 ALA A O 1
ATOM 2667 N N . LEU A 1 358 ? -23.009 29.415 72.501 1.00 11.86 358 LEU A N 1
ATOM 2668 C CA . LEU A 1 358 ? -23.158 30.328 71.355 1.00 11.17 358 LEU A CA 1
ATOM 2669 C C . LEU A 1 358 ? -23.110 29.543 70.027 1.00 10.49 358 LEU A C 1
ATOM 2670 O O . LEU A 1 358 ? -23.871 29.864 69.096 1.00 12.61 358 LEU A O 1
ATOM 2675 N N . VAL A 1 359 ? -22.244 28.545 69.937 1.00 10.94 359 VAL A N 1
ATOM 2676 C CA . VAL A 1 359 ? -22.103 27.747 68.733 1.00 12.09 359 VAL A CA 1
ATOM 2677 C C . VAL A 1 359 ? -23.383 26.910 68.539 1.00 13.25 359 VAL A C 1
ATOM 2678 O O . VAL A 1 359 ? -23.933 26.852 67.425 1.00 14.77 359 VAL A O 1
ATOM 2682 N N . LYS A 1 360 ? -23.907 26.335 69.622 1.00 14.41 360 LYS A N 1
ATOM 2683 C CA . LYS A 1 360 ? -25.207 25.595 69.535 1.00 15.76 360 LYS A CA 1
ATOM 2684 C C . LYS A 1 360 ? -26.362 26.510 69.169 1.00 14.70 360 LYS A C 1
ATOM 2685 O O . LYS A 1 360 ? -27.226 26.058 68.360 1.00 19.13 360 LYS A O 1
ATOM 2691 N N . GLN A 1 361 ? -26.449 27.712 69.693 1.00 16.37 361 GLN A N 1
ATOM 2692 C CA . GLN A 1 361 ? -27.481 28.720 69.402 1.00 16.94 361 GLN A CA 1
ATOM 2693 C C . GLN A 1 361 ? -27.394 29.038 67.874 1.00 17.01 361 GLN A C 1
ATOM 2694 O O . GLN A 1 361 ? -28.416 29.072 67.165 1.00 19.26 361 GLN A O 1
ATOM 2700 N N . LEU A 1 362 ? -26.195 29.216 67.331 1.00 16.98 362 LEU A N 1
ATOM 2701 C CA . LEU A 1 362 ? -25.988 29.485 65.901 1.00 16.21 362 LEU A CA 1
ATOM 2702 C C . LEU A 1 362 ? -26.521 28.354 65.100 1.00 16.87 362 LEU A C 1
ATOM 2703 O O . LEU A 1 362 ? -27.268 28.556 64.104 1.00 18.50 362 LEU A O 1
ATOM 2708 N N . GLU A 1 363 ? -26.126 27.155 65.393 1.00 16.21 363 GLU A N 1
ATOM 2709 C CA A GLU A 1 363 ? -26.609 25.990 64.681 0.50 19.88 363 GLU A CA 1
ATOM 2710 C CA B GLU A 1 363 ? -26.681 25.980 64.737 0.50 19.08 363 GLU A CA 1
ATOM 2711 C C A GLU A 1 363 ? -28.143 25.816 64.729 0.50 20.52 363 GLU A C 1
ATOM 2712 C C B GLU A 1 363 ? -28.249 26.095 64.666 0.50 19.31 363 GLU A C 1
ATOM 2713 O O A GLU A 1 363 ? -28.669 25.272 63.711 0.50 20.81 363 GLU A O 1
ATOM 2714 O O B GLU A 1 363 ? -28.954 26.048 63.615 0.50 18.16 363 GLU A O 1
ATOM 2725 N N . ALA A 1 364 ? -28.808 26.274 65.825 1.00 20.09 364 ALA A N 1
ATOM 2726 C CA . ALA A 1 364 ? -30.314 26.302 65.958 1.00 22.05 364 ALA A CA 1
ATOM 2727 C C . ALA A 1 364 ? -31.022 27.397 65.168 1.00 23.25 364 ALA A C 1
ATOM 2728 O O . ALA A 1 364 ? -32.185 27.219 64.801 1.00 23.71 364 ALA A O 1
ATOM 2730 N N . THR A 1 365 ? -30.364 28.537 64.832 1.00 23.25 365 THR A N 1
ATOM 2731 C CA . THR A 1 365 ? -30.933 29.530 63.941 1.00 24.27 365 THR A CA 1
ATOM 2732 C C . THR A 1 365 ? -31.142 29.005 62.503 1.00 24.32 365 THR A C 1
ATOM 2733 O O . THR A 1 365 ? -31.956 29.578 61.754 1.00 26.49 365 THR A O 1
ATOM 2737 N N . GLY A 1 366 ? -30.438 27.947 62.119 1.00 24.94 366 GLY A N 1
ATOM 2738 C CA . GLY A 1 366 ? -30.437 27.503 60.727 1.00 26.06 366 GLY A CA 1
ATOM 2739 C C . GLY A 1 366 ? -29.827 28.457 59.709 1.00 25.88 366 GLY A C 1
ATOM 2740 O O . GLY A 1 366 ? -29.969 28.227 58.501 1.00 26.54 366 GLY A O 1
ATOM 2741 N N . VAL A 1 367 ? -29.185 29.550 60.165 1.00 24.32 367 VAL A N 1
ATOM 2742 C CA . VAL A 1 367 ? -28.521 30.494 59.221 1.00 24.13 367 VAL A CA 1
ATOM 2743 C C . VAL A 1 367 ? -27.427 29.711 58.447 1.00 24.06 367 VAL A C 1
ATOM 2744 O O . VAL A 1 367 ? -26.610 29.022 59.088 1.00 25.29 367 VAL A O 1
ATOM 2748 N N . ALA A 1 368 ? -27.419 29.741 57.082 1.00 22.18 368 ALA A N 1
ATOM 2749 C CA . ALA A 1 368 ? -26.503 28.914 56.213 1.00 21.77 368 ALA A CA 1
ATOM 2750 C C . ALA A 1 368 ? -25.007 29.506 56.225 1.00 19.20 368 ALA A C 1
ATOM 2751 O O . ALA A 1 368 ? -24.913 30.716 56.338 1.00 20.36 368 ALA A O 1
ATOM 2753 N N . PRO A 1 369 ? -24.012 28.661 55.981 1.00 20.49 369 PRO A N 1
ATOM 2754 C CA . PRO A 1 369 ? -22.589 29.119 55.918 1.00 18.44 369 PRO A CA 1
ATOM 2755 C C . PRO A 1 369 ? -22.343 29.987 54.724 1.00 18.86 369 PRO A C 1
ATOM 2756 O O . PRO A 1 369 ? -22.774 29.649 53.606 1.00 22.40 369 PRO A O 1
ATOM 2760 N N . VAL A 1 370 ? -21.682 31.111 54.946 1.00 17.33 370 VAL A N 1
ATOM 2761 C CA . VAL A 1 370 ? -21.339 32.039 53.881 1.00 17.40 370 VAL A CA 1
ATOM 2762 C C . VAL A 1 370 ? -19.899 31.792 53.520 1.00 17.02 370 VAL A C 1
ATOM 2763 O O . VAL A 1 370 ? -19.002 31.758 54.379 1.00 15.94 370 VAL A O 1
ATOM 2767 N N . ALA A 1 371 ? -19.648 31.667 52.234 1.00 16.95 371 ALA A N 1
ATOM 2768 C CA . ALA A 1 371 ? -18.304 31.488 51.673 1.00 16.63 371 ALA A CA 1
ATOM 2769 C C . ALA A 1 371 ? -17.508 32.783 51.791 1.00 15.38 371 ALA A C 1
ATOM 2770 O O . ALA A 1 371 ? -18.040 33.865 51.811 1.00 15.99 371 ALA A O 1
ATOM 2772 N N . GLU A 1 372 ? -16.187 32.656 51.831 1.00 14.56 372 GLU A N 1
ATOM 2773 C CA . GLU A 1 372 ? -15.310 33.842 51.793 1.00 13.76 372 GLU A CA 1
ATOM 2774 C C . GLU A 1 372 ? -15.323 34.395 50.365 1.00 13.37 372 GLU A C 1
ATOM 2775 O O . GLU A 1 372 ? -15.038 33.641 49.392 1.00 16.62 372 GLU A O 1
ATOM 2781 N N . ALA A 1 373 ? -15.566 35.683 50.244 1.00 14.65 373 ALA A N 1
ATOM 2782 C CA . ALA A 1 373 ? -15.724 36.248 48.912 1.00 16.17 373 ALA A CA 1
ATOM 2783 C C . ALA A 1 373 ? -14.337 36.256 48.191 1.00 14.79 373 ALA A C 1
ATOM 2784 O O . ALA A 1 373 ? -13.303 36.583 48.748 1.00 14.10 373 ALA A O 1
ATOM 2786 N N . THR A 1 374 ? -14.359 35.959 46.896 1.00 15.55 374 THR A N 1
ATOM 2787 C CA . THR A 1 374 ? -13.170 36.135 46.085 1.00 14.96 374 THR A CA 1
ATOM 2788 C C . THR A 1 374 ? -12.805 37.599 45.967 1.00 12.95 374 THR A C 1
ATOM 2789 O O . THR A 1 374 ? -13.675 38.490 46.092 1.00 13.87 374 THR A O 1
ATOM 2793 N N . GLY A 1 375 ? -11.578 37.860 45.609 1.00 11.15 375 GLY A N 1
ATOM 2794 C CA . GLY A 1 375 ? -11.141 39.220 45.328 1.00 11.41 375 GLY A CA 1
ATOM 2795 C C . GLY A 1 375 ? -10.247 39.802 46.415 1.00 10.28 375 GLY A C 1
ATOM 2796 O O . GLY A 1 375 ? -9.627 39.069 47.194 1.00 10.18 375 GLY A O 1
ATOM 2797 N N . HIS A 1 376 ? -10.160 41.117 46.442 1.00 10.36 376 HIS A N 1
ATOM 2798 C CA . HIS A 1 376 ? -9.077 41.827 47.130 1.00 9.68 376 HIS A CA 1
ATOM 2799 C C . HIS A 1 376 ? -9.583 42.679 48.236 1.00 10.28 376 HIS A C 1
ATOM 2800 O O . HIS A 1 376 ? -10.575 43.435 48.085 1.00 12.84 376 HIS A O 1
ATOM 2807 N N . LYS A 1 377 ? -8.881 42.681 49.368 1.00 9.41 377 LYS A N 1
ATOM 2808 C CA . LYS A 1 377 ? -9.159 43.585 50.486 1.00 9.62 377 LYS A CA 1
ATOM 2809 C C . LYS A 1 377 ? -7.828 44.182 50.879 1.00 9.07 377 LYS A C 1
ATOM 2810 O O . LYS A 1 377 ? -6.906 43.445 51.314 1.00 9.78 377 LYS A O 1
ATOM 2816 N N . LEU A 1 378 ? -7.668 45.479 50.734 1.00 9.60 378 LEU A N 1
ATOM 2817 C CA . LEU A 1 378 ? -6.420 46.158 50.983 1.00 9.14 378 LEU A CA 1
ATOM 2818 C C . LEU A 1 378 ? -6.484 46.912 52.269 1.00 9.09 378 LEU A C 1
ATOM 2819 O O . LEU A 1 378 ? -7.450 47.642 52.498 1.00 10.72 378 LEU A O 1
ATOM 2824 N N . PHE A 1 379 ? -5.388 46.948 53.041 1.00 8.08 379 PHE A N 1
ATOM 2825 C CA . PHE A 1 379 ? -5.290 47.681 54.281 1.00 8.63 379 PHE A CA 1
ATOM 2826 C C . PHE A 1 379 ? -4.059 48.540 54.267 1.00 8.56 379 PHE A C 1
ATOM 2827 O O . PHE A 1 379 ? -3.058 48.232 54.969 1.00 8.92 379 PHE A O 1
ATOM 2835 N N . PRO A 1 380 ? -4.044 49.606 53.451 1.00 9.43 380 PRO A N 1
ATOM 2836 C CA . PRO A 1 380 ? -2.788 50.380 53.329 1.00 10.09 380 PRO A CA 1
ATOM 2837 C C . PRO A 1 380 ? -2.284 50.976 54.625 1.00 10.10 380 PRO A C 1
ATOM 2838 O O . PRO A 1 380 ? -1.065 51.147 54.767 1.00 9.71 380 PRO A O 1
ATOM 2842 N N . ALA A 1 381 ? -3.124 51.324 55.613 1.00 9.68 381 ALA A N 1
ATOM 2843 C CA . ALA A 1 381 ? -2.588 51.923 56.827 1.00 9.66 381 ALA A CA 1
ATOM 2844 C C . ALA A 1 381 ? -1.728 50.944 57.588 1.00 9.28 381 ALA A C 1
ATOM 2845 O O . ALA A 1 381 ? -0.870 51.372 58.373 1.00 11.24 381 ALA A O 1
ATOM 2847 N N . MET A 1 382 ? -1.899 49.645 57.404 1.00 9.02 382 MET A N 1
ATOM 2848 C CA . MET A 1 382 ? -1.074 48.687 58.140 1.00 8.56 382 MET A CA 1
ATOM 2849 C C . MET A 1 382 ? -0.249 47.819 57.204 1.00 7.43 382 MET A C 1
ATOM 2850 O O . MET A 1 382 ? 0.277 46.772 57.630 1.00 8.09 382 MET A O 1
ATOM 2855 N N . ASP A 1 383 ? -0.051 48.201 55.930 1.00 7.72 383 ASP A N 1
ATOM 2856 C CA . ASP A 1 383 ? 0.854 47.477 55.036 1.00 7.61 383 ASP A CA 1
ATOM 2857 C C . ASP A 1 383 ? 0.457 46.008 54.951 1.00 7.11 383 ASP A C 1
ATOM 2858 O O . ASP A 1 383 ? 1.316 45.117 54.963 1.00 7.24 383 ASP A O 1
ATOM 2863 N N . ARG A 1 384 ? -0.863 45.738 54.805 1.00 7.59 384 ARG A N 1
ATOM 2864 C CA . ARG A 1 384 ? -1.366 44.361 54.666 1.00 7.21 384 ARG A CA 1
ATOM 2865 C C . ARG A 1 384 ? -2.373 44.322 53.560 1.00 7.53 384 ARG A C 1
ATOM 2866 O O . ARG A 1 384 ? -3.157 45.241 53.414 1.00 8.29 384 ARG A O 1
ATOM 2874 N N . THR A 1 385 ? -2.388 43.212 52.818 1.00 7.45 385 THR A N 1
ATOM 2875 C CA . THR A 1 385 ? -3.404 42.948 51.813 1.00 7.16 385 THR A CA 1
ATOM 2876 C C . THR A 1 385 ? -3.828 41.501 51.949 1.00 7.21 385 THR A C 1
ATOM 2877 O O . THR A 1 385 ? -3.044 40.613 52.371 1.00 7.86 385 THR A O 1
ATOM 2881 N N . MET A 1 386 ? -5.050 41.267 51.531 1.00 7.34 386 MET A N 1
ATOM 2882 C CA . MET A 1 386 ? -5.698 39.959 51.469 1.00 8.40 386 MET A CA 1
ATOM 2883 C C . MET A 1 386 ? -6.255 39.759 50.063 1.00 8.83 386 MET A C 1
ATOM 2884 O O . MET A 1 386 ? -6.848 40.680 49.491 1.00 9.12 386 MET A O 1
ATOM 2889 N N . HIS A 1 387 ? -6.109 38.523 49.588 1.00 8.98 387 HIS A N 1
ATOM 2890 C CA . HIS A 1 387 ? -6.518 38.200 48.228 1.00 8.96 387 HIS A CA 1
ATOM 2891 C C . HIS A 1 387 ? -7.105 36.815 48.225 1.00 8.81 387 HIS A C 1
ATOM 2892 O O . HIS A 1 387 ? -6.510 35.928 48.827 1.00 9.63 387 HIS A O 1
ATOM 2899 N N . ARG A 1 388 ? -8.253 36.604 47.576 1.00 9.34 388 ARG A N 1
ATOM 2900 C CA . ARG A 1 388 ? -8.872 35.309 47.561 1.00 9.01 388 ARG A CA 1
ATOM 2901 C C . ARG A 1 388 ? -9.263 34.840 46.192 1.00 10.01 388 ARG A C 1
ATOM 2902 O O . ARG A 1 388 ? -9.709 35.644 45.356 1.00 10.21 388 ARG A O 1
ATOM 2910 N N . GLY A 1 389 ? -9.178 33.542 45.984 1.00 10.19 389 GLY A N 1
ATOM 2911 C CA . GLY A 1 389 ? -9.790 32.884 44.836 1.00 11.55 389 GLY A CA 1
ATOM 2912 C C . GLY A 1 389 ? -10.232 31.524 45.261 1.00 12.39 389 GLY A C 1
ATOM 2913 O O . GLY A 1 389 ? -10.072 31.142 46.426 1.00 12.23 389 GLY A O 1
ATOM 2914 N N . PRO A 1 390 ? -10.861 30.739 44.377 1.00 13.58 390 PRO A N 1
ATOM 2915 C CA . PRO A 1 390 ? -11.387 29.448 44.776 1.00 13.85 390 PRO A CA 1
ATOM 2916 C C . PRO A 1 390 ? -10.310 28.534 45.357 1.00 14.62 390 PRO A C 1
ATOM 2917 O O . PRO A 1 390 ? -9.340 28.188 44.682 1.00 15.96 390 PRO A O 1
ATOM 2921 N N . GLY A 1 391 ? -10.442 28.204 46.647 1.00 14.78 391 GLY A N 1
ATOM 2922 C CA . GLY A 1 391 ? -9.530 27.314 47.316 1.00 13.70 391 GLY A CA 1
ATOM 2923 C C . GLY A 1 391 ? -8.315 28.014 47.952 1.00 12.70 391 GLY A C 1
ATOM 2924 O O . GLY A 1 391 ? -7.464 27.285 48.493 1.00 13.63 391 GLY A O 1
ATOM 2925 N N . TRP A 1 392 ? -8.190 29.335 47.921 1.00 10.88 392 TRP A N 1
ATOM 2926 C CA . TRP A 1 392 ? -6.955 29.934 48.512 1.00 10.36 392 TRP A CA 1
ATOM 2927 C C . TRP A 1 392 ? -7.204 31.340 48.974 1.00 9.94 392 TRP A C 1
ATOM 2928 O O . TRP A 1 392 ? -8.106 32.065 48.538 1.00 9.68 392 TRP A O 1
ATOM 2939 N N . ALA A 1 393 ? -6.344 31.757 49.921 1.00 8.95 393 ALA A N 1
ATOM 2940 C CA . ALA A 1 393 ? -6.273 33.127 50.386 1.00 8.48 393 ALA A CA 1
ATOM 2941 C C . ALA A 1 393 ? -4.789 33.490 50.535 1.00 8.29 393 ALA A C 1
ATOM 2942 O O . ALA A 1 393 ? -4.071 32.788 51.261 1.00 9.69 393 ALA A O 1
ATOM 2944 N N . LEU A 1 394 ? -4.390 34.529 49.868 1.00 7.60 394 LEU A N 1
ATOM 2945 C CA . LEU A 1 394 ? -3.059 35.070 49.986 1.00 6.78 394 LEU A CA 1
ATOM 2946 C C . LEU A 1 394 ? -3.097 36.226 50.953 1.00 7.06 394 LEU A C 1
ATOM 2947 O O . LEU A 1 394 ? -3.886 37.171 50.796 1.00 8.49 394 LEU A O 1
ATOM 2952 N N . SER A 1 395 ? -2.188 36.182 51.942 1.00 6.50 395 SER A N 1
ATOM 2953 C CA . SER A 1 395 ? -1.961 37.268 52.860 1.00 6.15 395 SER A CA 1
ATOM 2954 C C . SER A 1 395 ? -0.511 37.735 52.665 1.00 6.65 395 SER A C 1
ATOM 2955 O O . SER A 1 395 ? 0.419 36.921 52.775 1.00 7.46 395 SER A O 1
ATOM 2958 N N . LEU A 1 396 ? -0.323 38.994 52.297 1.00 6.74 396 LEU A N 1
ATOM 2959 C CA . LEU A 1 396 ? 1.001 39.582 52.148 1.00 6.55 396 LEU A CA 1
ATOM 2960 C C . LEU A 1 396 ? 1.407 40.356 53.367 1.00 7.08 396 LEU A C 1
ATOM 2961 O O . LEU A 1 396 ? 0.571 41.088 53.978 1.00 7.64 396 LEU A O 1
ATOM 2966 N N . ALA A 1 397 ? 2.666 40.189 53.785 1.00 6.66 397 ALA A N 1
ATOM 2967 C CA . ALA A 1 397 ? 3.170 40.868 54.976 1.00 6.93 397 ALA A CA 1
ATOM 2968 C C . ALA A 1 397 ? 4.349 41.767 54.572 1.00 6.57 397 ALA A C 1
ATOM 2969 O O . ALA A 1 397 ? 5.428 41.252 54.270 1.00 7.14 397 ALA A O 1
ATOM 2971 N N . LEU A 1 398 ? 4.109 43.069 54.574 1.00 6.94 398 LEU A N 1
ATOM 2972 C CA . LEU A 1 398 ? 5.069 44.056 54.161 1.00 6.77 398 LEU A CA 1
ATOM 2973 C C . LEU A 1 398 ? 5.605 44.807 55.410 1.00 6.54 398 LEU A C 1
ATOM 2974 O O . LEU A 1 398 ? 5.156 44.576 56.526 1.00 7.72 398 LEU A O 1
ATOM 2979 N N . SER A 1 399 ? 6.467 45.774 55.218 1.00 6.93 399 SER A N 1
ATOM 2980 C CA . SER A 1 399 ? 6.950 46.672 56.239 1.00 7.60 399 SER A CA 1
ATOM 2981 C C . SER A 1 399 ? 7.342 47.966 55.538 1.00 7.60 399 SER A C 1
ATOM 2982 O O . SER A 1 399 ? 7.556 47.954 54.299 1.00 8.48 399 SER A O 1
ATOM 2985 N N . SER A 1 400 ? 7.483 49.065 56.259 1.00 8.44 400 SER A N 1
ATOM 2986 C CA . SER A 1 400 ? 7.762 50.355 55.610 1.00 8.75 400 SER A CA 1
ATOM 2987 C C . SER A 1 400 ? 8.172 51.356 56.688 1.00 9.45 400 SER A C 1
ATOM 2988 O O . SER A 1 400 ? 8.249 51.032 57.861 1.00 9.41 400 SER A O 1
ATOM 2991 N N . ASN A 1 401 ? 8.322 52.617 56.255 1.00 10.15 401 ASN A N 1
ATOM 2992 C CA . ASN A 1 401 ? 8.594 53.672 57.191 1.00 11.00 401 ASN A CA 1
ATOM 2993 C C . ASN A 1 401 ? 7.465 53.951 58.174 1.00 11.19 401 ASN A C 1
ATOM 2994 O O . ASN A 1 401 ? 7.649 54.741 59.101 1.00 12.58 401 ASN A O 1
ATOM 2999 N N . ARG A 1 402 ? 6.312 53.292 57.990 1.00 10.30 402 ARG A N 1
ATOM 3000 C CA . ARG A 1 402 ? 5.241 53.339 58.971 1.00 10.24 402 ARG A CA 1
ATOM 3001 C C . ARG A 1 402 ? 5.063 52.067 59.799 1.00 9.81 402 ARG A C 1
ATOM 3002 O O . ARG A 1 402 ? 4.459 52.105 60.872 1.00 11.28 402 ARG A O 1
ATOM 3010 N N . ILE A 1 403 ? 5.562 50.907 59.332 1.00 9.12 403 ILE A N 1
ATOM 3011 C CA . ILE A 1 403 ? 5.235 49.607 59.869 1.00 8.56 403 ILE A CA 1
ATOM 3012 C C . ILE A 1 403 ? 6.489 48.806 60.093 1.00 8.78 403 ILE A C 1
ATOM 3013 O O . ILE A 1 403 ? 7.277 48.569 59.170 1.00 8.97 403 ILE A O 1
ATOM 3018 N N . ALA A 1 404 ? 6.671 48.343 61.322 1.00 8.71 404 ALA A N 1
ATOM 3019 C CA . ALA A 1 404 ? 7.876 47.653 61.757 1.00 8.49 404 ALA A CA 1
ATOM 3020 C C . ALA A 1 404 ? 8.030 46.316 61.051 1.00 8.10 404 ALA A C 1
ATOM 3021 O O . ALA A 1 404 ? 7.050 45.633 60.701 1.00 7.85 404 ALA A O 1
ATOM 3023 N N . TRP A 1 405 ? 9.297 45.889 60.874 1.00 8.92 405 TRP A N 1
ATOM 3024 C CA . TRP A 1 405 ? 9.624 44.529 60.398 1.00 9.05 405 TRP A CA 1
ATOM 3025 C C . TRP A 1 405 ? 8.898 43.477 61.200 1.00 8.11 405 TRP A C 1
ATOM 3026 O O . TRP A 1 405 ? 8.399 42.493 60.640 1.00 7.92 405 TRP A O 1
ATOM 3037 N N . TYR A 1 406 ? 8.843 43.626 62.526 1.00 7.51 406 TYR A N 1
ATOM 3038 C CA . TYR A 1 406 ? 8.236 42.689 63.427 1.00 7.54 406 TYR A CA 1
ATOM 3039 C C . TYR A 1 406 ? 8.148 43.206 64.823 1.00 7.71 406 TYR A C 1
ATOM 3040 O O . TYR A 1 406 ? 8.879 44.139 65.180 1.00 8.84 406 TYR A O 1
ATOM 3049 N N . GLU A 1 407 ? 7.280 42.595 65.627 1.00 7.55 407 GLU A N 1
ATOM 3050 C CA . GLU A 1 407 ? 7.270 42.789 67.053 1.00 8.06 407 GLU A CA 1
ATOM 3051 C C . GLU A 1 407 ? 7.826 41.568 67.743 1.00 7.66 407 GLU A C 1
ATOM 3052 O O . GLU A 1 407 ? 7.290 40.465 67.583 1.00 7.99 407 GLU A O 1
ATOM 3058 N N . CYS A 1 408 ? 8.844 41.762 68.585 1.00 8.80 408 CYS A N 1
ATOM 3059 C CA . CYS A 1 408 ? 9.216 40.802 69.592 1.00 8.89 408 CYS A CA 1
ATOM 3060 C C . CYS A 1 408 ? 9.111 41.452 70.954 1.00 9.22 408 CYS A C 1
ATOM 3061 O O . CYS A 1 408 ? 9.184 42.662 71.076 1.00 10.33 408 CYS A O 1
ATOM 3064 N N . GLY A 1 409 ? 8.940 40.664 71.995 1.00 9.52 409 GLY A N 1
ATOM 3065 C CA . GLY A 1 409 ? 8.791 41.245 73.332 1.00 10.02 409 GLY A CA 1
ATOM 3066 C C . GLY A 1 409 ? 8.468 40.137 74.313 1.00 9.78 409 GLY A C 1
ATOM 3067 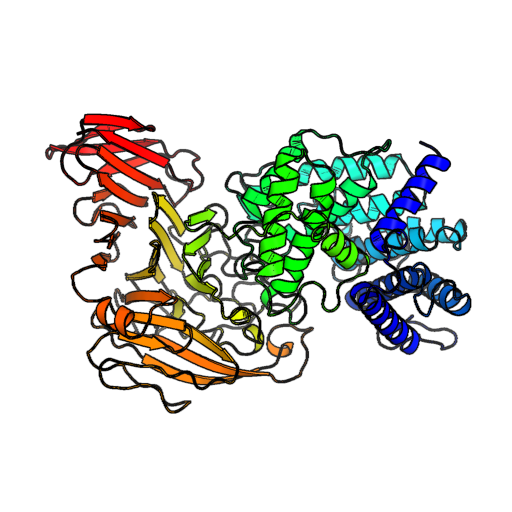O O . GLY A 1 409 ? 7.832 39.114 73.924 1.00 9.48 409 GLY A O 1
ATOM 3068 N N . ASN A 1 410 ? 8.822 40.342 75.603 1.00 10.29 410 ASN A N 1
ATOM 3069 C CA . ASN A 1 410 ? 8.507 39.357 76.647 1.00 11.21 410 ASN A CA 1
ATOM 3070 C C . ASN A 1 410 ? 9.023 37.954 76.320 1.00 10.36 410 ASN A C 1
ATOM 3071 O O . ASN A 1 410 ? 8.440 36.961 76.736 1.00 12.03 410 ASN A O 1
ATOM 3076 N N . GLY A 1 411 ? 10.099 37.855 75.550 1.00 10.86 4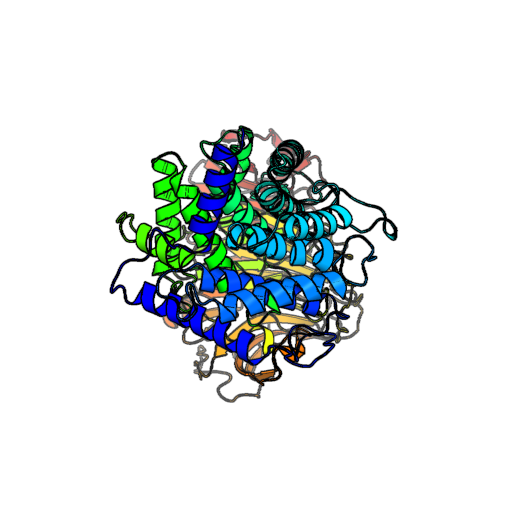11 GLY A N 1
ATOM 3077 C CA . GLY A 1 411 ? 10.659 36.565 75.207 1.00 10.98 411 GLY A CA 1
ATOM 3078 C C . GLY A 1 411 ? 9.920 35.869 74.082 1.00 10.56 411 GLY A C 1
ATOM 3079 O O . GLY A 1 411 ? 10.142 34.685 73.893 1.00 11.67 411 GLY A O 1
ATOM 3080 N N . GLU A 1 412 ? 9.112 36.608 73.318 1.00 9.01 412 GLU A N 1
ATOM 3081 C CA . GLU A 1 412 ? 8.265 36.036 72.284 1.00 8.53 412 GLU A CA 1
ATOM 3082 C C . GLU A 1 412 ? 8.653 36.600 70.920 1.00 7.97 412 GLU A C 1
ATOM 3083 O O . GLU A 1 412 ? 8.730 37.813 70.760 1.00 9.03 412 GLU A O 1
ATOM 3089 N N . ASN A 1 413 ? 8.793 35.736 69.917 1.00 8.06 413 ASN A N 1
ATOM 3090 C CA . ASN A 1 413 ? 9.025 36.101 68.517 1.00 7.66 413 ASN A CA 1
ATOM 3091 C C . ASN A 1 413 ? 10.339 36.824 68.287 1.00 8.12 413 ASN A C 1
ATOM 3092 O O . ASN A 1 413 ? 10.466 37.555 67.268 1.00 8.68 413 ASN A O 1
ATOM 3097 N N . ASN A 1 414 ? 11.334 36.535 69.105 1.00 8.62 414 ASN A N 1
ATOM 3098 C CA . ASN A 1 414 ? 12.633 37.193 68.935 1.00 9.10 414 ASN A CA 1
ATOM 3099 C C . ASN A 1 414 ? 13.294 36.844 67.606 1.00 9.47 414 ASN A C 1
ATOM 3100 O O . ASN A 1 414 ? 14.234 37.555 67.201 1.00 10.26 414 ASN A O 1
ATOM 3105 N N . ARG A 1 415 ? 12.894 35.754 66.967 1.00 9.32 415 ARG A N 1
ATOM 3106 C CA . ARG A 1 415 ? 13.479 35.337 65.683 1.00 9.64 415 ARG A CA 1
ATOM 3107 C C . ARG A 1 415 ? 12.673 35.780 64.468 1.00 8.35 415 ARG A C 1
ATOM 3108 O O . ARG A 1 415 ? 13.067 35.495 63.356 1.00 9.33 415 ARG A O 1
ATOM 3116 N N . GLY A 1 416 ? 11.596 36.538 64.685 1.00 8.09 416 GLY A N 1
ATOM 3117 C CA . GLY A 1 416 ? 10.678 36.895 63.597 1.00 7.76 416 GLY A CA 1
ATOM 3118 C C . GLY A 1 416 ? 11.071 38.056 62.704 1.00 7.34 416 GLY A C 1
ATOM 3119 O O . GLY A 1 416 ? 10.212 38.666 62.071 1.00 7.79 416 GLY A O 1
ATOM 3120 N N . TYR A 1 417 ? 12.352 38.396 62.640 1.00 8.21 417 TYR A N 1
ATOM 3121 C CA . TYR A 1 417 ? 12.807 39.591 61.978 1.00 8.81 417 TYR A CA 1
ATOM 3122 C C . TYR A 1 417 ? 12.647 39.654 60.454 1.00 8.31 417 TYR A C 1
ATOM 3123 O O . TYR A 1 417 ? 12.700 40.747 59.940 1.00 9.10 417 TYR A O 1
ATOM 3132 N N . HIS A 1 418 ? 12.397 38.514 59.797 1.00 8.20 418 HIS A N 1
ATOM 3133 C CA . HIS A 1 418 ? 12.133 38.515 58.355 1.00 8.34 418 HIS A CA 1
ATOM 3134 C C . HIS A 1 418 ? 10.621 38.414 58.034 1.00 8.32 418 HIS A C 1
ATOM 3135 O O . HIS A 1 418 ? 10.255 38.359 56.869 1.00 8.22 418 HIS A O 1
ATOM 3142 N N . THR A 1 419 ? 9.756 38.417 59.043 1.00 7.65 419 THR A N 1
ATOM 3143 C CA . THR A 1 419 ? 8.325 38.197 58.791 1.00 7.35 419 THR A CA 1
ATOM 3144 C C . THR A 1 419 ? 7.652 39.372 58.118 1.00 6.99 419 THR A C 1
ATOM 3145 O O . THR A 1 419 ? 6.537 39.196 57.625 1.00 7.40 419 THR A O 1
ATOM 3149 N N . GLY A 1 420 ? 8.318 40.542 58.061 1.00 7.64 420 GLY A N 1
ATOM 3150 C CA . GLY A 1 420 ? 7.836 41.689 57.341 1.00 7.58 420 GLY A CA 1
ATOM 3151 C C . GLY A 1 420 ? 8.585 41.979 56.055 1.00 6.91 420 GLY A C 1
ATOM 3152 O O . GLY A 1 420 ? 8.461 43.081 55.495 1.00 8.16 420 GLY A O 1
ATOM 3153 N N . SER A 1 421 ? 9.284 40.962 55.505 1.00 7.15 421 SER A N 1
ATOM 3154 C CA . SER A 1 421 ? 10.123 41.117 54.312 1.00 6.89 421 SER A CA 1
ATOM 3155 C C . SER A 1 421 ? 9.425 40.684 53.051 1.00 7.11 421 SER A C 1
ATOM 3156 O O . SER A 1 421 ? 10.089 40.220 52.126 1.00 8.43 421 SER A O 1
ATOM 3159 N N . GLY A 1 422 ? 8.114 40.867 52.983 1.00 7.48 422 GLY A N 1
ATOM 3160 C CA . GLY A 1 422 ? 7.359 40.485 51.805 1.00 7.63 422 GLY A CA 1
ATOM 3161 C C . GLY A 1 422 ? 6.902 39.063 51.820 1.00 7.03 422 GLY A C 1
ATOM 3162 O O . GLY A 1 422 ? 7.048 38.342 50.818 1.00 8.20 422 GLY A O 1
ATOM 3163 N N . MET A 1 423 ? 6.426 38.597 52.975 1.00 7.02 423 MET A N 1
ATOM 3164 C CA . MET A 1 423 ? 5.925 37.208 53.023 1.00 7.42 423 MET A CA 1
ATOM 3165 C C . MET A 1 423 ? 4.670 36.973 52.201 1.00 7.17 423 MET A C 1
ATOM 3166 O O . MET A 1 423 ? 3.808 37.857 52.183 1.00 7.44 423 MET A O 1
ATOM 3171 N N . THR A 1 424 ? 4.616 35.827 51.548 1.00 6.85 424 THR A N 1
ATOM 3172 C CA . THR A 1 424 ? 3.461 35.348 50.826 1.00 6.98 424 THR A CA 1
ATOM 3173 C C . THR A 1 424 ? 2.891 34.124 51.512 1.00 6.78 424 THR A C 1
ATOM 3174 O O . THR A 1 424 ? 3.364 33.001 51.344 1.00 8.35 424 THR A O 1
ATOM 3178 N N . TYR A 1 425 ? 1.903 34.346 52.372 1.00 6.67 425 TYR A N 1
ATOM 3179 C CA . TYR A 1 425 ? 1.177 33.234 53.025 1.00 6.65 425 TYR A CA 1
ATOM 3180 C C . TYR A 1 425 ? 0.079 32.788 52.058 1.00 7.02 425 TYR A C 1
ATOM 3181 O O . TYR A 1 425 ? -0.840 33.562 51.785 1.00 8.29 425 TYR A O 1
ATOM 3190 N N . PHE A 1 426 ? 0.186 31.577 51.562 1.00 7.22 426 PHE A N 1
ATOM 3191 C CA . PHE A 1 426 ? -0.910 30.993 50.762 1.00 7.97 426 PHE A CA 1
ATOM 3192 C C . PHE A 1 426 ? -1.688 30.018 51.614 1.00 7.86 426 PHE A C 1
ATOM 3193 O O . PHE A 1 426 ? -1.196 28.892 51.858 1.00 8.97 426 PHE A O 1
ATOM 3201 N N . TYR A 1 427 ? -2.769 30.494 52.202 1.00 7.66 427 TYR A N 1
ATOM 3202 C CA . TYR A 1 427 ? -3.718 29.648 52.941 1.00 7.96 427 TYR A CA 1
ATOM 3203 C C . TYR A 1 427 ? -4.531 28.845 51.939 1.00 8.34 427 TYR A C 1
ATOM 3204 O O . TYR A 1 427 ? -4.903 29.404 50.904 1.00 10.02 427 TYR A O 1
ATOM 3213 N N . THR A 1 428 ? -4.784 27.570 52.246 1.00 8.69 428 THR A N 1
ATOM 3214 C CA . THR A 1 428 ? -5.506 26.687 51.342 1.00 9.23 428 THR A CA 1
ATOM 3215 C C . THR A 1 428 ? -6.307 25.682 52.164 1.00 10.16 428 THR A C 1
ATOM 3216 O O . THR A 1 428 ? -6.384 25.794 53.397 1.00 10.24 428 THR A O 1
ATOM 3220 N N . SER A 1 429 ? -6.818 24.640 51.528 1.00 11.36 429 SER A N 1
ATOM 3221 C CA . SER A 1 429 ? -7.518 23.563 52.216 1.00 11.14 429 SER A CA 1
ATOM 3222 C C . SER A 1 429 ? -6.536 22.798 53.151 1.00 11.59 429 SER A C 1
ATOM 3223 O O . SER A 1 429 ? -6.989 22.018 53.989 1.00 11.58 429 SER A O 1
ATOM 3226 N N . ASP A 1 430 ? -5.217 23.020 53.047 1.00 10.40 430 ASP A N 1
ATOM 3227 C CA . ASP A 1 430 ? -4.232 22.561 54.044 1.00 10.05 430 ASP A CA 1
ATOM 3228 C C . ASP A 1 430 ? -4.372 23.514 55.230 1.00 9.45 430 ASP A C 1
ATOM 3229 O O . ASP A 1 430 ? -3.570 24.439 55.423 1.00 9.45 430 ASP A O 1
ATOM 3234 N N . LEU A 1 431 ? -5.389 23.290 56.060 1.00 9.65 431 LEU A N 1
ATOM 3235 C CA . LEU A 1 431 ? -5.768 24.219 57.100 1.00 9.84 431 LEU A CA 1
ATOM 3236 C C . LEU A 1 431 ? -4.652 24.369 58.148 1.00 9.87 431 LEU A C 1
ATOM 3237 O O . LEU A 1 431 ? -4.546 25.439 58.785 1.00 10.35 431 LEU A O 1
ATOM 3242 N N . GLY A 1 432 ? -3.883 23.314 58.340 1.00 9.19 432 GLY A N 1
ATOM 3243 C CA . GLY A 1 432 ? -2.771 23.322 59.266 1.00 9.24 432 GLY A CA 1
ATOM 3244 C C . GLY A 1 432 ? -1.456 23.864 58.749 1.00 8.71 432 GLY A C 1
ATOM 3245 O O . GLY A 1 432 ? -0.457 23.812 59.443 1.00 9.29 432 GLY A O 1
ATOM 3246 N N . GLN A 1 433 ? -1.396 24.420 57.526 1.00 8.19 433 GLN A N 1
ATOM 3247 C CA . GLN A 1 433 ? -0.136 24.854 56.927 1.00 8.21 433 GLN A CA 1
ATOM 3248 C C . GLN A 1 433 ? 0.736 25.673 57.889 1.00 8.06 433 GLN A C 1
ATOM 3249 O O . GLN A 1 433 ? 1.917 25.372 58.109 1.00 8.64 433 GLN A O 1
ATOM 3255 N N . TYR A 1 434 ? 0.134 26.737 58.448 1.00 7.44 434 TYR A N 1
ATOM 3256 C CA . TYR A 1 434 ? 0.884 27.680 59.254 1.00 7.25 434 TYR A CA 1
ATOM 3257 C C . TYR A 1 434 ? 0.725 27.408 60.729 1.00 7.09 434 TYR A C 1
ATOM 3258 O O . TYR A 1 434 ? 1.298 28.118 61.561 1.00 7.74 434 TYR A O 1
ATOM 3267 N N . ASP A 1 435 ? -0.088 26.379 61.087 1.00 7.87 435 ASP A N 1
ATOM 3268 C CA . ASP A 1 435 ? -0.394 26.041 62.464 1.00 8.41 435 ASP A CA 1
ATOM 3269 C C . ASP A 1 435 ? 0.297 24.798 62.975 1.00 9.25 435 ASP A C 1
ATOM 3270 O O . ASP A 1 435 ? 0.429 24.658 64.180 1.00 9.08 435 ASP A O 1
ATOM 3275 N N . ASP A 1 436 ? 0.656 23.874 62.095 1.00 9.55 436 ASP A N 1
ATOM 3276 C CA . ASP A 1 436 ? 1.110 22.524 62.536 1.00 9.64 436 ASP A CA 1
ATOM 3277 C C . ASP A 1 436 ? 2.602 22.572 62.778 1.00 9.32 436 ASP A C 1
ATOM 3278 O O . ASP A 1 436 ? 3.383 22.071 61.957 1.00 9.99 436 ASP A O 1
ATOM 3283 N N . ALA A 1 437 ? 2.987 23.223 63.884 1.00 8.87 437 ALA A N 1
ATOM 3284 C CA . ALA A 1 437 ? 4.367 23.428 64.265 1.00 8.78 437 ALA A CA 1
ATOM 3285 C C . ALA A 1 437 ? 5.163 24.198 63.201 1.00 8.67 437 ALA A C 1
ATOM 3286 O O . ALA A 1 437 ? 6.385 24.112 63.184 1.00 10.02 437 ALA A O 1
ATOM 3288 N N . PHE A 1 438 ? 4.478 24.969 62.356 1.00 7.88 438 PHE A N 1
ATOM 3289 C CA . PHE A 1 438 ? 5.214 25.804 61.400 1.00 7.87 438 PHE A CA 1
ATOM 3290 C C . PHE A 1 438 ? 6.173 26.748 62.070 1.00 8.03 438 PHE A C 1
ATOM 3291 O O . PHE A 1 438 ? 7.340 26.815 61.717 1.00 8.84 438 PHE A O 1
ATOM 3299 N N . TRP A 1 439 ? 5.717 27.472 63.096 1.00 7.84 439 TRP A N 1
ATOM 3300 C CA . TRP A 1 439 ? 6.580 28.458 63.698 1.00 7.11 439 TRP A CA 1
ATOM 3301 C C . TRP A 1 439 ? 7.611 27.839 64.632 1.00 8.55 439 TRP A C 1
ATOM 3302 O O . TRP A 1 439 ? 8.555 28.567 65.016 1.00 9.57 439 TRP A O 1
ATOM 3313 N N . ALA A 1 440 ? 7.506 26.571 64.966 1.00 7.92 440 ALA A N 1
ATOM 3314 C CA . ALA A 1 440 ? 8.567 25.914 65.714 1.00 8.90 440 ALA A CA 1
ATOM 3315 C C . ALA A 1 440 ? 9.647 25.376 64.803 1.00 10.47 440 ALA A C 1
ATOM 3316 O O . ALA A 1 440 ? 10.772 25.176 65.267 1.00 13.26 440 ALA A O 1
ATOM 3318 N N . THR A 1 441 ? 9.340 25.076 63.539 1.00 9.46 441 THR A N 1
ATOM 3319 C CA . THR A 1 441 ? 10.269 24.318 62.673 1.00 9.85 441 THR A CA 1
ATOM 3320 C C . THR A 1 441 ? 10.709 25.090 61.430 1.00 9.90 441 THR A C 1
ATOM 3321 O O . THR A 1 441 ? 11.689 24.667 60.809 1.00 11.24 441 THR A O 1
ATOM 3325 N N . ALA A 1 442 ? 9.959 26.113 60.996 1.00 9.92 442 ALA A N 1
ATOM 3326 C CA . ALA A 1 442 ? 10.304 26.782 59.746 1.00 9.91 442 ALA A CA 1
ATOM 3327 C C . ALA A 1 442 ? 11.658 27.421 59.801 1.00 10.43 442 ALA A C 1
ATOM 3328 O O . ALA A 1 442 ? 12.175 27.788 60.874 1.00 11.05 442 ALA A O 1
ATOM 3330 N N . ASN A 1 443 ? 12.241 27.596 58.622 1.00 9.72 443 ASN A N 1
ATOM 3331 C CA . ASN A 1 443 ? 13.478 28.354 58.484 1.00 10.52 443 ASN A CA 1
ATOM 3332 C C . ASN A 1 443 ? 13.149 29.854 58.535 1.00 9.79 443 ASN A C 1
ATOM 3333 O O . 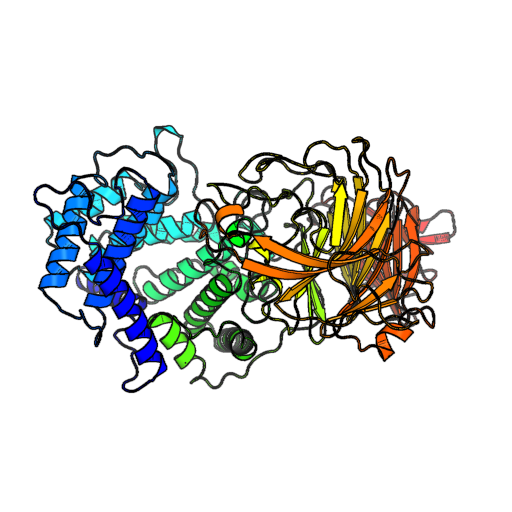ASN A 1 443 ? 12.582 30.394 57.563 1.00 9.83 443 ASN A O 1
ATOM 3338 N N . TYR A 1 444 ? 13.459 30.513 59.628 1.00 9.78 444 TYR A N 1
ATOM 3339 C CA . TYR A 1 444 ? 13.158 31.907 59.797 1.00 9.20 444 TYR A CA 1
ATOM 3340 C C . TYR A 1 444 ? 13.961 32.835 58.857 1.00 9.77 444 TYR A C 1
ATOM 3341 O O . TYR A 1 444 ? 13.673 34.030 58.776 1.00 10.78 444 TYR A O 1
ATOM 3350 N N . ASN A 1 445 ? 14.940 32.269 58.162 1.00 10.62 445 ASN A N 1
ATOM 3351 C CA . ASN A 1 445 ? 15.700 32.964 57.129 1.00 9.87 445 ASN A CA 1
ATOM 3352 C C . ASN A 1 445 ? 15.224 32.639 55.753 1.00 9.83 445 ASN A C 1
ATOM 3353 O O . ASN A 1 445 ? 15.786 33.156 54.764 1.00 10.86 445 ASN A O 1
ATOM 3358 N N . ARG A 1 446 ? 14.211 31.787 55.593 1.00 9.77 446 ARG A N 1
ATOM 3359 C CA . ARG A 1 446 ? 13.676 31.413 54.283 1.00 10.13 446 ARG A CA 1
ATOM 3360 C C . ARG A 1 446 ? 12.134 31.360 54.304 1.00 9.73 446 ARG A C 1
ATOM 3361 O O . ARG A 1 446 ? 11.521 30.466 53.730 1.00 9.88 446 ARG A O 1
ATOM 3369 N N . LEU A 1 447 ? 11.512 32.350 54.929 1.00 9.44 447 LEU A N 1
ATOM 3370 C CA . LEU A 1 447 ? 10.059 32.380 55.032 1.00 9.06 447 LEU A CA 1
ATOM 3371 C C . LEU A 1 447 ? 9.474 32.606 53.612 1.00 8.11 447 LEU A C 1
ATOM 3372 O O . LEU A 1 447 ? 10.079 33.293 52.770 1.00 8.74 447 LEU A O 1
ATOM 3377 N N . PRO A 1 448 ? 8.303 32.064 53.310 1.00 7.80 448 PRO A N 1
ATOM 3378 C CA . PRO A 1 448 ? 7.795 32.146 51.921 1.00 8.15 448 PRO A CA 1
ATOM 3379 C C . PRO A 1 448 ? 7.634 33.547 51.449 1.00 7.63 448 PRO A C 1
ATOM 3380 O O . PRO A 1 448 ? 7.027 34.384 52.153 1.00 7.87 448 PRO A O 1
ATOM 3384 N N . GLY A 1 449 ? 8.117 33.830 50.233 1.00 8.30 449 GLY A N 1
ATOM 3385 C CA . GLY A 1 449 ? 7.904 35.096 49.552 1.00 8.04 449 GLY A CA 1
ATOM 3386 C C . GLY A 1 449 ? 9.043 36.068 49.763 1.00 8.22 449 GLY A C 1
ATOM 3387 O O . GLY A 1 449 ? 9.155 37.025 48.959 1.00 8.07 449 GLY A O 1
ATOM 3388 N N . ILE A 1 450 ? 9.800 35.986 50.854 1.00 8.06 450 ILE A N 1
ATOM 3389 C CA . ILE A 1 450 ? 10.690 37.066 51.186 1.00 8.53 450 ILE A CA 1
ATOM 3390 C C . ILE A 1 450 ? 11.872 37.193 50.248 1.00 7.68 450 ILE A C 1
ATOM 3391 O O . ILE A 1 450 ? 12.279 36.216 49.595 1.00 8.80 450 ILE A O 1
ATOM 3396 N N . THR A 1 451 ? 12.484 38.379 50.261 1.00 8.18 451 THR A N 1
ATOM 3397 C CA . THR A 1 451 ? 13.894 38.509 49.821 1.00 8.49 451 THR A CA 1
ATOM 3398 C C . THR A 1 451 ? 14.710 38.682 51.075 1.00 8.99 451 THR A C 1
ATOM 3399 O O . THR A 1 451 ? 14.245 39.327 52.056 1.00 9.36 451 THR A O 1
ATOM 3403 N N . VAL A 1 452 ? 15.887 38.011 51.126 1.00 9.32 452 VAL A N 1
ATOM 3404 C CA . VAL A 1 452 ? 16.618 37.885 52.359 1.00 10.08 452 VAL A CA 1
ATOM 3405 C C . VAL A 1 452 ? 18.115 37.874 52.079 1.00 11.00 452 VAL A C 1
ATOM 3406 O O . VAL A 1 452 ? 18.625 37.113 51.256 1.00 11.67 452 VAL A O 1
ATOM 3410 N N . ASP A 1 453 ? 18.804 38.711 52.818 1.00 11.41 453 ASP A N 1
ATOM 3411 C CA . ASP A 1 453 ? 20.263 38.691 52.932 1.00 12.01 453 ASP A CA 1
ATOM 3412 C C . ASP A 1 453 ? 20.617 37.564 53.885 1.00 12.26 453 ASP A C 1
ATOM 3413 O O . ASP A 1 453 ? 20.034 37.538 54.991 1.00 12.18 453 ASP A O 1
ATOM 3418 N N . THR A 1 454 ? 21.439 36.589 53.497 1.00 11.84 454 THR A N 1
ATOM 3419 C CA . THR A 1 454 ? 21.716 35.404 54.274 1.00 12.50 454 THR A CA 1
ATOM 3420 C C . THR A 1 454 ? 22.642 35.687 55.474 1.00 12.65 454 THR A C 1
ATOM 3421 O O . THR A 1 454 ? 22.959 34.745 56.212 1.00 15.21 454 THR A O 1
ATOM 3425 N N . THR A 1 455 ? 23.036 36.925 55.719 1.00 12.26 455 THR A N 1
ATOM 3426 C CA . THR A 1 455 ? 23.758 37.272 56.955 1.00 12.28 455 THR A CA 1
ATOM 3427 C C . THR A 1 455 ? 22.907 36.813 58.158 1.00 12.50 455 THR A C 1
ATOM 3428 O O . THR A 1 455 ? 21.780 37.298 58.317 1.00 13.36 455 THR A O 1
ATOM 3432 N N . PRO A 1 456 ? 23.477 36.005 59.060 1.00 12.25 456 PRO A N 1
ATOM 3433 C CA . PRO A 1 456 ? 22.715 35.669 60.268 1.00 12.52 456 PRO A CA 1
ATOM 3434 C C . PRO A 1 456 ? 22.457 36.886 61.089 1.00 11.65 456 PRO A C 1
ATOM 3435 O O . PRO A 1 456 ? 23.310 37.769 61.304 1.00 13.91 456 PRO A O 1
ATOM 3439 N N . LEU A 1 457 ? 21.234 37.000 61.642 1.00 12.91 457 LEU A N 1
ATOM 3440 C CA . LEU A 1 457 ? 20.861 38.130 62.506 1.00 13.18 457 LEU A CA 1
ATOM 3441 C C . LEU A 1 457 ? 20.609 37.610 63.933 1.00 13.52 457 LEU A C 1
ATOM 3442 O O . LEU A 1 457 ? 20.098 36.502 64.083 1.00 14.06 457 LEU A O 1
ATOM 3447 N N . PRO A 1 458 ? 20.936 38.381 64.934 1.00 13.69 458 PRO A N 1
ATOM 3448 C CA . PRO A 1 458 ? 20.717 37.968 66.332 1.00 13.43 458 PRO A CA 1
ATOM 3449 C C . PRO A 1 458 ? 19.221 38.020 66.629 1.00 13.58 458 PRO A C 1
ATOM 3450 O O . PRO A 1 458 ? 18.481 38.897 66.129 1.00 13.02 458 PRO A O 1
ATOM 3454 N N . ASP A 1 459 ? 18.816 37.209 67.590 1.00 13.62 459 ASP A N 1
ATOM 3455 C CA . ASP A 1 459 ? 17.482 37.393 68.188 1.00 13.44 459 ASP A CA 1
ATOM 3456 C C . ASP A 1 459 ? 17.337 38.801 68.679 1.00 12.85 459 ASP A C 1
ATOM 3457 O O . ASP A 1 459 ? 18.279 39.399 69.197 1.00 14.94 459 ASP A O 1
ATOM 3462 N N . LYS A 1 460 ? 16.170 39.402 68.457 1.00 11.68 460 LYS A N 1
ATOM 3463 C CA . LYS A 1 460 ? 15.867 40.760 68.902 1.00 12.26 460 LYS A CA 1
ATOM 3464 C C . LYS A 1 460 ? 16.596 41.818 68.090 1.00 11.83 460 LYS A C 1
ATOM 3465 O O . LYS A 1 460 ? 16.549 42.976 68.461 1.00 14.06 460 LYS A O 1
ATOM 3471 N N . VAL A 1 461 ? 17.108 41.482 66.890 1.00 12.51 461 VAL A N 1
ATOM 3472 C CA . VAL A 1 461 ? 17.687 42.498 66.027 1.00 12.25 461 VAL A CA 1
ATOM 3473 C C . VAL A 1 461 ? 16.627 43.609 65.789 1.00 12.38 461 VAL A C 1
ATOM 3474 O O . VAL A 1 461 ? 15.425 43.328 65.679 1.00 12.87 461 VAL A O 1
ATOM 3478 N N . GLU A 1 462 ? 17.063 44.865 65.735 1.00 12.94 462 GLU A N 1
ATOM 3479 C CA . GLU A 1 462 ? 16.199 46.009 65.528 1.00 13.20 462 GLU A CA 1
ATOM 3480 C C . GLU A 1 462 ? 15.383 46.395 66.785 1.00 13.26 462 GLU A C 1
ATOM 3481 O O . GLU A 1 462 ? 14.642 47.375 66.750 1.00 16.32 462 GLU A O 1
ATOM 3487 N N . GLY A 1 463 ? 15.533 45.647 67.874 1.00 13.77 463 GLY A N 1
ATOM 3488 C CA . GLY A 1 463 ? 14.874 45.966 69.123 1.00 13.31 463 GLY A CA 1
ATOM 3489 C C . GLY A 1 463 ? 13.482 45.347 69.273 1.00 12.74 463 GLY A C 1
ATOM 3490 O O . GLY A 1 463 ? 12.823 44.908 68.317 1.00 14.21 463 GLY A O 1
ATOM 3491 N N . GLN A 1 464 ? 13.019 45.372 70.508 1.00 12.06 464 GLN A N 1
ATOM 3492 C CA . GLN A 1 464 ? 11.693 44.886 70.890 1.00 11.60 464 GLN A CA 1
ATOM 3493 C C . GLN A 1 464 ? 10.605 45.918 70.606 1.00 12.02 464 GLN A C 1
ATOM 3494 O O . GLN A 1 464 ? 10.863 47.098 70.389 1.00 13.30 464 GLN A O 1
ATOM 3500 N N . TRP A 1 465 ? 9.366 45.435 70.632 1.00 11.06 465 TRP A N 1
ATOM 3501 C CA . TRP A 1 465 ? 8.202 46.309 70.604 1.00 11.74 465 TRP A CA 1
ATOM 3502 C C . TRP A 1 465 ? 8.091 47.128 69.340 1.00 12.06 465 TRP A C 1
ATOM 3503 O O . TRP A 1 465 ? 7.487 48.207 69.355 1.00 13.39 465 TRP A O 1
ATOM 3514 N N . GLY A 1 466 ? 8.616 46.609 68.231 1.00 11.05 466 GLY A N 1
ATOM 3515 C CA . GLY A 1 466 ? 8.445 47.282 66.960 1.00 11.62 466 GLY A CA 1
ATOM 3516 C C . GLY A 1 466 ? 9.001 48.694 66.971 1.00 12.06 466 GLY A C 1
ATOM 3517 O O . GLY A 1 466 ? 8.505 49.552 66.250 1.00 12.72 466 GLY A O 1
ATOM 3518 N N . ALA A 1 467 ? 10.065 48.916 67.757 1.00 13.17 467 ALA A N 1
ATOM 3519 C CA . ALA A 1 467 ? 10.590 50.253 67.941 1.00 14.94 467 ALA A CA 1
ATOM 3520 C C . ALA A 1 467 ? 11.246 50.804 66.672 1.00 15.56 467 ALA A C 1
ATOM 3521 O O . ALA A 1 467 ? 11.311 52.047 66.545 1.00 20.87 467 ALA A O 1
ATOM 3523 N N . ALA A 1 468 ? 11.729 49.955 65.768 1.00 13.64 468 ALA A N 1
ATOM 3524 C CA . ALA A 1 468 ? 12.413 50.382 64.555 1.00 13.92 468 ALA A CA 1
ATOM 3525 C C . ALA A 1 468 ? 11.598 49.976 63.330 1.00 12.17 468 ALA A C 1
ATOM 3526 O O . ALA A 1 468 ? 11.012 48.906 63.318 1.00 13.24 468 ALA A O 1
ATOM 3528 N N . VAL A 1 469 ? 11.572 50.856 62.327 1.00 12.44 469 VAL A N 1
ATOM 3529 C CA . VAL A 1 469 ? 10.916 50.575 61.104 1.00 11.14 469 VAL A CA 1
ATOM 3530 C C . VAL A 1 469 ? 11.910 50.796 59.947 1.00 10.74 469 VAL A C 1
ATOM 3531 O O . VAL A 1 469 ? 12.857 51.627 60.040 1.00 12.91 469 VAL A O 1
ATOM 3535 N N . PRO A 1 470 ? 11.739 50.105 58.818 1.00 10.63 470 PRO A N 1
ATOM 3536 C CA . PRO A 1 470 ? 12.648 50.315 57.670 1.00 10.79 470 PRO A CA 1
ATOM 3537 C C . PRO A 1 470 ? 12.450 51.687 57.065 1.00 11.62 470 PRO A C 1
ATOM 3538 O O . PRO A 1 470 ? 11.311 52.108 56.784 1.00 11.55 470 PRO A O 1
ATOM 3542 N N . ALA A 1 471 ? 13.513 52.410 56.780 1.00 12.24 471 ALA A N 1
ATOM 3543 C CA . ALA A 1 471 ? 13.458 53.739 56.168 1.00 13.19 471 ALA A CA 1
ATOM 3544 C C . ALA A 1 471 ? 13.334 53.545 54.656 1.00 12.47 471 ALA A C 1
ATOM 3545 O O . ALA A 1 471 ? 14.298 53.841 53.887 1.00 14.71 471 ALA A O 1
ATOM 3547 N N . ASP A 1 472 ? 12.231 53.009 54.175 1.00 11.63 472 ASP A N 1
ATOM 3548 C CA . ASP A 1 472 ? 12.037 52.655 52.792 1.00 10.50 472 ASP A CA 1
ATOM 3549 C C . ASP A 1 472 ? 11.323 53.756 52.018 1.00 10.45 472 ASP A C 1
ATOM 3550 O O . ASP A 1 472 ? 10.845 54.763 52.606 1.00 11.94 472 ASP A O 1
ATOM 3555 N N . GLU A 1 473 ? 11.231 53.583 50.727 1.00 10.78 473 GLU A N 1
ATOM 3556 C CA . GLU A 1 473 ? 10.567 54.583 49.901 1.00 11.56 473 GLU A CA 1
ATOM 3557 C C . GLU A 1 473 ? 9.055 54.497 50.011 1.00 11.28 473 GLU A C 1
ATOM 3558 O O . GLU A 1 473 ? 8.395 55.510 50.222 1.00 12.91 473 GLU A O 1
ATOM 3564 N N . TRP A 1 474 ? 8.482 53.284 49.911 1.00 10.65 474 TRP A N 1
ATOM 3565 C CA . TRP A 1 474 ? 7.059 53.062 50.120 1.00 10.76 474 TRP A CA 1
ATOM 3566 C C . TRP A 1 474 ? 6.760 51.571 50.098 1.00 9.21 474 TRP A C 1
ATOM 3567 O O . TRP A 1 474 ? 7.480 50.777 49.522 1.00 9.66 474 TRP A O 1
ATOM 3578 N N . SER A 1 475 ? 5.619 51.272 50.719 1.00 9.17 475 SER A N 1
ATOM 3579 C CA . SER A 1 475 ? 4.891 50.015 50.570 1.00 8.78 475 SER A CA 1
ATOM 3580 C C . SER A 1 475 ? 3.433 50.373 50.379 1.00 8.62 475 SER A C 1
ATOM 3581 O O . SER A 1 475 ? 2.971 51.323 51.019 1.00 9.77 475 SER A O 1
ATOM 3584 N N . GLY A 1 476 ? 2.673 49.644 49.556 1.00 8.30 476 GLY A N 1
ATOM 3585 C CA . GLY A 1 476 ? 1.309 50.026 49.294 1.00 8.63 476 GLY A CA 1
ATOM 3586 C C . GLY A 1 476 ? 0.664 49.180 48.228 1.00 8.27 476 GLY A C 1
ATOM 3587 O O . GLY A 1 476 ? 1.261 48.196 47.775 1.00 8.83 476 GLY A O 1
ATOM 3588 N N . ALA A 1 477 ? -0.557 49.543 47.836 1.00 8.36 477 ALA A N 1
ATOM 3589 C CA . ALA A 1 477 ? -1.327 48.687 46.974 1.00 8.76 477 ALA A CA 1
ATOM 3590 C C . ALA A 1 477 ? -2.501 49.399 46.342 1.00 8.94 477 ALA A C 1
ATOM 3591 O O . ALA A 1 477 ? -3.000 50.381 46.880 1.00 9.88 477 ALA A O 1
ATOM 3593 N N . THR A 1 478 ? -2.995 48.840 45.251 1.00 8.58 478 THR A N 1
ATOM 3594 C CA . THR A 1 478 ? -4.306 49.185 44.692 1.00 9.49 478 THR A CA 1
ATOM 3595 C C . THR A 1 478 ? -4.947 47.972 44.092 1.00 8.90 478 THR A C 1
ATOM 3596 O O . THR A 1 478 ? -4.282 46.956 43.951 1.00 9.59 478 THR A O 1
ATOM 3600 N N . ALA A 1 479 ? -6.200 48.068 43.678 1.00 9.87 479 ALA A N 1
ATOM 3601 C CA . ALA A 1 479 ? -6.867 46.977 43.017 1.00 10.51 479 ALA A CA 1
ATOM 3602 C C . ALA A 1 479 ? -8.031 47.483 42.218 1.00 11.20 479 ALA A C 1
ATOM 3603 O O . ALA A 1 479 ? -8.717 48.436 42.638 1.00 12.12 479 ALA A O 1
ATOM 3605 N N . LEU A 1 480 ? -8.223 46.867 41.052 1.00 11.85 480 LEU A N 1
ATOM 3606 C CA . LEU A 1 480 ? -9.386 47.140 40.188 1.00 12.33 480 LEU A CA 1
ATOM 3607 C C . LEU A 1 480 ? -10.000 45.836 39.852 1.00 12.74 480 LEU A C 1
ATOM 3608 O O . LEU A 1 480 ? -9.353 44.960 39.257 1.00 12.99 480 LEU A O 1
ATOM 3613 N N . GLY A 1 481 ? -11.251 45.626 40.223 1.00 14.44 481 GLY A N 1
ATOM 3614 C CA . GLY A 1 481 ? -11.922 44.360 39.893 1.00 15.71 481 GLY A CA 1
ATOM 3615 C C . GLY A 1 481 ? -11.112 43.146 40.391 1.00 14.15 481 GLY A C 1
ATOM 3616 O O . GLY A 1 481 ? -10.737 43.100 41.585 1.00 16.31 481 GLY A O 1
ATOM 3617 N N . GLU A 1 482 ? -10.804 42.222 39.479 1.00 15.32 482 GLU A N 1
ATOM 3618 C CA . GLU A 1 482 ? -10.179 41.032 39.882 1.00 14.37 482 GLU A CA 1
ATOM 3619 C C . GLU A 1 482 ? -8.667 41.100 40.041 1.00 11.80 482 GLU A C 1
ATOM 3620 O O . GLU A 1 482 ? -8.074 40.075 40.384 1.00 12.00 482 GLU A O 1
ATOM 3630 N N . VAL A 1 483 ? -8.052 42.260 39.822 1.00 11.67 483 VAL A N 1
ATOM 3631 C CA . VAL A 1 483 ? -6.579 42.354 39.848 1.00 10.99 483 VAL A CA 1
ATOM 3632 C C . VAL A 1 483 ? -6.090 43.361 40.839 1.00 10.48 483 VAL A C 1
ATOM 3633 O O . VAL A 1 483 ? -6.525 44.524 40.806 1.00 11.12 483 VAL A O 1
ATOM 3637 N N . ALA A 1 484 ? -5.116 42.958 41.653 1.00 9.93 484 ALA A N 1
ATOM 3638 C CA . ALA A 1 484 ? -4.431 43.881 42.576 1.00 9.33 484 ALA A CA 1
ATOM 3639 C C . ALA A 1 484 ? -2.951 44.087 42.158 1.00 9.30 484 ALA A C 1
ATOM 3640 O O . ALA A 1 484 ? -2.336 43.156 41.632 1.00 9.40 484 ALA A O 1
ATOM 3642 N N . ALA A 1 485 ? -2.418 45.260 42.515 1.00 9.13 485 ALA A N 1
ATOM 3643 C CA . ALA A 1 485 ? -1.015 45.573 42.390 1.00 8.72 485 ALA A CA 1
ATOM 3644 C C . ALA A 1 485 ? -0.540 45.945 43.801 1.00 8.21 485 ALA A C 1
ATOM 3645 O O . ALA A 1 485 ? -1.063 46.907 44.370 1.00 9.32 485 ALA A O 1
ATOM 3647 N N . VAL A 1 486 ? 0.497 45.270 44.290 1.00 7.38 486 VAL A N 1
ATOM 3648 C CA . VAL A 1 486 ? 1.029 45.529 45.610 1.00 8.03 486 VAL A CA 1
ATOM 3649 C C . VAL A 1 486 ? 2.539 45.741 45.460 1.00 7.42 486 VAL A C 1
ATOM 3650 O O . VAL A 1 486 ? 3.190 45.000 44.722 1.00 8.10 486 VAL A O 1
ATOM 3654 N N . GLY A 1 487 ? 3.114 46.715 46.146 1.00 8.09 487 GLY A N 1
ATOM 3655 C CA . GLY A 1 487 ? 4.544 46.947 46.089 1.00 8.57 487 GLY A CA 1
ATOM 3656 C C . GLY A 1 487 ? 5.146 47.146 47.473 1.00 7.91 487 GLY A C 1
ATOM 3657 O O . GLY A 1 487 ? 4.513 47.671 48.391 1.00 8.02 487 GLY A O 1
ATOM 3658 N N . GLN A 1 488 ? 6.402 46.721 47.582 1.00 7.98 488 GLN A N 1
ATOM 3659 C CA . GLN A 1 488 ? 7.185 46.977 48.784 1.00 8.19 488 GLN A CA 1
ATOM 3660 C C . GLN A 1 488 ? 8.613 47.279 48.426 1.00 8.26 488 GLN A C 1
ATOM 3661 O O . GLN A 1 488 ? 9.307 46.451 47.809 1.00 8.34 488 GLN A O 1
ATOM 3667 N N . HIS A 1 489 ? 9.128 48.430 48.826 1.00 8.95 489 HIS A N 1
ATOM 3668 C CA . HIS A 1 489 ? 10.569 48.671 48.830 1.00 9.48 489 HIS A CA 1
ATOM 3669 C C . HIS A 1 489 ? 11.092 48.022 50.103 1.00 8.80 489 HIS A C 1
ATOM 3670 O O . HIS A 1 489 ? 10.825 48.521 51.206 1.00 9.03 489 HIS A O 1
ATOM 3677 N N . LEU A 1 490 ? 11.736 46.909 50.001 1.00 8.95 490 LEU A N 1
ATOM 3678 C CA . LEU A 1 490 ? 12.260 46.194 51.170 1.00 8.98 490 LEU A CA 1
ATOM 3679 C C . LEU A 1 490 ? 13.635 46.779 51.523 1.00 8.63 490 LEU A C 1
ATOM 3680 O O . LEU A 1 490 ? 14.568 46.851 50.699 1.00 10.43 490 LEU A O 1
ATOM 3685 N N . VAL A 1 491 ? 13.774 47.180 52.773 1.00 9.41 491 VAL A N 1
ATOM 3686 C CA . VAL A 1 491 ? 15.057 47.528 53.381 1.00 11.04 491 VAL A CA 1
ATOM 3687 C C . VAL A 1 491 ? 15.313 46.463 54.437 1.00 10.13 491 VAL A C 1
ATOM 3688 O O . VAL A 1 491 ? 14.446 46.231 55.312 1.00 11.35 491 VAL A O 1
ATOM 3692 N N . GLY A 1 492 ? 16.412 45.729 54.362 1.00 11.06 492 GLY A N 1
ATOM 3693 C CA . GLY A 1 492 ? 16.574 44.610 55.246 1.00 12.09 492 GLY A CA 1
ATOM 3694 C C . GLY A 1 492 ? 16.855 45.012 56.691 1.00 11.38 492 GLY A C 1
ATOM 3695 O O . GLY A 1 492 ? 17.483 46.049 56.982 1.00 12.51 492 GLY A O 1
ATOM 3696 N N . PRO A 1 493 ? 16.390 44.162 57.645 1.00 10.68 493 PRO A N 1
ATOM 3697 C CA . PRO A 1 493 ? 16.708 44.383 59.059 1.00 11.50 493 PRO A CA 1
ATOM 3698 C C . PRO A 1 493 ? 18.190 44.063 59.318 1.00 11.79 493 PRO A C 1
ATOM 3699 O O . PRO A 1 493 ? 18.857 43.319 58.566 1.00 12.76 493 PRO A O 1
ATOM 3703 N N . GLY A 1 494 ? 18.710 44.617 60.409 1.00 12.17 494 GLY A N 1
ATOM 3704 C CA . GLY A 1 494 ? 20.079 44.297 60.792 1.00 12.87 494 GLY A CA 1
ATOM 3705 C C . GLY A 1 494 ? 21.194 45.074 60.101 1.00 14.04 494 GLY A C 1
ATOM 3706 O O . GLY A 1 494 ? 22.354 44.644 60.210 1.00 15.23 494 GLY A O 1
ATOM 3707 N N . ARG A 1 495 ? 20.845 46.147 59.430 1.00 13.71 495 ARG A N 1
ATOM 3708 C CA . ARG A 1 495 ? 21.843 47.044 58.843 1.00 15.19 495 ARG A CA 1
ATOM 3709 C C . ARG A 1 495 ? 22.766 46.367 57.828 1.00 13.76 495 ARG A C 1
ATOM 3710 O O . ARG A 1 495 ? 23.892 46.812 57.605 1.00 15.44 495 ARG A O 1
ATOM 3718 N N . THR A 1 496 ? 22.265 45.350 57.152 1.00 12.61 496 THR A N 1
ATOM 3719 C CA . THR A 1 496 ? 23.030 44.729 56.117 1.00 13.40 496 THR A CA 1
ATOM 3720 C C . THR A 1 496 ? 23.156 45.534 54.833 1.00 13.43 496 THR A C 1
ATOM 3721 O O . THR A 1 496 ? 24.057 45.276 54.006 1.00 15.66 496 THR A O 1
ATOM 3725 N N . GLY A 1 497 ? 22.221 46.476 54.651 1.00 12.82 497 GLY A N 1
ATOM 3726 C CA . GLY A 1 497 ? 22.144 47.263 53.440 1.00 12.50 497 GLY A CA 1
ATOM 3727 C C . GLY A 1 497 ? 21.331 46.592 52.350 1.00 13.37 497 GLY A C 1
ATOM 3728 O O . GLY A 1 497 ? 21.314 47.056 51.188 1.00 14.56 497 GLY A O 1
ATOM 3729 N N . LEU A 1 498 ? 20.651 45.478 52.662 1.00 11.81 498 LEU A N 1
ATOM 3730 C CA . LEU A 1 498 ? 19.807 44.864 51.684 1.00 11.46 498 LEU A CA 1
ATOM 3731 C C . LEU A 1 498 ? 18.721 45.832 51.184 1.00 10.89 498 LEU A C 1
ATOM 3732 O O . LEU A 1 498 ? 18.015 46.442 52.020 1.00 11.46 498 LEU A O 1
ATOM 3739 N N . THR A 1 499 ? 18.553 45.930 49.868 1.00 10.84 499 THR A N 1
ATOM 3740 C CA . THR A 1 499 ? 17.444 46.634 49.250 1.00 11.05 499 THR A CA 1
ATOM 3741 C C . THR A 1 499 ? 16.881 45.760 48.153 1.00 11.00 499 THR A C 1
ATOM 3742 O O . THR A 1 499 ? 17.627 45.104 47.443 1.00 11.86 499 THR A O 1
ATOM 3746 N N . ALA A 1 500 ? 15.563 45.816 47.988 1.00 9.88 500 ALA A N 1
ATOM 3747 C CA . ALA A 1 500 ? 14.902 45.072 46.942 1.00 9.76 500 ALA A CA 1
ATOM 3748 C C . ALA A 1 500 ? 13.606 45.789 46.628 1.00 9.56 500 ALA A C 1
ATOM 3749 O O . ALA A 1 500 ? 12.953 46.333 47.544 1.00 9.59 500 ALA A O 1
ATOM 3751 N N . ARG A 1 501 ? 13.158 45.693 45.390 1.00 9.10 501 ARG A N 1
ATOM 3752 C CA . ARG A 1 501 ? 11.858 46.221 44.959 1.00 8.77 501 ARG A CA 1
ATOM 3753 C C . ARG A 1 501 ? 10.974 45.025 44.608 1.00 7.95 501 ARG A C 1
ATOM 3754 O O . ARG A 1 501 ? 11.236 44.316 43.625 1.00 9.14 501 ARG A O 1
ATOM 3762 N N . LYS A 1 502 ? 10.027 44.734 45.511 1.00 8.58 502 LYS A N 1
ATOM 3763 C CA . LYS A 1 502 ? 9.168 43.545 45.412 1.00 8.21 502 LYS A CA 1
ATOM 3764 C C . LYS A 1 502 ? 7.775 43.984 45.053 1.00 7.01 502 LYS A C 1
ATOM 3765 O O . LYS A 1 502 ? 7.216 44.827 45.743 1.00 8.43 502 LYS A O 1
ATOM 3771 N N . SER A 1 503 ? 7.187 43.367 44.037 1.00 8.09 503 SER A N 1
ATOM 3772 C CA . SER A 1 503 ? 5.808 43.620 43.700 1.00 8.03 503 SER A CA 1
ATOM 3773 C C . SER A 1 503 ? 5.061 42.332 43.496 1.00 7.74 503 SER A C 1
ATOM 3774 O O . SER A 1 503 ? 5.647 41.276 43.150 1.00 8.28 503 SER A O 1
ATOM 3777 N N . TRP A 1 504 ? 3.766 42.415 43.686 1.00 7.53 504 TRP A N 1
ATOM 3778 C CA . TRP A 1 504 ? 2.863 41.294 43.545 1.00 7.71 504 TRP A CA 1
ATOM 3779 C C . TRP A 1 504 ? 1.672 41.749 42.718 1.00 7.74 504 TRP A C 1
ATOM 3780 O O . TRP A 1 504 ? 1.049 42.773 43.045 1.00 8.59 504 TRP A O 1
ATOM 3791 N N . PHE A 1 505 ? 1.310 40.955 41.698 1.00 8.27 505 PHE A N 1
ATOM 3792 C CA . PHE A 1 505 ? 0.206 41.280 40.836 1.00 8.32 505 PHE A CA 1
ATOM 3793 C C . PHE A 1 505 ? -0.711 40.091 40.917 1.00 8.48 505 PHE A C 1
ATOM 3794 O O . PHE A 1 505 ? -0.337 38.975 40.524 1.00 9.05 505 PHE A O 1
ATOM 3802 N N . VAL A 1 506 ? -1.887 40.280 41.530 1.00 9.56 506 VAL A N 1
ATOM 3803 C CA . VAL A 1 506 ? -2.694 39.144 41.983 1.00 9.58 506 VAL A CA 1
ATOM 3804 C C . VAL A 1 506 ? -4.012 39.120 41.255 1.00 9.63 506 VAL A C 1
ATOM 3805 O O . VAL A 1 506 ? -4.747 40.133 41.306 1.00 10.71 506 VAL A O 1
ATOM 3809 N N . SER A 1 507 ? -4.289 38.049 40.529 1.00 9.90 507 SER A N 1
ATOM 3810 C CA . SER A 1 507 ? -5.537 37.939 39.827 1.00 11.10 507 SER A CA 1
ATOM 3811 C C . SER A 1 507 ? -6.513 37.069 40.634 1.00 11.65 507 SER A C 1
ATOM 3812 O O . SER A 1 507 ? -6.324 36.821 41.816 1.00 12.54 507 SER A O 1
ATOM 3815 N N . GLY A 1 508 ? -7.592 36.619 39.978 1.00 12.49 508 GLY A N 1
ATOM 3816 C CA . GLY A 1 508 ? -8.504 35.716 40.592 1.00 12.04 508 GLY A CA 1
ATOM 3817 C C . GLY A 1 508 ? -7.992 34.322 40.794 1.00 11.52 508 GLY A C 1
ATOM 3818 O O . GLY A 1 508 ? -8.656 33.524 41.513 1.00 13.51 508 GLY A O 1
ATOM 3819 N N . ASP A 1 509 ? -6.857 33.986 40.178 1.00 12.69 509 ASP A N 1
ATOM 3820 C CA . ASP A 1 509 ? -6.255 32.681 40.321 1.00 13.11 509 ASP A CA 1
ATOM 3821 C C . ASP A 1 509 ? -4.804 32.660 40.612 1.00 11.83 509 ASP A C 1
ATOM 3822 O O . ASP A 1 509 ? -4.354 31.875 41.428 1.00 13.80 509 ASP A O 1
ATOM 3830 N N . VAL A 1 510 ? -4.004 33.507 39.981 1.00 13.14 510 VAL A N 1
ATOM 3831 C CA . VAL A 1 510 ? -2.534 33.383 40.031 1.00 13.42 510 VAL A CA 1
ATOM 3832 C C . VAL A 1 510 ? -1.920 34.643 40.622 1.00 12.60 510 VAL A C 1
ATOM 3833 O O . VAL A 1 510 ? -2.489 35.732 40.491 1.00 15.63 510 VAL A O 1
ATOM 3839 N N . THR A 1 511 ? -0.791 34.512 41.258 1.00 10.33 511 THR A N 1
ATOM 3840 C CA . THR A 1 511 ? -0.033 35.612 41.824 1.00 10.42 511 THR A CA 1
ATOM 3841 C C . THR A 1 511 ? 1.299 35.695 41.080 1.00 9.85 511 THR A C 1
ATOM 3842 O O . THR A 1 511 ? 2.091 34.744 41.089 1.00 10.78 511 THR A O 1
ATOM 3846 N N . VAL A 1 512 ? 1.547 36.832 40.430 1.00 10.09 512 VAL A N 1
ATOM 3847 C CA . VAL A 1 512 ? 2.791 37.091 39.678 1.00 9.61 512 VAL A CA 1
ATOM 3848 C C . VAL A 1 512 ? 3.676 37.922 40.626 1.00 8.92 512 VAL A C 1
ATOM 3849 O O . VAL A 1 512 ? 3.239 38.982 41.129 1.00 9.66 512 VAL A O 1
ATOM 3853 N N . CYS A 1 513 ? 4.879 37.458 40.866 1.00 8.13 513 CYS A N 1
ATOM 3854 C CA . CYS A 1 513 ? 5.821 38.018 41.815 1.00 8.87 513 CYS A CA 1
ATOM 3855 C C . CYS A 1 513 ? 7.042 38.555 41.069 1.00 8.05 513 CYS A C 1
ATOM 3856 O O . CYS A 1 513 ? 7.795 37.745 40.457 1.00 9.03 513 CYS A O 1
ATOM 3859 N N . LEU A 1 514 ? 7.240 39.854 41.107 1.00 8.56 514 LEU A N 1
ATOM 3860 C CA . LEU A 1 514 ? 8.366 40.508 40.413 1.00 8.71 514 LEU A CA 1
ATOM 3861 C C . LEU A 1 514 ? 9.327 41.141 41.403 1.00 8.10 514 LEU A C 1
ATOM 3862 O O . LEU A 1 514 ? 8.846 41.765 42.379 1.00 8.98 514 LEU A O 1
ATOM 3867 N N . GLY A 1 515 ? 10.632 41.020 41.179 1.00 8.34 515 GLY A N 1
ATOM 3868 C CA . GLY A 1 515 ? 11.602 41.643 42.034 1.00 8.73 515 GLY A CA 1
ATOM 3869 C C . GLY A 1 515 ? 12.662 42.306 41.173 1.00 9.26 515 GLY A C 1
ATOM 3870 O O . GLY A 1 515 ? 13.050 41.780 40.117 1.00 9.76 515 GLY A O 1
ATOM 3871 N N . ALA A 1 516 ? 13.158 43.445 41.620 1.00 9.63 516 ALA A N 1
ATOM 3872 C CA . ALA A 1 516 ? 14.141 44.192 40.865 1.00 10.21 516 ALA A CA 1
ATOM 3873 C C . ALA A 1 516 ? 15.025 44.998 41.796 1.00 9.25 516 ALA A C 1
ATOM 3874 O O . ALA A 1 516 ? 14.696 45.254 42.967 1.00 10.29 516 ALA A O 1
ATOM 3876 N N . ASP A 1 517 ? 16.146 45.460 41.246 1.00 11.19 517 ASP A N 1
ATOM 3877 C CA . ASP A 1 517 ? 17.026 46.394 41.904 1.00 10.66 517 ASP A CA 1
ATOM 3878 C C . ASP A 1 517 ? 17.564 45.827 43.207 1.00 11.77 517 ASP A C 1
ATOM 3879 O O . ASP A 1 517 ? 17.731 46.593 44.180 1.00 12.10 517 ASP A O 1
ATOM 3884 N N . ILE A 1 518 ? 17.885 44.546 43.225 1.00 11.05 518 ILE A N 1
ATOM 3885 C CA . ILE A 1 518 ? 18.319 43.871 44.453 1.00 11.89 518 ILE A CA 1
ATOM 3886 C C . ILE A 1 518 ? 19.825 44.004 44.664 1.00 11.72 518 ILE A C 1
ATOM 3887 O O . ILE A 1 518 ? 20.610 43.696 43.762 1.00 14.11 518 ILE A O 1
ATOM 3892 N N . SER A 1 519 ? 20.240 44.474 45.815 1.00 12.76 519 SER A N 1
ATOM 3893 C CA . SER A 1 519 ? 21.681 44.523 46.178 1.00 13.10 519 SER A CA 1
ATOM 3894 C C . SER A 1 519 ? 21.770 44.559 47.718 1.00 12.78 519 SER A C 1
ATOM 3895 O O . SER A 1 519 ? 20.795 44.725 48.430 1.00 12.32 519 SER A O 1
ATOM 3898 N N . THR A 1 520 ? 22.989 44.410 48.195 1.00 13.81 520 THR A N 1
ATOM 3899 C CA . THR A 1 520 ? 23.211 44.520 49.600 1.00 13.67 520 THR A CA 1
ATOM 3900 C C . THR A 1 520 ? 24.631 45.023 49.873 1.00 14.24 520 THR A C 1
ATOM 3901 O O . THR A 1 520 ? 25.457 45.074 48.943 1.00 15.31 520 THR A O 1
ATOM 3905 N N . ALA A 1 521 ? 24.908 45.399 51.103 1.00 15.73 521 ALA A N 1
ATOM 3906 C CA . ALA A 1 521 ? 26.247 45.870 51.490 1.00 15.39 521 ALA A CA 1
ATOM 3907 C C . ALA A 1 521 ? 27.022 44.847 52.299 1.00 16.49 521 ALA A C 1
ATOM 3908 O O . ALA A 1 521 ? 28.190 45.060 52.637 1.00 19.51 521 ALA A O 1
ATOM 3910 N N . SER A 1 522 ? 26.423 43.719 52.647 1.00 16.01 522 SER A N 1
ATOM 3911 C CA . SER A 1 522 ? 27.027 42.805 53.622 1.00 16.62 522 SER A CA 1
ATOM 3912 C C . SER A 1 522 ? 28.054 41.899 53.082 1.00 17.16 522 SER A C 1
ATOM 3913 O O . SER A 1 522 ? 28.793 41.247 53.846 1.00 18.97 522 SER A O 1
ATOM 3916 N N . GLY A 1 523 ? 28.132 41.739 51.779 1.00 17.79 523 GLY A N 1
ATOM 3917 C CA . GLY A 1 523 ? 28.964 40.699 51.180 1.00 18.64 523 GLY A CA 1
ATOM 3918 C C . GLY A 1 523 ? 28.440 39.295 51.161 1.00 18.73 523 GLY A C 1
ATOM 3919 O O . GLY A 1 523 ? 29.078 38.361 50.698 1.00 20.50 523 GLY A O 1
ATOM 3920 N N . ALA A 1 524 ? 27.220 39.091 51.701 1.00 17.88 524 ALA A N 1
ATOM 3921 C CA . ALA A 1 524 ? 26.614 37.757 51.721 1.00 16.78 524 ALA A CA 1
ATOM 3922 C C . ALA A 1 524 ? 25.700 37.532 50.536 1.00 16.10 524 ALA A C 1
ATOM 3923 O O . ALA A 1 524 ? 25.227 38.467 49.951 1.00 18.01 524 ALA A O 1
ATOM 3925 N N . LYS A 1 525 ? 25.408 36.291 50.239 1.00 16.13 525 LYS A N 1
ATOM 3926 C CA . LYS A 1 525 ? 24.424 35.932 49.236 1.00 15.47 525 LYS A CA 1
ATOM 3927 C C . LYS A 1 525 ? 23.060 36.447 49.662 1.00 15.26 525 LYS A C 1
ATOM 3928 O O . LYS A 1 525 ? 22.715 36.520 50.843 1.00 14.17 525 LYS A O 1
ATOM 3934 N N . VAL A 1 526 ? 22.273 36.792 48.667 1.00 13.17 526 VAL A N 1
ATOM 3935 C CA . VAL A 1 526 ? 20.867 37.181 48.835 1.00 12.42 526 VAL A CA 1
ATOM 3936 C C . VAL A 1 526 ? 20.009 36.190 48.097 1.00 10.44 526 VAL A C 1
ATOM 3937 O O . VAL A 1 526 ? 20.342 35.768 46.996 1.00 12.71 526 VAL A O 1
ATOM 3941 N N . GLU A 1 527 ? 18.903 35.767 48.720 1.00 10.37 527 GLU A N 1
ATOM 3942 C CA . GLU A 1 527 ? 17.913 34.831 48.171 1.00 10.34 527 GLU A CA 1
ATOM 3943 C C . GLU A 1 527 ? 16.543 35.464 48.082 1.00 9.00 527 GLU A C 1
ATOM 3944 O O . GLU A 1 527 ? 16.253 36.342 48.856 1.00 10.61 527 GLU A O 1
ATOM 3950 N N . THR A 1 528 ? 15.737 34.913 47.204 1.00 9.49 528 THR A N 1
ATOM 3951 C CA . THR A 1 528 ? 14.275 35.178 47.237 1.00 9.74 528 THR A CA 1
ATOM 3952 C C . THR A 1 528 ? 13.578 33.822 47.270 1.00 9.12 528 THR A C 1
ATOM 3953 O O . THR A 1 528 ? 13.932 32.895 46.548 1.00 10.37 528 THR A O 1
ATOM 3957 N N . ILE A 1 529 ? 12.639 33.712 48.186 1.00 9.03 529 ILE A N 1
ATOM 3958 C CA . ILE A 1 529 ? 11.980 32.450 48.508 1.00 9.51 529 ILE A CA 1
ATOM 3959 C C . ILE A 1 529 ? 10.663 32.335 47.736 1.00 8.64 529 ILE A C 1
ATOM 3960 O O . ILE A 1 529 ? 9.692 33.018 48.087 1.00 9.28 529 ILE A O 1
ATOM 3965 N N . VAL A 1 530 ? 10.610 31.500 46.735 1.00 8.95 530 VAL A N 1
ATOM 3966 C CA . VAL A 1 530 ? 9.403 31.188 46.038 1.00 9.18 530 VAL A CA 1
ATOM 3967 C C . VAL A 1 530 ? 8.402 30.521 46.947 1.00 8.94 530 VAL A C 1
ATOM 3968 O O . VAL A 1 530 ? 7.231 30.889 46.952 1.00 9.34 530 VAL A O 1
ATOM 3972 N N . ASP A 1 531 ? 8.846 29.520 47.692 1.00 9.78 531 ASP A N 1
ATOM 3973 C CA . ASP A 1 531 ? 7.996 28.993 48.776 1.00 9.42 531 ASP A CA 1
ATOM 3974 C C . ASP A 1 531 ? 8.825 28.307 49.793 1.00 10.26 531 ASP A C 1
ATOM 3975 O O . ASP A 1 531 ? 9.960 27.867 49.523 1.00 10.30 531 ASP A O 1
ATOM 3980 N N . HIS A 1 532 ? 8.245 28.193 50.989 1.00 9.25 532 HIS A N 1
ATOM 3981 C CA . HIS A 1 532 ? 8.805 27.372 52.083 1.00 9.20 532 HIS A CA 1
ATOM 3982 C C . HIS A 1 532 ? 7.540 26.823 52.712 1.00 8.73 532 HIS A C 1
ATOM 3983 O O . HIS A 1 532 ? 6.809 27.545 53.417 1.00 9.77 532 HIS A O 1
ATOM 3990 N N . ARG A 1 533 ? 7.262 25.570 52.412 1.00 9.88 533 ARG A N 1
ATOM 3991 C CA . ARG A 1 533 ? 5.930 25.015 52.545 1.00 9.87 533 ARG A CA 1
ATOM 3992 C C . ARG A 1 533 ? 5.934 23.761 53.397 1.00 9.73 533 ARG A C 1
ATOM 3993 O O . ARG A 1 533 ? 6.662 22.799 53.104 1.00 11.06 533 ARG A O 1
ATOM 4001 N N . ASN A 1 534 ? 5.168 23.782 54.468 1.00 10.22 534 ASN A N 1
ATOM 4002 C CA . ASN A 1 534 ? 5.091 22.698 55.447 1.00 10.26 534 ASN A CA 1
ATOM 4003 C C . ASN A 1 534 ? 4.381 21.533 54.764 1.00 11.35 534 ASN A C 1
ATOM 4004 O O . ASN A 1 534 ? 3.246 21.671 54.321 1.00 10.95 534 ASN A O 1
ATOM 4009 N N . LEU A 1 535 ? 5.032 20.382 54.712 1.00 10.43 535 LEU A N 1
ATOM 4010 C CA . LEU A 1 535 ? 4.428 19.177 54.174 1.00 11.53 535 LEU A CA 1
ATOM 4011 C C . LEU A 1 535 ? 3.986 18.226 55.287 1.00 11.68 535 LEU A C 1
ATOM 4012 O O . LEU A 1 535 ? 3.546 17.109 55.023 1.00 12.83 535 LEU A O 1
ATOM 4017 N N . HIS A 1 536 ? 4.123 18.647 56.549 1.00 11.18 536 HIS A N 1
ATOM 4018 C CA . HIS A 1 536 ? 3.685 17.854 57.687 1.00 11.79 536 HIS A CA 1
ATOM 4019 C C . HIS A 1 536 ? 4.567 16.605 57.737 1.00 12.50 536 HIS A C 1
ATOM 4020 O O . HIS A 1 536 ? 5.793 16.775 57.859 1.00 12.57 536 HIS A O 1
ATOM 4027 N N . GLN A 1 537 ? 4.037 15.402 57.679 1.00 13.35 537 GLN A N 1
ATOM 4028 C CA . GLN A 1 537 ? 4.905 14.194 57.540 1.00 13.01 537 GLN A CA 1
ATOM 4029 C C . GLN A 1 537 ? 4.872 13.620 56.144 1.00 14.68 537 GLN A C 1
ATOM 4030 O O . GLN A 1 537 ? 5.280 12.470 55.938 1.00 16.47 537 GLN A O 1
ATOM 4036 N N . GLY A 1 538 ? 4.399 14.418 55.216 1.00 14.69 538 GLY A N 1
ATOM 4037 C CA . GLY A 1 538 ? 4.224 13.938 53.848 1.00 15.11 538 GLY A CA 1
ATOM 4038 C C . GLY A 1 538 ? 5.497 13.927 53.034 1.00 14.80 538 GLY A C 1
ATOM 4039 O O . GLY A 1 538 ? 6.541 14.528 53.370 1.00 14.74 538 GLY A O 1
ATOM 4040 N N . SER A 1 539 ? 5.389 13.166 51.961 1.00 15.83 539 SER A N 1
ATOM 4041 C CA . SER A 1 539 ? 6.444 13.036 50.926 1.00 17.41 539 SER A CA 1
ATOM 4042 C C . SER A 1 539 ? 5.991 13.584 49.538 1.00 16.98 539 SER A C 1
ATOM 4043 O O . SER A 1 539 ? 6.285 13.023 48.480 1.00 18.84 539 SER A O 1
ATOM 4047 N N . ASN A 1 540 ? 5.227 14.657 49.587 1.00 16.85 540 ASN A N 1
ATOM 4048 C CA . ASN A 1 540 ? 4.514 15.238 48.445 1.00 16.86 540 ASN A CA 1
ATOM 4049 C C . ASN A 1 540 ? 5.450 15.438 47.275 1.00 16.36 540 ASN A C 1
ATOM 4050 O O . ASN A 1 540 ? 6.537 16.006 47.448 1.00 16.90 540 ASN A O 1
ATOM 4055 N N . THR A 1 541 ? 5.030 14.909 46.133 1.00 15.97 541 THR A N 1
ATOM 4056 C CA . THR A 1 541 ? 5.883 14.893 44.945 1.00 16.57 541 THR A CA 1
ATOM 4057 C C . THR A 1 541 ? 6.027 16.328 44.356 1.00 15.71 541 THR A C 1
ATOM 4058 O O . THR A 1 541 ? 5.044 17.017 44.227 1.00 17.43 541 THR A O 1
ATOM 4062 N N . LEU A 1 542 ? 7.235 16.654 43.899 1.00 15.84 542 LEU A N 1
ATOM 4063 C CA . LEU A 1 542 ? 7.526 17.874 43.147 1.00 14.08 542 LEU A CA 1
ATOM 4064 C C . LEU A 1 542 ? 7.700 17.400 41.678 1.00 16.31 542 LEU A C 1
ATOM 4065 O O . LEU A 1 542 ? 8.720 16.769 41.358 1.00 18.46 542 LEU A O 1
ATOM 4070 N N . THR A 1 543 ? 6.689 17.641 40.851 1.00 15.84 543 THR A N 1
ATOM 4071 C CA . THR A 1 543 ? 6.645 17.260 39.398 1.00 16.72 543 THR A CA 1
ATOM 4072 C C . THR A 1 543 ? 7.212 18.379 38.549 1.00 17.64 543 THR A C 1
ATOM 4073 O O . THR A 1 543 ? 6.941 19.555 38.778 1.00 17.80 543 THR A O 1
ATOM 4077 N N . THR A 1 544 ? 7.960 17.996 37.501 1.00 18.63 544 THR A N 1
ATOM 4078 C CA . THR A 1 544 ? 8.509 18.948 36.528 1.00 18.51 544 THR A CA 1
ATOM 4079 C C . THR A 1 544 ? 8.282 18.409 35.124 1.00 20.69 544 THR A C 1
ATOM 4080 O O . THR A 1 544 ? 7.768 17.298 34.928 1.00 21.20 544 THR A O 1
ATOM 4084 N N . ALA A 1 545 ? 8.591 19.253 34.139 1.00 20.45 545 ALA A N 1
ATOM 4085 C CA . ALA A 1 545 ? 8.459 18.811 32.726 1.00 22.45 545 ALA A CA 1
ATOM 4086 C C . ALA A 1 545 ? 9.153 17.493 32.475 1.00 23.42 545 ALA A C 1
ATOM 4087 O O . ALA A 1 545 ? 8.695 16.703 31.616 1.00 28.20 545 ALA A O 1
ATOM 4089 N N . ALA A 1 546 ? 10.312 17.337 33.074 1.00 24.18 546 ALA A N 1
ATOM 4090 C CA . ALA A 1 546 ? 11.166 16.127 32.859 1.00 26.83 546 ALA A CA 1
ATOM 4091 C C . ALA A 1 546 ? 10.793 14.907 33.713 1.00 27.08 546 ALA A C 1
ATOM 4092 O O . ALA A 1 546 ? 11.182 13.775 33.394 1.00 29.80 546 ALA A O 1
ATOM 4094 N N . GLY A 1 547 ? 10.107 15.109 34.824 1.00 25.26 547 GLY A N 1
ATOM 4095 C CA . GLY A 1 547 ? 9.815 14.002 35.698 1.00 23.81 547 GLY A CA 1
ATOM 4096 C C . GLY A 1 547 ? 9.466 14.566 37.064 1.00 22.49 547 GLY A C 1
ATOM 4097 O O . GLY A 1 547 ? 8.385 15.159 37.203 1.00 23.64 547 GLY A O 1
ATOM 4098 N N . THR A 1 548 ? 10.393 14.345 37.956 1.00 20.79 548 THR A N 1
ATOM 4099 C CA . THR A 1 548 ? 10.296 14.904 39.340 1.00 20.44 548 THR A CA 1
ATOM 4100 C C . THR A 1 548 ? 11.628 15.532 39.767 1.00 20.61 548 THR A C 1
ATOM 4101 O O . THR A 1 548 ? 12.689 15.356 39.143 1.00 23.50 548 THR A O 1
ATOM 4105 N N . ILE A 1 549 ? 11.584 16.346 40.825 1.00 17.74 549 ILE A N 1
ATOM 4106 C CA . ILE A 1 549 ? 12.773 16.990 41.353 1.00 17.96 549 ILE A CA 1
ATOM 4107 C C . ILE A 1 549 ? 12.758 16.836 42.881 1.00 16.94 549 ILE A C 1
ATOM 4108 O O . ILE A 1 549 ? 11.665 16.707 43.508 1.00 18.63 549 ILE A O 1
ATOM 4113 N N . ALA A 1 550 ? 13.939 16.945 43.470 1.00 18.18 550 ALA A N 1
ATOM 4114 C CA . ALA A 1 550 ? 14.102 16.970 44.953 1.00 18.38 550 ALA A CA 1
ATOM 4115 C C . ALA A 1 550 ? 13.436 15.769 45.638 1.00 19.38 550 ALA A C 1
ATOM 4116 O O . ALA A 1 550 ? 12.798 15.921 46.682 1.00 19.50 550 ALA A O 1
ATOM 4118 N N . GLY A 1 551 ? 13.634 14.561 45.108 1.00 20.72 551 GLY A N 1
ATOM 4119 C CA . GLY A 1 551 ? 13.049 13.352 45.682 1.00 23.29 551 GLY A CA 1
ATOM 4120 C C . GLY A 1 551 ? 13.789 12.905 46.916 1.00 23.93 551 GLY A C 1
ATOM 4121 O O . GLY A 1 551 ? 13.173 12.207 47.693 1.00 27.66 551 GLY A O 1
ATOM 4122 N N . THR A 1 552 ? 15.009 13.369 47.145 1.00 25.00 552 THR A N 1
ATOM 4123 C CA . THR A 1 552 ? 15.799 13.035 48.319 1.00 26.90 552 THR A CA 1
ATOM 4124 C C . THR A 1 552 ? 15.951 14.217 49.209 1.00 25.58 552 THR A C 1
ATOM 4125 O O . THR A 1 552 ? 16.570 15.237 48.867 1.00 24.82 552 THR A O 1
ATOM 4129 N N . ALA A 1 553 ? 15.448 14.040 50.430 1.00 23.34 553 ALA A N 1
ATOM 4130 C CA . ALA A 1 553 ? 15.575 15.047 51.444 1.00 23.26 553 ALA A CA 1
ATOM 4131 C C . ALA A 1 553 ? 17.025 15.414 51.655 1.00 21.71 553 ALA A C 1
ATOM 4132 O O . ALA A 1 553 ? 17.909 14.532 51.776 1.00 23.66 553 ALA A O 1
ATOM 4134 N N . GLY A 1 554 ? 17.310 16.700 51.741 1.00 19.82 554 GLY A N 1
ATOM 4135 C CA . GLY A 1 554 ? 18.583 17.265 52.103 1.00 19.18 554 GLY A CA 1
ATOM 4136 C C . GLY A 1 554 ? 19.527 17.570 50.943 1.00 19.24 554 GLY A C 1
ATOM 4137 O O . GLY A 1 554 ? 20.556 18.161 51.176 1.00 22.33 554 GLY A O 1
ATOM 4138 N N . THR A 1 555 ? 19.137 17.204 49.738 1.00 18.87 555 THR A N 1
ATOM 4139 C CA . THR A 1 555 ? 20.005 17.478 48.561 1.00 19.53 555 THR A CA 1
ATOM 4140 C C . THR A 1 555 ? 19.298 18.475 47.637 1.00 18.39 555 THR A C 1
ATOM 4141 O O . THR A 1 555 ? 18.396 18.090 46.960 1.00 18.48 555 THR A O 1
ATOM 4145 N N . VAL A 1 556 ? 19.780 19.684 47.637 1.00 18.10 556 VAL A N 1
ATOM 4146 C CA . VAL A 1 556 ? 19.144 20.714 46.783 1.00 18.60 556 VAL A CA 1
ATOM 4147 C C . VAL A 1 556 ? 19.404 20.420 45.270 1.00 17.95 556 VAL A C 1
ATOM 4148 O O . VAL A 1 556 ? 20.466 19.852 44.904 1.00 19.41 556 VAL A O 1
ATOM 4152 N N . GLU A 1 557 ? 18.405 20.603 44.434 1.00 17.47 557 GLU A N 1
ATOM 4153 C CA . GLU A 1 557 ? 18.533 20.406 42.990 1.00 18.38 557 GLU A CA 1
ATOM 4154 C C . GLU A 1 557 ? 18.069 21.660 42.255 1.00 17.72 557 GLU A C 1
ATOM 4155 O O . GLU A 1 557 ? 17.322 22.476 42.767 1.00 19.19 557 GLU A O 1
ATOM 4161 N N . VAL A 1 558 ? 18.580 21.852 41.062 1.00 16.89 558 VAL A N 1
ATOM 4162 C CA . VAL A 1 558 ? 18.217 22.983 40.221 1.00 16.83 558 VAL A CA 1
ATOM 4163 C C . VAL A 1 558 ? 17.239 22.506 39.182 1.00 17.66 558 VAL A C 1
ATOM 4164 O O . VAL A 1 558 ? 17.507 21.496 38.489 1.00 19.59 558 VAL A O 1
ATOM 4168 N N . LEU A 1 559 ? 16.143 23.222 38.965 1.00 18.43 559 LEU A N 1
ATOM 4169 C CA . LEU A 1 559 ? 15.146 22.886 38.003 1.00 21.76 559 LEU A CA 1
ATOM 4170 C C . LEU A 1 559 ? 15.741 22.890 36.571 1.00 24.78 559 LEU A C 1
ATOM 4171 O O . LEU A 1 559 ? 16.457 23.835 36.228 1.00 24.06 559 LEU A O 1
ATOM 4176 N N . GLY A 1 560 ? 15.512 21.828 35.787 1.00 29.68 560 GLY A N 1
ATOM 4177 C CA . GLY A 1 560 ? 15.860 21.871 34.336 1.00 33.99 560 GLY A CA 1
ATOM 4178 C C . GLY A 1 560 ? 15.149 23.062 33.599 1.00 35.96 560 GLY A C 1
ATOM 4179 O O . GLY A 1 560 ? 14.786 24.115 34.163 1.00 38.81 560 GLY A O 1
ATOM 4180 N N . ASP A 1 561 ? 14.885 22.877 32.311 1.00 37.02 561 ASP A N 1
ATOM 4181 C CA . ASP A 1 561 ? 14.445 23.974 31.401 1.00 35.94 561 ASP A CA 1
ATOM 4182 C C . ASP A 1 561 ? 12.959 24.236 31.218 1.00 33.31 561 ASP A C 1
ATOM 4183 O O . ASP A 1 561 ? 12.613 25.240 30.588 1.00 34.17 561 ASP A O 1
ATOM 4188 N N . GLY A 1 562 ? 12.093 23.320 31.653 1.00 27.25 562 GLY A N 1
ATOM 4189 C CA . GLY A 1 562 ? 10.647 23.519 31.545 1.00 23.62 562 GLY A CA 1
ATOM 4190 C C . GLY A 1 562 ? 10.022 24.743 32.333 1.00 21.33 562 GLY A C 1
ATOM 4191 O O . GLY A 1 562 ? 8.975 25.253 31.980 1.00 23.17 562 GLY A O 1
ATOM 4192 N N . ARG A 1 563 ? 10.761 25.235 33.234 1.00 19.29 563 ARG A N 1
ATOM 4193 C CA . ARG A 1 563 ? 10.444 26.447 34.056 1.00 15.87 563 ARG A CA 1
ATOM 4194 C C . ARG A 1 563 ? 9.285 26.326 35.051 1.00 15.56 563 ARG A C 1
ATOM 4195 O O . ARG A 1 563 ? 8.964 27.307 35.732 1.00 16.34 563 ARG A O 1
ATOM 4203 N N . TRP A 1 564 ? 8.692 25.164 35.184 1.00 15.61 564 TRP A N 1
ATOM 4204 C CA . TRP A 1 564 ? 7.569 25.006 36.114 1.00 14.54 564 TRP A CA 1
ATOM 4205 C C . TRP A 1 564 ? 7.820 23.808 37.059 1.00 15.25 564 TRP A C 1
ATOM 4206 O O . TRP A 1 564 ? 8.479 22.827 36.747 1.00 16.95 564 TRP A O 1
ATOM 4217 N N . VAL A 1 565 ? 7.247 23.909 38.250 1.00 14.86 565 VAL A N 1
ATOM 4218 C CA . VAL A 1 565 ? 7.226 22.797 39.212 1.00 15.30 565 VAL A CA 1
ATOM 4219 C C . VAL A 1 565 ? 5.840 22.760 39.834 1.00 15.05 565 VAL A C 1
ATOM 4220 O O . VAL A 1 565 ? 5.287 23.794 40.200 1.00 15.28 565 VAL A O 1
ATOM 4224 N N . HIS A 1 566 ? 5.328 21.555 40.016 1.00 15.99 566 HIS A N 1
ATOM 4225 C CA . HIS A 1 566 ? 4.050 21.362 40.693 1.00 15.23 566 HIS A CA 1
ATOM 4226 C C . HIS A 1 566 ? 4.311 20.610 41.998 1.00 15.57 566 HIS A C 1
ATOM 4227 O O . HIS A 1 566 ? 4.981 19.556 42.024 1.00 17.54 566 HIS A O 1
ATOM 4234 N N . LEU A 1 567 ? 3.739 21.116 43.071 1.00 14.63 567 LEU A N 1
ATOM 4235 C CA . LEU A 1 567 ? 3.860 20.451 44.397 1.00 13.66 567 LEU A CA 1
ATOM 4236 C C . LEU A 1 567 ? 2.527 19.757 44.698 1.00 15.12 567 LEU A C 1
ATOM 4237 O O . LEU A 1 567 ? 1.434 20.414 44.775 1.00 15.39 567 LEU A O 1
ATOM 4242 N N . GLU A 1 568 ? 2.576 18.414 44.810 1.00 15.76 568 GLU A N 1
ATOM 4243 C CA . GLU A 1 568 ? 1.413 17.611 45.125 1.00 17.53 568 GLU A CA 1
ATOM 4244 C C . GLU A 1 568 ? 0.728 18.177 46.396 1.00 16.29 568 GLU A C 1
ATOM 4245 O O . GLU A 1 568 ? 1.408 18.445 47.384 1.00 15.75 568 GLU A O 1
ATOM 4251 N N . GLY A 1 569 ? -0.572 18.359 46.269 1.00 16.03 569 GLY A N 1
ATOM 4252 C CA . GLY A 1 569 ? -1.398 18.825 47.393 1.00 15.82 569 GLY A CA 1
ATOM 4253 C C . GLY A 1 569 ? -1.393 20.360 47.578 1.00 14.83 569 GLY A C 1
ATOM 4254 O O . GLY A 1 569 ? -2.146 20.875 48.429 1.00 15.77 569 GLY A O 1
ATOM 4255 N N . PHE A 1 570 ? -0.676 21.093 46.693 1.00 14.84 570 PHE A N 1
ATOM 4256 C CA . PHE A 1 570 ? -0.640 22.515 46.753 1.00 12.87 570 PHE A CA 1
ATOM 4257 C C . PHE A 1 570 ? -1.055 23.174 45.441 1.00 13.03 570 PHE A C 1
ATOM 4258 O O . PHE A 1 570 ? -2.022 23.900 45.381 1.00 12.69 570 PHE A O 1
ATOM 4266 N N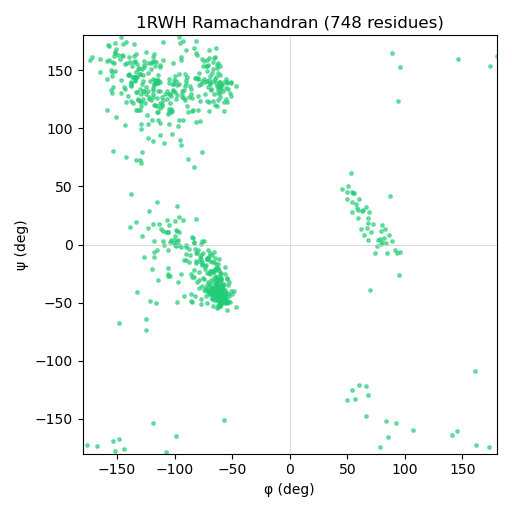 . GLY A 1 571 ? -0.296 22.964 44.366 1.00 13.65 571 GLY A N 1
ATOM 4267 C CA . GLY A 1 571 ? -0.443 23.742 43.152 1.00 13.46 571 GLY A CA 1
ATOM 4268 C C . GLY A 1 571 ? 0.881 23.965 42.480 1.00 12.51 571 GLY A C 1
ATOM 4269 O O . GLY A 1 571 ? 1.842 23.217 42.717 1.00 13.98 571 GLY A O 1
ATOM 4270 N N . GLY A 1 572 ? 0.913 24.986 41.621 1.00 12.52 572 GLY A N 1
ATOM 4271 C CA . GLY A 1 572 ? 2.011 25.148 40.693 1.00 13.34 572 GLY A CA 1
ATOM 4272 C C . GLY A 1 572 ? 2.804 26.414 40.951 1.00 12.60 572 GLY A C 1
ATOM 4273 O O . GLY A 1 572 ? 2.348 27.413 41.539 1.00 11.97 572 GLY A O 1
ATOM 4274 N N . TYR A 1 573 ? 4.040 26.355 40.486 1.00 12.05 573 TYR A N 1
ATOM 4275 C CA . TYR A 1 573 ? 4.980 27.475 40.488 1.00 11.33 573 TYR A CA 1
ATOM 4276 C C . TYR A 1 573 ? 5.601 27.555 39.098 1.00 11.50 573 TYR A C 1
ATOM 4277 O O . TYR A 1 573 ? 5.867 26.491 38.495 1.00 13.93 573 TYR A O 1
ATOM 4286 N N . ALA A 1 574 ? 5.866 28.749 38.598 1.00 11.42 574 ALA A N 1
ATOM 4287 C CA . ALA A 1 574 ? 6.505 28.844 37.282 1.00 12.14 574 ALA A CA 1
ATOM 4288 C C . ALA A 1 574 ? 7.417 30.060 37.275 1.00 11.29 574 ALA A C 1
ATOM 4289 O O . ALA A 1 574 ? 7.081 31.132 37.786 1.00 12.09 574 ALA A O 1
ATOM 4291 N N . MET A 1 575 ? 8.566 29.922 36.624 1.00 11.88 575 MET A N 1
ATOM 4292 C CA . MET A 1 575 ? 9.528 30.993 36.436 1.00 11.22 575 MET A CA 1
ATOM 4293 C C . MET A 1 575 ? 9.192 31.826 35.209 1.00 12.50 575 MET A C 1
ATOM 4294 O O . MET A 1 575 ? 8.949 31.272 34.141 1.00 14.57 575 MET A O 1
ATOM 4299 N N . LEU A 1 576 ? 9.245 33.124 35.393 1.00 12.30 576 LEU A N 1
ATOM 4300 C CA . LEU A 1 576 ? 8.949 34.123 34.348 1.00 12.46 576 LEU A CA 1
ATOM 4301 C C . LEU A 1 576 ? 10.215 34.762 33.837 1.00 12.85 576 LEU A C 1
ATOM 4302 O O . LEU A 1 576 ? 10.161 35.743 33.063 1.00 14.84 576 LEU A O 1
ATOM 4307 N N . ASP A 1 577 ? 11.365 34.224 34.203 1.00 13.26 577 ASP A N 1
ATOM 4308 C CA . ASP A 1 577 ? 12.667 34.630 33.652 1.00 14.07 577 ASP A CA 1
ATOM 4309 C C . ASP A 1 577 ? 13.518 33.349 33.557 1.00 14.40 577 ASP A C 1
ATOM 4310 O O . ASP A 1 577 ? 13.039 32.238 33.772 1.00 15.48 577 ASP A O 1
ATOM 4315 N N . ASP A 1 578 ? 14.758 33.517 33.162 1.00 15.61 578 ASP A N 1
ATOM 4316 C CA . ASP A 1 578 ? 15.645 32.364 33.006 1.00 17.44 578 ASP A CA 1
ATOM 4317 C C . ASP A 1 578 ? 16.512 32.127 34.212 1.00 18.86 578 ASP A C 1
ATOM 4318 O O . ASP A 1 578 ? 17.504 31.400 34.127 1.00 20.62 578 ASP A O 1
ATOM 4323 N N . SER A 1 579 ? 16.088 32.604 35.393 1.00 17.72 579 SER A N 1
ATOM 4324 C CA . SER A 1 579 ? 16.895 32.393 36.587 1.00 18.82 579 SER A CA 1
ATOM 4325 C C . SER A 1 579 ? 16.799 30.924 37.093 1.00 17.91 579 SER A C 1
ATOM 4326 O O . SER A 1 579 ? 15.752 30.306 36.992 1.00 18.25 579 SER A O 1
ATOM 4329 N N . PRO A 1 580 ? 17.900 30.373 37.578 1.00 16.65 580 PRO A N 1
ATOM 4330 C CA . PRO A 1 580 ? 17.826 29.022 38.129 1.00 15.18 580 PRO A CA 1
ATOM 4331 C C . PRO A 1 580 ? 16.884 28.953 39.345 1.00 14.60 580 PRO A C 1
ATOM 4332 O O . PRO A 1 580 ? 16.928 29.845 40.178 1.00 16.34 580 PRO A O 1
ATOM 4336 N N . LEU A 1 581 ? 16.045 27.957 39.399 1.00 14.11 581 LEU A N 1
ATOM 4337 C CA . LEU A 1 581 ? 15.222 27.726 40.592 1.00 13.66 581 LEU A CA 1
ATOM 4338 C C . LEU A 1 581 ? 15.815 26.538 41.380 1.00 14.27 581 LEU A C 1
ATOM 4339 O O . LEU A 1 581 ? 15.975 25.428 40.814 1.00 15.48 581 LEU A O 1
ATOM 4344 N N . HIS A 1 582 ? 16.170 26.788 42.629 1.00 13.77 582 HIS A N 1
ATOM 4345 C CA . HIS A 1 582 ? 16.658 25.769 43.533 1.00 13.35 582 HIS A CA 1
ATOM 4346 C C . HIS A 1 582 ? 15.527 25.171 44.314 1.00 12.53 582 HIS A C 1
ATOM 4347 O O . HIS A 1 582 ? 14.698 25.915 44.846 1.00 14.32 582 HIS A O 1
ATOM 4354 N N . VAL A 1 583 ? 15.513 23.861 44.378 1.00 13.22 583 VAL A N 1
ATOM 4355 C CA . VAL A 1 583 ? 14.430 23.119 44.989 1.00 13.91 583 VAL A CA 1
ATOM 4356 C C . VAL A 1 583 ? 15.041 22.172 46.010 1.00 13.70 583 VAL A C 1
ATOM 4357 O O . VAL A 1 583 ? 15.849 21.303 45.632 1.00 15.42 583 VAL A O 1
ATOM 4361 N N . LEU A 1 584 ? 14.561 22.269 47.246 1.00 14.12 584 LEU A N 1
ATOM 4362 C CA . LEU A 1 584 ? 15.053 21.495 48.393 1.00 13.96 584 LEU A CA 1
ATOM 4363 C C . LEU A 1 584 ? 13.900 20.855 49.130 1.00 13.67 584 LEU A C 1
ATOM 4364 O O . LEU A 1 584 ? 13.012 21.558 49.593 1.00 15.09 584 LEU A O 1
ATOM 4369 N N . ARG A 1 585 ? 13.920 19.530 49.290 1.00 14.72 585 ARG A N 1
ATOM 4370 C CA . ARG A 1 585 ? 13.021 18.810 50.209 1.00 14.47 585 ARG A CA 1
ATOM 4371 C C . ARG A 1 585 ? 13.835 18.698 51.471 1.00 14.44 585 ARG A C 1
ATOM 4372 O O . ARG A 1 585 ? 14.976 18.171 51.424 1.00 16.33 585 ARG A O 1
ATOM 4380 N N . GLU A 1 586 ? 13.275 19.087 52.618 1.00 13.98 586 GLU A N 1
ATOM 4381 C CA . GLU A 1 586 ? 14.076 19.056 53.821 1.00 14.32 586 GLU A CA 1
ATOM 4382 C C . GLU A 1 586 ? 13.213 18.634 55.018 1.00 13.91 586 GLU A C 1
ATOM 4383 O O . GLU A 1 586 ? 12.035 18.868 55.026 1.00 16.66 586 GLU A O 1
ATOM 4389 N N . THR A 1 587 ? 13.866 18.088 56.012 1.00 13.98 587 THR A N 1
ATOM 4390 C CA . THR A 1 587 ? 13.256 17.779 57.296 1.00 13.36 587 THR A CA 1
ATOM 4391 C C . THR A 1 587 ? 13.835 18.697 58.299 1.00 13.18 587 THR A C 1
ATOM 4392 O O . THR A 1 587 ? 15.060 18.793 58.501 1.00 16.59 587 THR A O 1
ATOM 4396 N N . ARG A 1 588 ? 12.962 19.415 59.053 1.00 12.00 588 ARG A N 1
ATOM 4397 C CA . ARG A 1 588 ? 13.397 20.401 60.020 1.00 12.62 588 ARG A CA 1
ATOM 4398 C C . ARG A 1 588 ? 12.843 20.076 61.410 1.00 11.49 588 ARG A C 1
ATOM 4399 O O . ARG A 1 588 ? 11.753 19.531 61.501 1.00 14.33 588 ARG A O 1
ATOM 4407 N N . SER A 1 589 ? 13.595 20.410 62.422 1.00 12.23 589 SER A N 1
ATOM 4408 C CA . SER A 1 589 ? 13.187 20.161 63.799 1.00 12.93 589 SER A CA 1
ATOM 4409 C C . SER A 1 589 ? 13.350 21.395 64.638 1.00 12.78 589 SER A C 1
ATOM 4410 O O . SER A 1 589 ? 14.237 22.228 64.425 1.00 15.34 589 SER A O 1
ATOM 4413 N N . GLY A 1 590 ? 12.528 21.507 65.676 1.00 12.51 590 GLY A N 1
ATOM 4414 C CA . GLY A 1 590 ? 12.628 22.597 66.631 1.00 12.74 590 GLY A CA 1
ATOM 4415 C C . GLY A 1 590 ? 11.562 22.469 67.706 1.00 11.88 590 GLY A C 1
ATOM 4416 O O . GLY A 1 590 ? 10.565 21.803 67.482 1.00 13.40 590 GLY A O 1
ATOM 4417 N N . SER A 1 591 ? 11.757 23.158 68.803 1.00 13.03 591 SER A N 1
ATOM 4418 C CA . SER A 1 591 ? 10.765 23.168 69.870 1.00 12.23 591 SER A CA 1
ATOM 4419 C C . SER A 1 591 ? 10.131 24.538 69.924 1.00 11.35 591 SER A C 1
ATOM 4420 O O . SER A 1 591 ? 10.735 25.549 69.547 1.00 11.88 591 SER A O 1
ATOM 4423 N N . TRP A 1 592 ? 8.940 24.627 70.507 1.00 10.34 592 TRP A N 1
ATOM 4424 C CA . TRP A 1 592 ? 8.344 25.930 70.728 1.00 9.76 592 TRP A CA 1
ATOM 4425 C C . TRP A 1 592 ? 9.183 26.754 71.719 1.00 10.22 592 TRP A C 1
ATOM 4426 O O . TRP A 1 592 ? 9.241 27.966 71.613 1.00 10.03 592 TRP A O 1
ATOM 4437 N N . SER A 1 593 ? 9.939 26.100 72.639 1.00 10.80 593 SER A N 1
ATOM 4438 C CA . SER A 1 593 ? 10.832 26.805 73.518 1.00 11.34 593 SER A CA 1
ATOM 4439 C C . SER A 1 593 ? 11.913 27.561 72.762 1.00 12.26 593 SER A C 1
ATOM 4440 O O . SER A 1 593 ? 12.499 28.487 73.271 1.00 13.50 593 SER A O 1
ATOM 4443 N N . GLY A 1 594 ? 12.208 27.149 71.540 1.00 11.24 594 GLY A N 1
ATOM 4444 C CA . GLY A 1 594 ? 13.206 27.845 70.752 1.00 11.82 594 GLY A CA 1
ATOM 4445 C C . GLY A 1 594 ? 12.723 29.186 70.222 1.00 11.79 594 GLY A C 1
ATOM 4446 O O . GLY A 1 594 ? 13.545 30.013 69.796 1.00 14.87 594 GLY A O 1
ATOM 4447 N N . VAL A 1 595 ? 11.408 29.432 70.179 1.00 10.42 595 VAL A N 1
ATOM 4448 C CA . VAL A 1 595 ? 10.827 30.664 69.630 1.00 10.05 595 VAL A CA 1
ATOM 4449 C C . VAL A 1 595 ? 10.046 31.469 70.645 1.00 9.31 595 VAL A C 1
ATOM 4450 O O . VAL A 1 595 ? 9.666 32.603 70.341 1.00 10.29 595 VAL A O 1
ATOM 4454 N N . ASN A 1 596 ? 9.855 30.932 71.846 1.00 10.35 596 ASN A N 1
ATOM 4455 C CA . ASN A 1 596 ? 9.087 31.608 72.861 1.00 10.06 596 ASN A CA 1
ATOM 4456 C C . ASN A 1 596 ? 9.594 31.081 74.200 1.00 11.13 596 ASN A C 1
ATOM 4457 O O . ASN A 1 596 ? 9.635 29.885 74.416 1.00 11.97 596 ASN A O 1
ATOM 4462 N N . ILE A 1 597 ? 9.899 31.991 75.111 1.00 12.41 597 ILE A N 1
ATOM 4463 C CA . ILE A 1 597 ? 10.454 31.604 76.413 1.00 14.30 597 ILE A CA 1
ATOM 4464 C C . ILE A 1 597 ? 9.461 30.730 77.198 1.00 15.20 597 ILE A C 1
ATOM 4465 O O . ILE A 1 597 ? 9.867 29.964 78.073 1.00 17.80 597 ILE A O 1
ATOM 4470 N N . ASN A 1 598 ? 8.175 30.772 76.880 1.00 13.65 598 ASN A N 1
ATOM 4471 C CA . ASN A 1 598 ? 7.147 29.941 77.481 1.00 16.06 598 ASN A CA 1
ATOM 4472 C C . ASN A 1 598 ? 6.806 28.677 76.747 1.00 15.48 598 ASN A C 1
ATOM 4473 O O . ASN A 1 598 ? 5.929 27.894 77.165 1.00 16.88 598 ASN A O 1
ATOM 4478 N N . GLY A 1 599 ? 7.440 28.444 75.603 1.00 14.23 599 GLY A N 1
ATOM 4479 C CA . GLY A 1 599 ? 7.111 27.325 74.782 1.00 13.32 599 GLY A CA 1
ATOM 4480 C C . GLY A 1 599 ? 7.571 25.997 75.364 1.00 13.15 599 GLY A C 1
ATOM 4481 O O . GLY A 1 599 ? 8.574 25.936 76.075 1.00 13.88 599 GLY A O 1
ATOM 4482 N N . SER A 1 600 ? 6.878 24.928 75.007 1.00 12.42 600 SER A N 1
ATOM 4483 C CA . SER A 1 600 ? 7.302 23.593 75.465 1.00 12.84 600 SER A CA 1
ATOM 4484 C C . SER A 1 600 ? 8.643 23.171 74.859 1.00 12.30 600 SER A C 1
ATOM 4485 O O . SER A 1 600 ? 9.035 23.583 73.769 1.00 13.30 600 SER A O 1
ATOM 4488 N N . ALA A 1 601 ? 9.305 22.252 75.542 1.00 12.94 601 ALA A N 1
ATOM 4489 C CA . ALA A 1 601 ? 10.598 21.748 75.127 1.00 13.63 601 ALA A CA 1
ATOM 4490 C C . ALA A 1 601 ? 10.483 20.585 74.155 1.00 12.90 601 ALA A C 1
ATOM 4491 O O . ALA A 1 601 ? 11.515 20.223 73.546 1.00 15.49 601 ALA A O 1
ATOM 4493 N N . THR A 1 602 ? 9.278 20.053 73.939 1.00 12.93 602 THR A N 1
ATOM 4494 C CA . THR A 1 602 ? 9.019 18.963 73.019 1.00 12.79 602 THR A CA 1
ATOM 4495 C C . THR A 1 602 ? 9.580 19.341 71.659 1.00 12.66 602 THR A C 1
ATOM 4496 O O . THR A 1 602 ? 9.404 20.475 71.187 1.00 12.88 602 THR A O 1
ATOM 4500 N N . VAL A 1 603 ? 10.296 18.430 70.999 1.00 12.29 603 VAL A N 1
ATOM 4501 C CA . VAL A 1 603 ? 10.852 18.692 69.662 1.00 12.37 603 VAL A CA 1
ATOM 4502 C C . VAL A 1 603 ? 9.871 18.254 68.623 1.00 12.92 603 VAL A C 1
ATOM 4503 O O . VAL A 1 603 ? 9.399 17.108 68.579 1.00 14.58 603 VAL A O 1
ATOM 4507 N N . GLN A 1 604 ? 9.513 19.195 67.754 1.00 12.27 604 GLN A N 1
ATOM 4508 C CA . GLN A 1 604 ? 8.631 18.907 66.629 1.00 13.16 604 GLN A CA 1
ATOM 4509 C C . GLN A 1 604 ? 9.488 18.738 65.359 1.00 11.55 604 GLN A C 1
ATOM 4510 O O . GLN A 1 604 ? 10.514 19.433 65.226 1.00 13.93 604 GLN A O 1
ATOM 4516 N N . GLN A 1 605 ? 9.109 17.801 64.532 1.00 11.91 605 GLN A N 1
ATOM 4517 C CA . GLN A 1 605 ? 9.853 17.512 63.305 1.00 12.09 605 GLN A CA 1
ATOM 4518 C C . GLN A 1 605 ? 8.852 17.612 62.160 1.00 11.30 605 GLN A C 1
ATOM 4519 O O . GLN A 1 605 ? 7.755 16.974 62.206 1.00 12.15 605 GLN A O 1
ATOM 4525 N N . ARG A 1 606 ? 9.190 18.381 61.111 1.00 11.45 606 ARG A N 1
ATOM 4526 C CA . ARG A 1 606 ? 8.289 18.599 60.003 1.00 11.49 606 ARG A CA 1
ATOM 4527 C C . ARG A 1 606 ? 9.057 18.567 58.680 1.00 11.31 606 ARG A C 1
ATOM 4528 O O . ARG A 1 606 ? 10.195 19.019 58.629 1.00 12.78 606 ARG A O 1
ATOM 4536 N N . ASN A 1 607 ? 8.395 18.064 57.642 1.00 11.93 607 ASN A N 1
ATOM 4537 C CA . ASN A 1 607 ? 8.962 18.119 56.304 1.00 11.90 607 ASN A CA 1
ATOM 4538 C C . ASN A 1 607 ? 8.562 19.400 55.604 1.00 11.82 607 ASN A C 1
ATOM 4539 O O . ASN A 1 607 ? 7.444 19.882 55.793 1.00 12.19 607 ASN A O 1
ATOM 4544 N N . PHE A 1 608 ? 9.478 19.964 54.799 1.00 11.39 608 PHE A N 1
ATOM 4545 C CA . PHE A 1 608 ? 9.212 21.174 54.003 1.00 11.19 608 PHE A CA 1
ATOM 4546 C C . PHE A 1 608 ? 9.649 21.008 52.559 1.00 11.18 608 PHE A C 1
ATOM 4547 O O . PHE A 1 608 ? 10.631 20.263 52.276 1.00 13.06 608 PHE A O 1
ATOM 4555 N N . ALA A 1 609 ? 8.971 21.708 51.683 1.00 12.21 609 ALA A N 1
ATOM 4556 C CA . ALA A 1 609 ? 9.465 21.994 50.340 1.00 12.11 609 ALA A CA 1
ATOM 4557 C C . ALA A 1 609 ? 9.927 23.437 50.315 1.00 11.45 609 ALA A C 1
ATOM 4558 O O . ALA A 1 609 ? 9.136 24.352 50.666 1.00 11.84 609 ALA A O 1
ATOM 4560 N N . THR A 1 610 ? 11.129 23.684 49.833 1.00 11.73 610 THR A N 1
ATOM 4561 C CA . THR A 1 610 ? 11.756 24.981 49.858 1.00 11.68 610 THR A CA 1
ATOM 4562 C C . THR A 1 610 ? 12.258 25.281 48.457 1.00 11.45 610 THR A C 1
ATOM 4563 O O . THR A 1 610 ? 13.111 24.547 47.940 1.00 13.50 610 THR A O 1
ATOM 4567 N N . LEU A 1 611 ? 11.705 26.302 47.851 1.00 11.19 611 LEU A N 1
ATOM 4568 C CA . LEU A 1 611 ? 12.030 26.727 46.505 1.00 11.88 611 LEU A CA 1
ATOM 4569 C C . LEU A 1 611 ? 12.571 28.125 46.521 1.00 10.49 611 LEU A C 1
ATOM 4570 O O . LEU A 1 611 ? 11.906 29.022 47.080 1.00 10.79 611 LEU A O 1
ATOM 4575 N N . TYR A 1 612 ? 13.709 28.372 45.900 1.00 11.27 612 TYR A N 1
ATOM 4576 C CA . TYR A 1 612 ? 14.312 29.698 46.018 1.00 11.37 612 TYR A CA 1
ATOM 4577 C C . TYR A 1 612 ? 15.161 30.040 44.795 1.00 11.20 612 TYR A C 1
ATOM 4578 O O . TYR A 1 612 ? 15.708 29.156 44.137 1.00 12.96 612 TYR A O 1
ATOM 4587 N N . VAL A 1 613 ? 15.316 31.332 44.598 1.00 11.22 613 VAL A N 1
ATOM 4588 C CA . VAL A 1 613 ? 16.275 31.906 43.689 1.00 11.69 613 VAL A CA 1
ATOM 4589 C C . VAL A 1 613 ? 17.447 32.399 44.475 1.00 12.14 613 VAL A C 1
ATOM 4590 O O . VAL A 1 613 ? 17.304 33.033 45.551 1.00 13.05 613 VAL A O 1
ATOM 4596 N N . ASN A 1 614 ? 18.661 32.151 43.934 1.00 13.51 614 ASN A N 1
ATOM 4597 C CA . ASN A 1 614 ? 19.894 32.606 44.550 1.00 14.01 614 ASN A CA 1
ATOM 4598 C C . ASN A 1 614 ? 20.416 33.791 43.736 1.00 14.35 614 ASN A C 1
ATOM 4599 O O . ASN A 1 614 ? 20.845 33.607 42.582 1.00 17.28 614 ASN A O 1
ATOM 4604 N N . HIS A 1 615 ? 20.414 34.990 44.304 1.00 13.41 615 HIS A N 1
ATOM 4605 C CA . HIS A 1 615 ? 20.901 36.200 43.596 1.00 13.99 615 HIS A CA 1
ATOM 4606 C C . HIS A 1 615 ? 22.420 36.290 43.648 1.00 14.77 615 HIS A C 1
ATOM 4607 O O . HIS A 1 615 ? 23.032 37.167 43.018 1.00 15.87 615 HIS A O 1
ATOM 4614 N N . GLY A 1 616 ? 23.019 35.405 44.410 1.00 15.36 616 GLY A N 1
ATOM 4615 C CA . GLY A 1 616 ? 24.468 35.330 44.575 1.00 16.92 616 GLY A CA 1
ATOM 4616 C C . GLY A 1 616 ? 25.061 36.348 45.506 1.00 17.55 616 GLY A C 1
ATOM 4617 O O . GLY A 1 616 ? 24.335 37.134 46.195 1.00 17.23 616 GLY A O 1
ATOM 4618 N N . VAL A 1 617 ? 26.398 36.390 45.587 1.00 19.77 617 VAL A N 1
ATOM 4619 C CA . VAL A 1 617 ? 27.109 37.409 46.339 1.00 19.44 617 VAL A CA 1
ATOM 4620 C C . VAL A 1 617 ? 27.240 38.698 45.507 1.00 19.76 617 VAL A C 1
ATOM 4621 O O . VAL A 1 617 ? 27.476 38.634 44.288 1.00 21.12 617 VAL A O 1
ATOM 4625 N N . GLY A 1 618 ? 27.153 39.835 46.147 1.00 20.05 618 GLY A N 1
ATOM 4626 C CA . GLY A 1 618 ? 27.351 41.163 45.516 1.00 21.09 618 GLY A CA 1
ATOM 4627 C C . GLY A 1 618 ? 26.441 41.365 44.301 1.00 20.72 618 GLY A C 1
ATOM 4628 O O . GLY A 1 618 ? 26.918 41.801 43.215 1.00 22.32 618 GLY A O 1
ATOM 4629 N N . PRO A 1 619 ? 25.137 41.008 44.367 1.00 19.53 619 PRO A N 1
ATOM 4630 C CA . PRO A 1 619 ? 24.250 41.269 43.235 1.00 19.76 619 PRO A CA 1
ATOM 4631 C C . PRO A 1 619 ? 24.228 42.740 42.862 1.00 18.49 619 PRO A C 1
ATOM 4632 O O . PRO A 1 619 ? 24.303 43.622 43.728 1.00 19.29 619 PRO A O 1
ATOM 4636 N N . VAL A 1 620 ? 24.214 43.014 41.547 1.00 19.97 620 VAL A N 1
ATOM 4637 C CA . VAL A 1 620 ? 24.042 44.368 41.049 1.00 20.09 620 VAL A CA 1
ATOM 4638 C C . VAL A 1 620 ? 22.731 44.375 40.334 1.00 18.77 620 VAL A C 1
ATOM 4639 O O . VAL A 1 620 ? 22.551 43.673 39.366 1.00 19.07 620 VAL A O 1
ATOM 4643 N N . ALA A 1 621 ? 21.786 45.116 40.869 1.00 18.65 621 ALA A N 1
ATOM 4644 C CA . ALA A 1 621 ? 20.458 45.179 40.287 1.00 17.42 621 ALA A CA 1
ATOM 4645 C C . ALA A 1 621 ? 19.944 43.727 40.062 1.00 16.32 621 ALA A C 1
ATOM 4646 O O . ALA A 1 621 ? 19.409 43.378 38.986 1.00 17.94 621 ALA A O 1
ATOM 4648 N N . GLY A 1 622 ? 20.017 42.857 41.091 1.00 14.68 622 GLY A N 1
ATOM 4649 C CA . GLY A 1 622 ? 19.439 41.533 40.953 1.00 14.20 622 GLY A CA 1
ATOM 4650 C C . GLY A 1 622 ? 17.917 41.591 40.801 1.00 11.82 622 GLY A C 1
ATOM 4651 O O . GLY A 1 622 ? 17.302 42.626 41.106 1.00 12.04 622 GLY A O 1
ATOM 4652 N N . SER A 1 623 ? 17.353 40.519 40.303 1.00 11.59 623 SER A N 1
ATOM 4653 C CA . SER A 1 623 ? 15.934 40.502 39.964 1.00 11.18 623 SER A CA 1
ATOM 4654 C C . SER A 1 623 ? 15.362 39.110 40.071 1.00 11.40 623 SER A C 1
ATOM 4655 O O . SER A 1 623 ? 16.129 38.125 40.139 1.00 12.81 623 SER A O 1
ATOM 4658 N N . TYR A 1 624 ? 14.050 38.983 40.082 1.00 10.61 624 TYR A N 1
ATOM 4659 C CA . TYR A 1 624 ? 13.389 37.704 39.978 1.00 9.25 624 TYR A CA 1
ATOM 4660 C C . TYR A 1 624 ? 12.064 37.915 39.269 1.00 9.10 624 TYR A C 1
ATOM 4661 O O . TYR A 1 624 ? 11.493 39.042 39.276 1.00 9.64 624 TYR A O 1
ATOM 4670 N N . ALA A 1 625 ? 11.476 36.848 38.786 1.00 9.66 625 ALA A N 1
ATOM 4671 C CA . ALA A 1 625 ? 10.149 36.898 38.193 1.00 9.77 625 ALA A CA 1
ATOM 4672 C C . ALA A 1 625 ? 9.582 35.494 38.243 1.00 9.65 625 ALA A C 1
ATOM 4673 O O . ALA A 1 625 ? 10.178 34.573 37.658 1.00 10.50 625 ALA A O 1
ATOM 4675 N N . TYR A 1 626 ? 8.514 35.271 38.988 1.00 10.06 626 TYR A N 1
ATOM 4676 C CA . TYR A 1 626 ? 7.900 33.961 39.087 1.00 10.16 626 TYR A CA 1
ATOM 4677 C C . TYR A 1 626 ? 6.413 34.122 39.372 1.00 10.11 626 TYR A C 1
ATOM 4678 O O . TYR A 1 626 ? 5.927 35.227 39.622 1.00 10.34 626 TYR A O 1
ATOM 4687 N N . MET A 1 627 ? 5.705 33.017 39.349 1.00 10.08 627 MET A N 1
ATOM 4688 C CA . MET A 1 627 ? 4.275 33.031 39.683 1.00 9.94 627 MET A CA 1
ATOM 4689 C C . MET A 1 627 ? 3.875 31.832 40.470 1.00 10.19 627 MET A C 1
ATOM 4690 O O . MET A 1 627 ? 4.592 30.778 40.404 1.00 10.64 627 MET A O 1
ATOM 4696 N N . VAL A 1 628 ? 2.801 31.960 41.216 1.00 10.04 628 VAL A N 1
ATOM 4697 C CA . VAL A 1 628 ? 2.274 30.893 42.050 1.00 9.59 628 VAL A CA 1
ATOM 4698 C C . VAL A 1 628 ? 0.825 30.686 41.659 1.00 10.38 628 VAL A C 1
ATOM 4699 O O . VAL A 1 628 ? 0.049 31.671 41.523 1.00 10.70 628 VAL A O 1
ATOM 4703 N N . ALA A 1 629 ? 0.419 29.425 41.511 1.00 10.88 629 ALA A N 1
ATOM 4704 C CA . ALA A 1 629 ? -0.915 29.077 41.077 1.00 11.24 629 ALA A CA 1
ATOM 4705 C C . ALA A 1 629 ? -1.467 28.080 42.097 1.00 12.37 629 ALA A C 1
ATOM 4706 O O . ALA A 1 629 ? -1.452 26.825 41.859 1.00 12.70 629 ALA A O 1
ATOM 4708 N N . PRO A 1 630 ? -1.943 28.540 43.260 1.00 12.27 630 PRO A N 1
ATOM 4709 C CA . PRO A 1 630 ? -2.484 27.610 44.261 1.00 12.06 630 PRO A CA 1
ATOM 4710 C C . PRO A 1 630 ? -3.660 26.850 43.701 1.00 12.86 630 PRO A C 1
ATOM 4711 O O . PRO A 1 630 ? -4.511 27.408 43.013 1.00 13.96 630 PRO A O 1
ATOM 4715 N N . GLY A 1 631 ? -3.689 25.548 43.941 1.00 13.44 631 GLY A N 1
ATOM 4716 C CA . GLY A 1 631 ? -4.759 24.710 43.468 1.00 14.82 631 GLY A CA 1
ATOM 4717 C C . GLY A 1 631 ? -4.623 24.204 42.034 1.00 15.40 631 GLY A C 1
ATOM 4718 O O . GLY A 1 631 ? -5.447 23.375 41.584 1.00 18.17 631 GLY A O 1
ATOM 4719 N N . ALA A 1 632 ? -3.638 24.656 41.264 1.00 15.30 632 ALA A N 1
ATOM 4720 C CA . ALA A 1 632 ? -3.477 24.225 39.885 1.00 16.01 632 ALA A CA 1
ATOM 4721 C C . ALA A 1 632 ? -3.053 22.768 39.855 1.00 16.00 632 ALA A C 1
ATOM 4722 O O . ALA A 1 632 ? -2.145 22.294 40.544 1.00 17.12 632 ALA A O 1
ATOM 4724 N N . SER A 1 633 ? -3.665 22.040 38.921 1.00 17.83 633 SER A N 1
ATOM 4725 C CA . SER A 1 633 ? -3.242 20.710 38.591 1.00 19.60 633 SER A CA 1
ATOM 4726 C C . SER A 1 633 ? -1.907 20.697 37.871 1.00 18.55 633 SER A C 1
ATOM 4727 O O . SER A 1 633 ? -1.422 21.761 37.443 1.00 18.39 633 SER A O 1
ATOM 4730 N N . VAL A 1 634 ? -1.293 19.540 37.734 1.00 20.41 634 VAL A N 1
ATOM 4731 C CA . VAL A 1 634 ? -0.050 19.416 36.930 1.00 20.27 634 VAL A CA 1
ATOM 4732 C C . VAL A 1 634 ? -0.325 19.947 35.486 1.00 20.77 634 VAL A C 1
ATOM 4733 O O . VAL A 1 634 ? 0.444 20.745 34.986 1.00 20.56 634 VAL A O 1
ATOM 4737 N N . ASP A 1 635 ? -1.499 19.608 34.902 1.00 19.90 635 ASP A N 1
ATOM 4738 C CA . ASP A 1 635 ? -1.776 19.958 33.506 1.00 23.15 635 ASP A CA 1
ATOM 4739 C C . ASP A 1 635 ? -1.888 21.485 33.423 1.00 21.42 635 ASP A C 1
ATOM 4740 O O . ASP A 1 635 ? -1.374 22.128 32.478 1.00 22.34 635 ASP A O 1
ATOM 4748 N N . LEU A 1 636 ? -2.561 22.111 34.398 1.00 19.94 636 LEU A N 1
ATOM 4749 C CA . LEU A 1 636 ? -2.730 23.566 34.310 1.00 19.47 636 LEU A CA 1
ATOM 4750 C C . LEU A 1 636 ? -1.391 24.253 34.577 1.00 17.05 636 LEU A C 1
ATOM 4751 O O . LEU A 1 636 ? -1.030 25.275 33.921 1.00 17.83 636 LEU A O 1
ATOM 4756 N N . THR A 1 637 ? -0.580 23.695 35.466 1.00 16.75 637 THR A N 1
ATOM 4757 C CA . THR A 1 637 ? 0.722 24.250 35.778 1.00 16.32 637 THR A CA 1
ATOM 4758 C C . THR A 1 637 ? 1.652 24.228 34.574 1.00 16.87 637 THR A C 1
ATOM 4759 O O . THR A 1 637 ? 2.309 25.204 34.262 1.00 17.37 637 THR A O 1
ATOM 4763 N N . ARG A 1 638 ? 1.707 23.091 33.884 1.00 17.50 638 ARG A N 1
ATOM 4764 C CA . ARG A 1 638 ? 2.450 22.951 32.623 1.00 18.82 638 ARG A CA 1
ATOM 4765 C C . ARG A 1 638 ? 2.082 24.016 31.572 1.00 17.82 638 ARG A C 1
ATOM 4766 O O . ARG A 1 638 ? 2.826 24.237 30.629 1.00 21.10 638 ARG A O 1
ATOM 4774 N N . LYS A 1 639 ? 0.867 24.464 31.558 1.00 16.97 639 LYS A N 1
ATOM 4775 C CA . LYS A 1 639 ? 0.352 25.456 30.604 1.00 18.41 639 LYS A CA 1
ATOM 4776 C C . LYS A 1 639 ? 0.463 26.917 31.017 1.00 15.83 639 LYS A C 1
ATOM 4777 O O . LYS A 1 639 ? 0.225 27.831 30.201 1.00 15.87 639 LYS A O 1
ATOM 4783 N N . LEU A 1 640 ? 0.862 27.187 32.260 1.00 14.92 640 LEU A N 1
ATOM 4784 C CA . LEU A 1 640 ? 0.924 28.579 32.731 1.00 14.33 640 LEU A CA 1
ATOM 4785 C C . LEU A 1 640 ? 1.760 29.504 31.814 1.00 13.58 640 LEU A C 1
ATOM 4786 O O . LEU A 1 640 ? 1.381 30.661 31.639 1.00 15.57 640 LEU A O 1
ATOM 4791 N N . LEU A 1 641 ? 2.910 29.000 31.368 1.00 13.76 641 LEU A N 1
ATOM 4792 C CA . LEU A 1 641 ? 3.871 29.777 30.572 1.00 13.72 641 LEU A CA 1
ATOM 4793 C C . LEU A 1 641 ? 3.560 29.801 29.074 1.00 14.01 641 LEU A C 1
ATOM 4794 O O . LEU A 1 641 ? 4.345 30.364 28.310 1.00 17.20 641 LEU A O 1
ATOM 4799 N N . GLU A 1 642 ? 2.433 29.233 28.688 1.00 14.43 642 GLU A N 1
ATOM 4800 C CA . GLU A 1 642 ? 2.051 29.192 27.282 1.00 15.63 642 GLU A CA 1
ATOM 4801 C C . GLU A 1 642 ? 1.045 30.273 26.935 1.00 15.37 642 GLU A C 1
ATOM 4802 O O . GLU A 1 642 ? 0.193 30.653 27.765 1.00 16.10 642 GLU A O 1
ATOM 4812 N N . GLY A 1 643 ? 1.128 30.839 25.715 1.00 13.80 643 GLY A N 1
ATOM 4813 C CA . GLY A 1 643 ? 0.105 31.749 25.290 1.00 14.62 643 GLY A CA 1
ATOM 4814 C C . GLY A 1 643 ? 0.200 33.174 25.838 1.00 12.22 643 GLY A C 1
ATOM 4815 O O . GLY A 1 643 ? -0.757 33.922 25.754 1.00 13.52 643 GLY A O 1
ATOM 4816 N N . ASN A 1 644 ? 1.340 33.502 26.456 1.00 13.02 644 ASN A N 1
ATOM 4817 C CA . ASN A 1 644 ? 1.576 34.836 27.020 1.00 12.45 644 ASN A CA 1
ATOM 4818 C C . ASN A 1 644 ? 0.395 35.259 27.894 1.00 12.77 644 ASN A C 1
ATOM 4819 O O . ASN A 1 644 ? -0.072 36.377 27.837 1.00 13.65 644 ASN A O 1
ATOM 4824 N N . LYS A 1 645 ? -0.075 34.327 28.738 1.00 12.05 645 LYS A N 1
ATOM 4825 C CA . LYS A 1 645 ? -1.145 34.625 29.673 1.00 12.70 645 LYS A CA 1
ATOM 4826 C C . LYS A 1 645 ? -0.732 35.674 30.700 1.00 11.39 645 LYS A C 1
ATOM 4827 O O . LYS A 1 645 ? -1.580 36.458 31.188 1.00 12.98 645 LYS A O 1
ATOM 4833 N N . TYR A 1 646 ? 0.535 35.602 31.131 1.00 11.23 646 TYR A N 1
ATOM 4834 C CA . TYR A 1 646 ? 1.045 36.464 32.196 1.00 10.87 646 TYR A CA 1
ATOM 4835 C C . TYR A 1 646 ? 2.250 37.190 31.582 1.00 11.58 646 TYR A C 1
ATOM 4836 O O . TYR A 1 646 ? 3.351 36.625 31.545 1.00 13.29 646 TYR A O 1
ATOM 4845 N N . SER A 1 647 ? 1.979 38.365 31.003 1.00 11.72 647 SER A N 1
ATOM 4846 C CA . SER A 1 647 ? 2.907 39.064 30.118 1.00 12.29 647 SER A CA 1
ATOM 4847 C C . SER A 1 647 ? 3.697 40.136 30.892 1.00 11.44 647 SER A C 1
ATOM 4848 O O . SER A 1 647 ? 3.146 41.172 31.260 1.00 12.35 647 SER A O 1
ATOM 4851 N N . VAL A 1 648 ? 4.957 39.826 31.229 1.00 10.71 648 VAL A N 1
ATOM 4852 C CA . VAL A 1 648 ? 5.811 40.818 31.904 1.00 10.79 648 VAL A CA 1
ATOM 4853 C C . VAL A 1 648 ? 6.050 41.980 30.906 1.00 10.51 648 VAL A C 1
ATOM 4854 O O . VAL A 1 648 ? 6.471 41.748 29.770 1.00 11.79 648 VAL A O 1
ATOM 4858 N N . ILE A 1 649 ? 5.807 43.185 31.389 1.00 10.57 649 ILE A N 1
ATOM 4859 C CA . ILE A 1 649 ? 5.961 44.423 30.627 1.00 10.61 649 ILE A CA 1
ATOM 4860 C C . ILE A 1 649 ? 7.273 45.084 30.920 1.00 10.57 649 ILE A C 1
ATOM 4861 O O . ILE A 1 649 ? 8.014 45.488 30.022 1.00 12.10 649 ILE A O 1
ATOM 4866 N N . ARG A 1 650 ? 7.564 45.223 32.228 1.00 10.51 650 ARG A N 1
ATOM 4867 C CA . ARG A 1 650 ? 8.792 45.858 32.700 1.00 9.57 650 ARG A CA 1
ATOM 4868 C C . ARG A 1 650 ? 9.087 45.305 34.069 1.00 9.76 650 ARG A C 1
ATOM 4869 O O . ARG A 1 650 ? 8.145 45.008 34.835 1.00 9.99 650 ARG A O 1
ATOM 4877 N N . ASN A 1 651 ? 10.339 45.212 34.417 1.00 10.58 651 ASN A N 1
ATOM 4878 C CA . ASN A 1 651 ? 10.725 44.754 35.756 1.00 9.83 651 ASN A CA 1
ATOM 4879 C C . ASN A 1 651 ? 12.061 45.319 36.126 1.00 10.01 651 ASN A C 1
ATOM 4880 O O . ASN A 1 651 ? 13.063 44.627 35.943 1.00 11.16 651 ASN A O 1
ATOM 4885 N N . ASP A 1 652 ? 12.123 46.564 36.575 1.00 9.70 652 ASP A N 1
ATOM 4886 C CA . ASP A 1 652 ? 13.391 47.157 36.891 1.00 10.82 652 ASP A CA 1
ATOM 4887 C C . ASP A 1 652 ? 13.204 48.253 37.966 1.00 10.60 652 ASP A C 1
ATOM 4888 O O . ASP A 1 652 ? 12.156 48.351 38.610 1.00 11.00 652 ASP A O 1
ATOM 4893 N N . ALA A 1 653 ? 14.272 49.052 38.194 1.00 11.06 653 ALA A N 1
ATOM 4894 C CA . ALA A 1 653 ? 14.267 49.996 39.283 1.00 11.76 653 ALA A CA 1
ATOM 4895 C C . ALA A 1 653 ? 13.297 51.140 39.069 1.00 11.44 653 ALA A C 1
ATOM 4896 O O . ALA A 1 653 ? 13.044 51.939 40.012 1.00 12.05 653 ALA A O 1
ATOM 4898 N N . THR A 1 654 ? 12.813 51.307 37.834 1.00 11.51 654 THR A N 1
ATOM 4899 C CA . THR A 1 654 ? 11.792 52.312 37.571 1.00 11.79 654 THR A CA 1
ATOM 4900 C C . THR A 1 654 ? 10.347 51.844 37.817 1.00 10.30 654 THR A C 1
ATOM 4901 O O . THR A 1 654 ? 9.550 52.585 38.410 1.00 10.89 654 THR A O 1
ATOM 4905 N N . ALA A 1 655 ? 9.995 50.674 37.288 1.00 9.95 655 ALA A N 1
ATOM 4906 C CA . ALA A 1 655 ? 8.641 50.182 37.377 1.00 10.02 655 ALA A CA 1
ATOM 4907 C C . ALA A 1 655 ? 8.599 48.701 37.180 1.00 9.33 655 ALA A C 1
ATOM 4908 O O . ALA A 1 655 ? 9.493 48.105 36.538 1.00 10.20 655 ALA A O 1
ATOM 4910 N N . GLN A 1 656 ? 7.536 48.085 37.671 1.00 8.90 656 GLN A N 1
ATOM 4911 C CA . GLN A 1 656 ? 7.303 46.664 37.525 1.00 9.27 656 GLN A CA 1
ATOM 4912 C C . GLN A 1 656 ? 5.864 46.500 37.073 1.00 8.52 656 GLN A C 1
ATOM 4913 O O . GLN A 1 656 ? 4.928 47.124 37.618 1.00 9.16 656 GLN A O 1
ATOM 4919 N N . SER A 1 657 ? 5.627 45.717 36.035 1.00 9.01 657 SER A N 1
ATOM 4920 C CA . SER A 1 657 ? 4.322 45.649 35.449 1.00 9.00 657 SER A CA 1
ATOM 4921 C C . SER A 1 657 ? 4.052 44.345 34.724 1.00 9.58 657 SER A C 1
ATOM 4922 O O . SER A 1 657 ? 4.957 43.811 34.045 1.00 10.37 657 SER A O 1
ATOM 4925 N N . VAL A 1 658 ? 2.810 43.848 34.764 1.00 9.83 658 VAL A N 1
ATOM 4926 C CA . VAL A 1 658 ? 2.383 42.640 34.063 1.00 10.75 658 VAL A CA 1
ATOM 4927 C C . VAL A 1 658 ? 0.994 42.838 33.495 1.00 10.88 658 VAL A C 1
ATOM 4928 O O . VAL A 1 658 ? 0.158 43.529 34.111 1.00 11.62 658 VAL A O 1
ATOM 4934 N N . GLU A 1 659 ? 0.726 42.246 32.347 1.00 10.23 659 GLU A N 1
ATOM 4935 C CA . GLU A 1 659 ? -0.604 42.172 31.805 1.00 11.73 659 GLU A CA 1
ATOM 4936 C C . GLU A 1 659 ? -1.171 40.756 31.937 1.00 11.33 659 GLU A C 1
ATOM 4937 O O . GLU A 1 659 ? -0.536 39.776 31.579 1.00 12.13 659 GLU A O 1
ATOM 4943 N N . PHE A 1 660 ? -2.388 40.666 32.425 1.00 12.07 660 PHE A N 1
ATOM 4944 C CA . PHE A 1 660 ? -3.164 39.457 32.525 1.00 12.76 660 PHE A CA 1
ATOM 4945 C C . PHE A 1 660 ? -4.015 39.346 31.260 1.00 13.47 660 PHE A C 1
ATOM 4946 O O . PHE A 1 660 ? -4.961 40.077 31.071 1.00 14.51 660 PHE A O 1
ATOM 4954 N N . LYS A 1 661 ? -3.629 38.425 30.391 1.00 14.80 661 LYS A N 1
ATOM 4955 C CA . LYS A 1 661 ? -4.268 38.303 29.061 1.00 18.67 661 LYS A CA 1
ATOM 4956 C C . LYS A 1 661 ? -5.766 38.003 29.158 1.00 18.45 661 LYS A C 1
ATOM 4957 O O . LYS A 1 661 ? -6.585 38.765 28.562 1.00 22.70 661 LYS A O 1
ATOM 4963 N N . THR A 1 662 ? -6.137 36.971 29.925 1.00 21.95 662 THR A N 1
ATOM 4964 C CA . THR A 1 662 ? -7.576 36.562 30.000 1.00 24.71 662 THR A CA 1
ATOM 4965 C C . THR A 1 662 ? -8.454 37.667 30.590 1.00 25.15 662 THR A C 1
ATOM 4966 O O . THR A 1 662 ? -9.558 38.008 30.110 1.00 26.79 662 THR A O 1
ATOM 4970 N N . ALA A 1 663 ? -7.929 38.290 31.649 1.00 23.52 663 ALA A N 1
ATOM 4971 C CA . ALA A 1 663 ? -8.668 39.341 32.335 1.00 21.23 663 ALA A CA 1
ATOM 4972 C C . ALA A 1 663 ? -8.587 40.697 31.608 1.00 20.88 663 ALA A C 1
ATOM 4973 O O . ALA A 1 663 ? -9.198 41.660 32.079 1.00 21.75 663 ALA A O 1
ATOM 4975 N N . LYS A 1 664 ? -7.806 40.787 30.530 1.00 20.33 664 LYS A N 1
ATOM 4976 C CA . LYS A 1 664 ? -7.564 42.007 29.769 1.00 19.48 664 LYS A CA 1
ATOM 4977 C C . LYS A 1 664 ? -7.271 43.211 30.685 1.00 17.91 664 LYS A C 1
ATOM 4978 O O . LYS A 1 664 ? -7.821 44.331 30.571 1.00 17.72 664 LYS A O 1
ATOM 4984 N N . THR A 1 665 ? -6.371 42.952 31.639 1.00 14.92 665 THR A N 1
ATOM 4985 C CA . THR A 1 665 ? -6.124 43.948 32.703 1.00 13.18 665 THR A CA 1
ATOM 4986 C C . THR A 1 665 ? -4.611 44.012 32.946 1.00 11.15 665 THR A C 1
ATOM 4987 O O . THR A 1 665 ? -3.949 42.973 32.968 1.00 12.97 665 THR A O 1
ATOM 4991 N N . THR A 1 666 ? -4.072 45.216 33.107 1.00 11.74 666 THR A N 1
ATOM 4992 C CA . THR A 1 666 ? -2.669 45.459 33.327 1.00 11.46 666 THR A CA 1
ATOM 4993 C C . THR A 1 666 ? -2.488 46.042 34.718 1.00 10.88 666 THR A C 1
ATOM 4994 O O . THR A 1 666 ? -3.278 46.896 35.146 1.00 11.71 666 THR A O 1
ATOM 4998 N N . ALA A 1 667 ? -1.426 45.621 35.368 1.00 10.04 667 ALA A N 1
ATOM 4999 C CA . ALA A 1 667 ? -1.119 46.097 36.712 1.00 10.35 667 ALA A CA 1
ATOM 5000 C C . ALA A 1 667 ? 0.306 46.618 36.760 1.00 9.27 667 ALA A C 1
ATOM 5001 O O . ALA A 1 667 ? 1.191 46.069 36.052 1.00 10.15 667 ALA A O 1
ATOM 5003 N N . ALA A 1 668 ? 0.597 47.655 37.556 1.00 9.38 668 ALA A N 1
ATOM 5004 C CA . ALA A 1 668 ? 1.932 48.244 37.623 1.00 9.51 668 ALA A CA 1
ATOM 5005 C C . ALA A 1 668 ? 2.209 48.867 38.979 1.00 8.89 668 ALA A C 1
ATOM 5006 O O . ALA A 1 668 ? 1.304 49.423 39.622 1.00 10.27 668 ALA A O 1
ATOM 5008 N N . THR A 1 669 ? 3.458 48.845 39.343 1.00 8.88 669 THR A N 1
ATOM 5009 C CA . THR A 1 669 ? 4.006 49.665 40.421 1.00 8.13 669 THR A CA 1
ATOM 5010 C C . THR A 1 669 ? 5.128 50.539 39.862 1.00 9.19 669 THR A C 1
ATOM 5011 O O . THR A 1 669 ? 5.904 50.094 38.980 1.00 10.07 669 THR A O 1
ATOM 5015 N N . PHE A 1 670 ? 5.176 51.770 40.330 1.00 9.04 670 PHE A N 1
ATOM 5016 C CA . PHE A 1 670 ? 6.172 52.759 39.899 1.00 9.96 670 PHE A CA 1
ATOM 5017 C C . PHE A 1 670 ? 7.013 53.204 41.080 1.00 9.94 670 PHE A C 1
ATOM 5018 O O . PHE A 1 670 ? 6.461 53.642 42.107 1.00 10.66 670 PHE A O 1
ATOM 5026 N N . TRP A 1 671 ? 8.296 53.099 40.902 1.00 10.41 671 TRP A N 1
ATOM 5027 C CA . TRP A 1 671 ? 9.278 53.532 41.862 1.00 10.79 671 TRP A CA 1
ATOM 5028 C C . TRP A 1 671 ? 9.841 54.911 41.566 1.00 12.70 671 TRP A C 1
ATOM 5029 O O . TRP A 1 671 ? 10.265 55.627 42.499 1.00 14.05 671 TRP A O 1
ATOM 5040 N N . LYS A 1 672 ? 9.931 55.226 40.276 1.00 12.85 672 LYS A N 1
ATOM 5041 C CA . LYS A 1 672 ? 10.512 56.484 39.813 1.00 13.41 672 LYS A CA 1
ATOM 5042 C C . LYS A 1 672 ? 9.564 57.008 38.727 1.00 13.49 672 LYS A C 1
ATOM 5043 O O . LYS A 1 672 ? 8.868 56.212 38.118 1.00 13.28 672 LYS A O 1
ATOM 5049 N N . PRO A 1 673 ? 9.642 58.296 38.375 1.00 14.38 673 PRO A N 1
ATOM 5050 C CA . PRO A 1 673 ? 8.874 58.736 37.204 1.00 14.57 673 PRO A CA 1
ATOM 5051 C C . PRO A 1 673 ? 9.291 57.988 35.956 1.00 15.12 673 PRO A C 1
ATOM 5052 O O . PRO A 1 673 ? 10.484 57.769 35.748 1.00 14.94 673 PRO A O 1
ATOM 5056 N N . GLY A 1 674 ? 8.345 57.572 35.145 1.00 13.72 674 GLY A N 1
ATOM 5057 C CA . GLY A 1 674 ? 8.666 56.788 33.983 1.00 14.60 674 GLY A CA 1
ATOM 5058 C C . GLY A 1 674 ? 7.497 56.044 33.417 1.00 14.26 674 GLY A C 1
ATOM 5059 O O . GLY A 1 674 ? 6.358 56.292 33.829 1.00 15.44 674 GLY A O 1
ATOM 5060 N N . MET A 1 675 ? 7.784 55.197 32.452 1.00 15.54 675 MET A N 1
ATOM 5061 C CA . MET A 1 675 ? 6.788 54.507 31.734 1.00 15.33 675 MET A CA 1
ATOM 5062 C C . MET A 1 675 ? 6.941 53.006 31.910 1.00 15.50 675 MET A C 1
ATOM 5063 O O . MET A 1 675 ? 8.080 52.496 31.940 1.00 19.53 675 MET A O 1
ATOM 5068 N N . ALA A 1 676 ? 5.841 52.289 32.010 1.00 13.08 676 ALA A N 1
ATOM 5069 C CA . ALA A 1 676 ? 5.817 50.842 31.919 1.00 13.09 676 ALA A CA 1
ATOM 5070 C C . ALA A 1 676 ? 4.872 50.509 30.813 1.00 12.19 676 ALA A C 1
ATOM 5071 O O . ALA A 1 676 ? 3.643 50.709 30.882 1.00 13.37 676 ALA A O 1
ATOM 5073 N N . GLY A 1 677 ? 5.444 50.139 29.667 1.00 14.79 677 GLY A N 1
ATOM 5074 C CA . GLY A 1 677 ? 4.579 49.965 28.522 1.00 15.78 677 GLY A CA 1
ATOM 5075 C C . GLY A 1 677 ? 3.998 51.304 28.062 1.00 16.18 677 GLY A C 1
ATOM 5076 O O . GLY A 1 677 ? 4.707 52.318 27.999 1.00 18.42 677 GLY A O 1
ATOM 5077 N N . ASP A 1 678 ? 2.694 51.342 27.892 1.00 18.58 678 ASP A N 1
ATOM 5078 C CA . ASP A 1 678 ? 2.113 52.639 27.512 1.00 20.14 678 ASP A CA 1
ATOM 5079 C C . ASP A 1 678 ? 1.497 53.420 28.666 1.00 17.82 678 ASP A C 1
ATOM 5080 O O . ASP A 1 678 ? 0.849 54.416 28.448 1.00 19.72 678 ASP A O 1
ATOM 5085 N N . LEU A 1 679 ? 1.761 53.015 29.893 1.00 14.14 679 LEU A N 1
ATOM 5086 C CA . LEU A 1 679 ? 1.334 53.731 31.101 1.00 12.99 679 LEU A CA 1
ATOM 5087 C C . LEU A 1 679 ? 2.515 54.460 31.722 1.00 14.19 679 LEU A C 1
ATOM 5088 O O . LEU A 1 679 ? 3.579 53.866 31.924 1.00 14.88 679 LEU A O 1
ATOM 5093 N N . GLY A 1 680 ? 2.365 55.758 32.018 1.00 14.39 680 GLY A N 1
ATOM 5094 C CA . GLY A 1 680 ? 3.367 56.491 32.763 1.00 14.95 680 GLY A CA 1
ATOM 5095 C C . GLY A 1 680 ? 2.852 57.011 34.075 1.00 12.82 680 GLY A C 1
ATOM 5096 O O . GLY A 1 680 ? 1.632 57.214 34.263 1.00 15.13 680 GLY A O 1
ATOM 5097 N N . ALA A 1 681 ? 3.781 57.272 34.973 1.00 12.88 681 ALA A N 1
ATOM 5098 C CA . ALA A 1 681 ? 3.438 57.941 36.230 1.00 13.31 681 ALA A CA 1
ATOM 5099 C C . ALA A 1 681 ? 4.536 58.964 36.562 1.00 14.35 681 ALA A C 1
ATOM 5100 O O . ALA A 1 681 ? 5.732 58.772 36.263 1.00 14.94 681 ALA A O 1
ATOM 5102 N N . SER A 1 682 ? 4.126 60.044 37.184 1.00 14.75 682 SER A N 1
ATOM 5103 C CA . SER A 1 682 ? 5.021 61.116 37.550 1.00 15.71 682 SER A CA 1
ATOM 5104 C C . SER A 1 682 ? 5.793 60.866 38.844 1.00 16.02 682 SER A C 1
ATOM 5105 O O . SER A 1 682 ? 6.662 61.643 39.210 1.00 16.97 682 SER A O 1
ATOM 5108 N N . GLY A 1 683 ? 5.456 59.792 39.555 1.00 14.73 683 GLY A N 1
ATOM 5109 C CA . GLY A 1 683 ? 6.073 59.517 40.842 1.00 15.10 683 GLY A CA 1
ATOM 5110 C C . GLY A 1 683 ? 5.540 58.162 41.329 1.00 14.15 683 GLY A C 1
ATOM 5111 O O . GLY A 1 683 ? 4.842 57.486 40.588 1.00 13.68 683 GLY A O 1
ATOM 5112 N N . PRO A 1 684 ? 5.875 57.806 42.559 1.00 13.17 684 PRO A N 1
ATOM 5113 C CA . PRO A 1 684 ? 5.403 56.528 43.140 1.00 12.42 684 PRO A CA 1
ATOM 5114 C C . PRO A 1 684 ? 3.921 56.319 42.895 1.00 11.23 684 PRO A C 1
ATOM 5115 O O . PRO A 1 684 ? 3.064 57.205 43.151 1.00 12.36 684 PRO A O 1
ATOM 5119 N N . ALA A 1 685 ? 3.545 55.104 42.512 1.00 10.67 685 ALA A N 1
ATOM 5120 C CA . ALA A 1 685 ? 2.145 54.808 42.183 1.00 10.75 685 ALA A CA 1
ATOM 5121 C C . ALA A 1 685 ? 1.927 53.327 42.151 1.00 9.76 685 ALA A C 1
ATOM 5122 O O . ALA A 1 685 ? 2.815 52.564 41.754 1.00 10.32 685 ALA A O 1
ATOM 5124 N N . CYS A 1 686 ? 0.719 52.891 42.518 1.00 9.71 686 CYS A N 1
ATOM 5125 C CA . CYS A 1 686 ? 0.199 51.571 42.165 1.00 9.41 686 CYS A CA 1
ATOM 5126 C C . CYS A 1 686 ? -0.955 51.788 41.209 1.00 8.85 686 CYS A C 1
ATOM 5127 O O . CYS A 1 686 ? -1.796 52.658 41.494 1.00 10.79 686 CYS A O 1
ATOM 5130 N N . VAL A 1 687 ? -1.008 51.074 40.085 1.00 10.02 687 VAL A N 1
ATOM 5131 C CA . VAL A 1 687 ? -2.046 51.286 39.094 1.00 10.10 687 VAL A CA 1
ATOM 5132 C C . VAL A 1 687 ? -2.541 49.951 38.591 1.00 10.60 687 VAL A C 1
ATOM 5133 O O . VAL A 1 687 ? -1.714 49.072 38.252 1.00 11.16 687 VAL A O 1
ATOM 5137 N N . VAL A 1 688 ? -3.848 49.788 38.400 1.00 9.97 688 VAL A N 1
ATOM 5138 C CA . VAL A 1 688 ? -4.445 48.695 37.662 1.00 10.94 688 VAL A CA 1
ATOM 5139 C C . VAL A 1 688 ? -5.377 49.322 36.627 1.00 11.09 688 VAL A C 1
ATOM 5140 O O . VAL A 1 688 ? -6.154 50.212 37.011 1.00 12.47 688 VAL A O 1
ATOM 5144 N N . PHE A 1 689 ? -5.311 48.893 35.363 1.00 12.00 689 PHE A N 1
ATOM 5145 C CA . PHE A 1 689 ? -6.236 49.465 34.376 1.00 12.80 689 PHE A CA 1
ATOM 5146 C C . PHE A 1 689 ? -6.745 48.395 33.467 1.00 13.34 689 PHE A C 1
ATOM 5147 O O . PHE A 1 689 ? -6.109 47.381 33.230 1.00 13.79 689 PHE A O 1
ATOM 5155 N N . SER A 1 690 ? -7.904 48.648 32.864 1.00 13.93 690 SER A N 1
ATOM 5156 C CA . SER A 1 690 ? -8.493 47.745 31.877 1.00 14.94 690 SER A CA 1
ATOM 5157 C C . SER A 1 690 ? -9.407 48.530 30.975 1.00 16.69 690 SER A C 1
ATOM 5158 O O . SER A 1 690 ? -10.203 49.310 31.440 1.00 17.85 690 SER A O 1
ATOM 5161 N N . ARG A 1 691 ? -9.245 48.300 29.687 1.00 17.19 691 ARG A N 1
ATOM 5162 C CA . ARG A 1 691 ? -10.094 48.955 28.686 1.00 18.41 691 ARG A CA 1
ATOM 5163 C C . ARG A 1 691 ? -11.212 47.978 28.342 1.00 18.52 691 ARG A C 1
ATOM 5164 O O . ARG A 1 691 ? -11.001 46.797 28.074 1.00 21.95 691 ARG A O 1
ATOM 5172 N N . HIS A 1 692 ? -12.410 48.540 28.236 1.00 23.12 692 HIS A N 1
ATOM 5173 C CA . HIS A 1 692 ? -13.581 47.774 27.757 1.00 25.49 692 HIS A CA 1
ATOM 5174 C C . HIS A 1 692 ? -14.172 48.656 26.647 1.00 25.89 692 HIS A C 1
ATOM 5175 O O . HIS A 1 692 ? -14.781 49.665 26.936 1.00 25.84 692 HIS A O 1
ATOM 5182 N N . GLY A 1 693 ? -13.867 48.328 25.404 1.00 26.26 693 GLY A N 1
ATOM 5183 C CA . GLY A 1 693 ? -14.348 49.107 24.250 1.00 25.54 693 GLY A CA 1
ATOM 5184 C C . GLY A 1 693 ? -13.845 50.529 24.354 1.00 24.80 693 GLY A C 1
ATOM 5185 O O . GLY A 1 693 ? -12.651 50.819 24.349 1.00 25.70 693 GLY A O 1
ATOM 5186 N N . ASN A 1 694 ? -14.787 51.467 24.390 1.00 25.37 694 ASN A N 1
ATOM 5187 C CA . ASN A 1 694 ? -14.492 52.884 24.436 1.00 24.42 694 ASN A CA 1
ATOM 5188 C C . ASN A 1 694 ? -14.425 53.455 25.853 1.00 23.61 694 ASN A C 1
ATOM 5189 O O . ASN A 1 694 ? -14.463 54.661 26.052 1.00 22.03 694 ASN A O 1
ATOM 5194 N N . GLU A 1 695 ? -14.206 52.583 26.839 1.00 22.59 695 GLU A N 1
ATOM 5195 C CA . GLU A 1 695 ? -14.138 53.055 28.258 1.00 20.56 695 GLU A CA 1
ATOM 5196 C C . GLU A 1 695 ? -12.855 52.507 28.962 1.00 19.64 695 GLU A C 1
ATOM 5197 O O . GLU A 1 695 ? -12.521 51.345 28.774 1.00 22.28 695 GLU A O 1
ATOM 5203 N N . LEU A 1 696 ? -12.154 53.364 29.653 1.00 17.76 696 LEU A N 1
ATOM 5204 C CA . LEU A 1 696 ? -10.953 52.893 30.377 1.00 16.60 696 LEU A CA 1
ATOM 5205 C C . LEU A 1 696 ? -11.258 52.953 31.877 1.00 17.14 696 LEU A C 1
ATOM 5206 O O . LEU A 1 696 ? -11.517 54.021 32.437 1.00 17.47 696 LEU A O 1
ATOM 5211 N N . SER A 1 697 ? -11.091 51.818 32.531 1.00 16.23 697 SER A N 1
ATOM 5212 C CA . SER A 1 697 ? -11.227 51.784 34.002 1.00 16.44 697 SER A CA 1
ATOM 5213 C C . SER A 1 697 ? -9.830 51.766 34.654 1.00 14.91 697 SER A C 1
ATOM 5214 O O . SER A 1 697 ? -8.981 51.037 34.189 1.00 14.94 697 SER A O 1
ATOM 5217 N N . LEU A 1 698 ? -9.653 52.538 35.738 1.00 14.35 698 LEU A N 1
ATOM 5218 C CA . LEU A 1 698 ? -8.353 52.602 36.467 1.00 14.38 698 LEU A CA 1
ATOM 5219 C C . LEU A 1 698 ? -8.595 52.576 37.957 1.00 14.59 698 LEU A C 1
ATOM 5220 O O . LEU A 1 698 ? -9.563 53.183 38.436 1.00 16.25 698 LEU A O 1
ATOM 5225 N N . ALA A 1 699 ? -7.682 51.918 38.636 1.00 13.16 699 ALA A N 1
ATOM 5226 C CA . ALA A 1 699 ? -7.484 52.083 40.071 1.00 12.60 699 ALA A CA 1
ATOM 5227 C C . ALA A 1 699 ? -6.130 52.584 40.324 1.00 12.56 699 ALA A C 1
ATOM 5228 O O . ALA A 1 699 ? -5.175 52.067 39.708 1.00 12.18 699 ALA A O 1
ATOM 5230 N N . VAL A 1 700 ? -6.018 53.565 41.190 1.00 12.33 700 VAL A N 1
ATOM 5231 C CA . VAL A 1 700 ? -4.753 54.218 41.460 1.00 12.49 700 VAL A CA 1
ATOM 5232 C C . VAL A 1 700 ? -4.587 54.455 42.938 1.00 10.99 700 VAL A C 1
ATOM 5233 O O . VAL A 1 700 ? -5.509 54.932 43.607 1.00 13.20 700 VAL A O 1
ATOM 5237 N N . SER A 1 701 ? -3.397 54.187 43.494 1.00 10.88 701 SER A N 1
ATOM 5238 C CA . SER A 1 701 ? -3.000 54.724 44.785 1.00 10.96 701 SER A CA 1
ATOM 5239 C C . SER A 1 701 ? -1.670 55.437 44.714 1.00 11.83 701 SER A C 1
ATOM 5240 O O . SER A 1 701 ? -0.844 55.208 43.800 1.00 11.68 701 SER A O 1
ATOM 5243 N N . GLU A 1 702 ? -1.492 56.314 45.685 1.00 11.01 702 GLU A N 1
ATOM 5244 C CA . GLU A 1 702 ? -0.321 57.138 45.881 1.00 12.54 702 GLU A CA 1
ATOM 5245 C C . GLU A 1 702 ? 0.374 56.557 47.134 1.00 11.79 702 GLU A C 1
ATOM 5246 O O . GLU A 1 702 ? -0.010 56.889 48.265 1.00 12.34 702 GLU A O 1
ATOM 5252 N N . PRO A 1 703 ? 1.257 55.553 46.996 1.00 10.52 703 PRO A N 1
ATOM 5253 C CA . PRO A 1 703 ? 1.556 54.674 48.133 1.00 10.49 703 PRO A CA 1
ATOM 5254 C C . PRO A 1 703 ? 2.494 55.306 49.176 1.00 9.77 703 PRO A C 1
ATOM 5255 O O . PRO A 1 703 ? 2.630 54.670 50.234 1.00 11.03 703 PRO A O 1
ATOM 5259 N N . THR A 1 704 ? 3.156 56.418 48.923 1.00 11.86 704 THR A N 1
ATOM 5260 C CA . THR A 1 704 ? 3.948 57.023 49.972 1.00 12.08 704 THR A CA 1
ATOM 5261 C C . THR A 1 704 ? 3.090 57.617 51.058 1.00 12.32 704 THR A C 1
ATOM 5262 O O . THR A 1 704 ? 3.587 57.785 52.160 1.00 14.51 704 THR A O 1
ATOM 5266 N N . GLN A 1 705 ? 1.847 57.975 50.734 1.00 12.32 705 GLN A N 1
ATOM 5267 C CA . GLN A 1 705 ? 0.932 58.627 51.672 1.00 13.63 705 GLN A CA 1
ATOM 5268 C C . GLN A 1 705 ? 1.369 60.071 51.972 1.00 16.00 705 GLN A C 1
ATOM 5269 O O . GLN A 1 705 ? 0.868 60.660 52.939 1.00 17.94 705 GLN A O 1
ATOM 5275 N N . LYS A 1 706 ? 2.323 60.610 51.218 1.00 16.11 706 LYS A N 1
ATOM 5276 C CA . LYS A 1 706 ? 2.889 61.921 51.510 1.00 17.31 706 LYS A CA 1
ATOM 5277 C C . LYS A 1 706 ? 2.845 62.890 50.326 1.00 17.59 706 LYS A C 1
ATOM 5278 O O . LYS A 1 706 ? 3.066 64.090 50.523 1.00 21.60 706 LYS A O 1
ATOM 5284 N N . ALA A 1 707 ? 2.527 62.445 49.137 1.00 17.25 707 ALA A N 1
ATOM 5285 C CA . ALA A 1 707 ? 2.508 63.327 47.954 1.00 18.03 707 ALA A CA 1
ATOM 5286 C C . ALA A 1 707 ? 1.150 63.964 47.760 1.00 19.70 707 ALA A C 1
ATOM 5287 O O . ALA A 1 707 ? 0.068 63.380 47.894 1.00 21.33 707 ALA A O 1
ATOM 5289 N N . ALA A 1 708 ? 1.227 65.257 47.396 1.00 21.53 708 ALA A N 1
ATOM 5290 C CA . ALA A 1 708 ? 0.030 66.026 47.175 1.00 22.01 708 ALA A CA 1
ATOM 5291 C C . ALA A 1 708 ? -0.674 65.810 45.816 1.00 21.92 708 ALA A C 1
ATOM 5292 O O . ALA A 1 708 ? -1.885 65.942 45.688 1.00 22.84 708 ALA A O 1
ATOM 5294 N N . GLY A 1 709 ? 0.094 65.355 44.843 1.00 21.24 709 GLY A N 1
ATOM 5295 C CA . GLY A 1 709 ? -0.433 65.122 43.518 1.00 21.40 709 GLY A CA 1
ATOM 5296 C C . GLY A 1 709 ? 0.210 63.932 42.859 1.00 19.39 709 GLY A C 1
ATOM 5297 O O . GLY A 1 709 ? 1.322 63.557 43.251 1.00 20.11 709 GLY A O 1
ATOM 5298 N N . LEU A 1 710 ? -0.451 63.441 41.827 1.00 18.44 710 LEU A N 1
ATOM 5299 C CA . LEU A 1 710 ? 0.131 62.381 41.016 1.00 17.70 710 LEU A CA 1
ATOM 5300 C C . LEU A 1 710 ? -0.476 62.506 39.649 1.00 18.13 710 LEU A C 1
ATOM 5301 O O . LEU A 1 710 ? -1.675 62.676 39.529 1.00 19.12 710 LEU A O 1
ATOM 5306 N N . THR A 1 711 ? 0.354 62.401 38.607 1.00 18.55 711 THR A N 1
ATOM 5307 C CA . THR A 1 711 ? -0.103 62.508 37.222 1.00 18.49 711 THR A CA 1
ATOM 5308 C C . THR A 1 711 ? 0.229 61.196 36.482 1.00 17.16 711 THR A C 1
ATOM 5309 O O . THR A 1 711 ? 1.394 60.767 36.451 1.00 17.37 711 THR A O 1
ATOM 5313 N N . LEU A 1 712 ? -0.774 60.599 35.905 1.00 16.17 712 LEU A N 1
ATOM 5314 C CA . LEU A 1 712 ? -0.594 59.479 35.003 1.00 16.05 712 LEU A CA 1
ATOM 5315 C C . LEU A 1 712 ? -0.576 59.904 33.561 1.00 17.17 712 LEU A C 1
ATOM 5316 O O . LEU A 1 712 ? -1.310 60.785 33.171 1.00 17.95 712 LEU A O 1
ATOM 5321 N N . THR A 1 713 ? 0.195 59.206 32.757 1.00 16.90 713 THR A N 1
ATOM 5322 C CA . THR A 1 713 ? 0.183 59.303 31.311 1.00 18.01 713 THR A CA 1
ATOM 5323 C C . THR A 1 713 ? -0.569 58.094 30.875 1.00 17.24 713 THR A C 1
ATOM 5324 O O . THR A 1 713 ? -0.162 56.942 31.160 1.00 16.65 713 THR A O 1
ATOM 5328 N N . LEU A 1 714 ? -1.699 58.286 30.243 1.00 16.41 714 LEU A N 1
ATOM 5329 C CA . LEU A 1 714 ? -2.661 57.254 30.006 1.00 15.75 714 LEU A CA 1
ATOM 5330 C C . LEU A 1 714 ? -2.359 56.298 28.906 1.00 16.40 714 LEU A C 1
ATOM 5331 O O . LEU A 1 714 ? -1.884 56.723 27.849 1.00 17.69 714 LEU A O 1
ATOM 5336 N N . PRO A 1 715 ? -2.609 55.003 29.110 1.00 16.00 715 PRO A N 1
ATOM 5337 C CA . PRO A 1 715 ? -2.420 53.972 28.082 1.00 16.91 715 PRO A CA 1
ATOM 5338 C C . PRO A 1 715 ? -3.620 53.917 27.127 1.00 17.24 715 PRO A C 1
ATOM 5339 O O . PRO A 1 715 ? -4.644 54.596 27.368 1.00 18.50 715 PRO A O 1
ATOM 5343 N N . GLU A 1 716 ? -3.526 53.110 26.129 1.00 19.40 716 GLU A N 1
ATOM 5344 C CA . GLU A 1 716 ? -4.648 52.692 25.278 1.00 19.82 716 GLU A CA 1
ATOM 5345 C C . GLU A 1 716 ? -5.211 53.882 24.472 1.00 19.62 716 GLU A C 1
ATOM 5346 O O . GLU A 1 716 ? -6.434 53.941 24.242 1.00 22.07 716 GLU A O 1
ATOM 5352 N N . GLY A 1 717 ? -4.355 54.825 24.108 1.00 19.98 717 GLY A N 1
ATOM 5353 C CA . GLY A 1 717 ? -4.777 55.949 23.243 1.00 21.13 717 GLY A CA 1
ATOM 5354 C C . GLY A 1 717 ? -5.225 57.129 24.059 1.00 21.39 717 GLY A C 1
ATOM 5355 O O . GLY A 1 717 ? -4.789 57.381 25.213 1.00 21.22 717 GLY A O 1
ATOM 5356 N N . THR A 1 718 ? -6.106 57.940 23.440 1.00 21.64 718 THR A N 1
ATOM 5357 C CA . THR A 1 718 ? -6.480 59.208 24.050 1.00 21.33 718 THR A CA 1
ATOM 5358 C C . THR A 1 718 ? -7.854 59.075 24.735 1.00 18.95 718 THR A C 1
ATOM 5359 O O . THR A 1 718 ? -8.667 58.223 24.348 1.00 19.69 718 THR A O 1
ATOM 5363 N N . TRP A 1 719 ? -8.062 59.944 25.708 1.00 18.26 719 TRP A N 1
ATOM 5364 C CA . TRP A 1 719 ? -9.247 59.884 26.616 1.00 18.60 719 TRP A CA 1
ATOM 5365 C C . TRP A 1 719 ? -9.708 61.281 26.851 1.00 19.04 719 TRP A C 1
ATOM 5366 O O . TRP A 1 719 ? -8.909 62.140 27.162 1.00 21.40 719 TRP A O 1
ATOM 5377 N N . SER A 1 720 ? -11.018 61.521 26.620 1.00 19.73 720 SER A N 1
ATOM 5378 C CA . SER A 1 720 ? -11.494 62.907 26.614 1.00 20.17 720 SER A CA 1
ATOM 5379 C C . SER A 1 720 ? -12.512 63.280 27.634 1.00 21.34 720 SER A C 1
ATOM 5380 O O . SER A 1 720 ? -12.802 64.493 27.758 1.00 20.94 720 SER A O 1
ATOM 5383 N N . SER A 1 721 ? -13.069 62.304 28.322 1.00 20.35 721 SER A N 1
ATOM 5384 C CA . SER A 1 721 ? -13.940 62.653 29.450 1.00 20.64 721 SER A CA 1
ATOM 5385 C C . SER A 1 721 ? -13.852 61.644 30.591 1.00 20.46 721 SER A C 1
ATOM 5386 O O . SER A 1 721 ? -13.469 60.475 30.416 1.00 21.98 721 SER A O 1
ATOM 5389 N N . VAL A 1 722 ? -14.326 62.089 31.716 1.00 20.49 722 VAL A N 1
ATOM 5390 C CA . VAL A 1 722 ? -14.363 61.291 32.929 1.00 21.27 722 VAL A CA 1
ATOM 5391 C C . VAL A 1 722 ? -15.799 60.815 33.184 1.00 22.38 722 VAL A C 1
ATOM 5392 O O . VAL A 1 722 ? -16.727 61.702 33.240 1.00 24.80 722 VAL A O 1
ATOM 5396 N N . LEU A 1 723 ? -16.077 59.542 33.119 1.00 22.69 723 LEU A N 1
ATOM 5397 C CA . LEU A 1 723 ? -17.397 58.929 33.381 1.00 23.25 723 LEU A CA 1
ATOM 5398 C C . LEU A 1 723 ? -17.730 58.696 34.812 1.00 26.06 723 LEU A C 1
ATOM 5399 O O . LEU A 1 723 ? -18.846 58.983 35.241 1.00 28.60 723 LEU A O 1
ATOM 5404 N N . GLU A 1 724 ? -16.761 58.178 35.546 1.00 25.92 724 GLU A N 1
ATOM 5405 C CA . GLU A 1 724 ? -16.855 57.892 36.976 1.00 26.77 724 GLU A CA 1
ATOM 5406 C C . GLU A 1 724 ? -15.581 58.395 37.671 1.00 25.81 724 GLU A C 1
ATOM 5407 O O . GLU A 1 724 ? -14.448 58.299 37.158 1.00 24.97 724 GLU A O 1
ATOM 5413 N N . GLY A 1 725 ? -15.769 58.938 38.843 1.00 26.68 725 GLY A N 1
ATOM 5414 C CA . GLY A 1 725 ? -14.687 59.450 39.648 1.00 26.73 725 GLY A CA 1
ATOM 5415 C C . GLY A 1 725 ? -14.253 60.868 39.365 1.00 27.54 725 GLY A C 1
ATOM 5416 O O . GLY A 1 725 ? -14.960 61.692 38.726 1.00 28.63 725 GLY A O 1
ATOM 5417 N N . ALA A 1 726 ? -13.105 61.168 39.909 1.00 28.95 726 ALA A N 1
ATOM 5418 C CA . ALA A 1 726 ? -12.492 62.485 39.875 1.00 30.83 726 ALA A CA 1
ATOM 5419 C C . ALA A 1 726 ? -11.105 62.445 39.252 1.00 31.00 726 ALA A C 1
ATOM 5420 O O . ALA A 1 726 ? -10.411 61.417 39.177 1.00 32.14 726 ALA A O 1
ATOM 5422 N N . GLY A 1 727 ? -10.709 63.582 38.740 1.00 31.60 727 GLY A N 1
ATOM 5423 C CA . GLY A 1 727 ? -9.370 63.737 38.217 1.00 30.58 727 GLY A CA 1
ATOM 5424 C C . GLY A 1 727 ? -9.437 64.680 37.052 1.00 29.67 727 GLY A C 1
ATOM 5425 O O . GLY A 1 727 ? -10.510 64.866 36.459 1.00 31.01 727 GLY A O 1
ATOM 5426 N N . THR A 1 728 ? -8.305 65.270 36.705 1.00 28.34 728 THR A N 1
ATOM 5427 C CA . THR A 1 728 ? -8.299 66.295 35.646 1.00 28.72 728 THR A CA 1
ATOM 5428 C C . THR A 1 728 ? -7.578 65.779 34.395 1.00 26.61 728 THR A C 1
ATOM 5429 O O . THR A 1 728 ? -6.396 65.380 34.448 1.00 25.82 728 THR A O 1
ATOM 5433 N N . LEU A 1 729 ? -8.287 65.750 33.284 1.00 25.83 729 LEU A N 1
ATOM 5434 C CA . LEU A 1 729 ? -7.737 65.293 32.027 1.00 25.41 729 LEU A CA 1
ATOM 5435 C C . LEU A 1 729 ? -6.933 66.387 31.417 1.00 27.51 729 LEU A C 1
ATOM 5436 O O . LEU A 1 729 ? -7.332 67.574 31.428 1.00 29.41 729 LEU A O 1
ATOM 5441 N N . GLY A 1 730 ? -5.832 66.029 30.795 1.00 28.37 730 GLY A N 1
ATOM 5442 C CA . GLY A 1 730 ? -4.903 66.981 30.206 1.00 30.06 730 GLY A CA 1
ATOM 5443 C C . GLY A 1 730 ? -4.206 66.297 29.036 1.00 31.13 730 GLY A C 1
ATOM 5444 O O . GLY A 1 730 ? -4.519 65.135 28.669 1.00 28.90 730 GLY A O 1
ATOM 5445 N N . THR A 1 731 ? -3.275 67.039 28.425 1.00 32.96 731 THR A N 1
ATOM 5446 C CA . THR A 1 731 ? -2.544 66.531 27.270 1.00 33.45 731 THR A CA 1
ATOM 5447 C C . THR A 1 731 ? -1.156 67.045 27.374 1.00 34.82 731 THR A C 1
ATOM 5448 O O . THR A 1 731 ? -0.927 68.260 27.620 1.00 34.97 731 THR A O 1
ATOM 5452 N N . ASP A 1 732 ? -0.226 66.159 27.131 1.00 34.81 732 ASP A N 1
ATOM 5453 C CA . ASP A 1 732 ? 1.148 66.536 27.308 1.00 36.45 732 ASP A CA 1
ATOM 5454 C C . ASP A 1 732 ? 1.672 67.045 25.947 1.00 37.13 732 ASP A C 1
ATOM 5455 O O . ASP A 1 732 ? 0.976 66.987 24.948 1.00 37.27 732 ASP A O 1
ATOM 5460 N N . ALA A 1 733 ? 2.899 67.529 25.958 1.00 39.55 733 ALA A N 1
ATOM 5461 C CA . ALA A 1 733 ? 3.537 68.134 24.763 1.00 40.01 733 ALA A CA 1
ATOM 5462 C C . ALA A 1 733 ? 3.540 67.168 23.584 1.00 40.87 733 ALA A C 1
ATOM 5463 O O . ALA A 1 733 ? 3.556 67.613 22.422 1.00 40.73 733 ALA A O 1
ATOM 5465 N N . ASP A 1 734 ? 3.500 65.860 23.894 1.00 40.77 734 ASP A N 1
ATOM 5466 C CA . ASP A 1 734 ? 3.568 64.768 22.884 1.00 40.67 734 ASP A CA 1
ATOM 5467 C C . ASP A 1 734 ? 2.250 64.159 22.410 1.00 38.97 734 ASP A C 1
ATOM 5468 O O . ASP A 1 734 ? 2.233 63.089 21.764 1.00 39.80 734 ASP A O 1
ATOM 5473 N N . GLY A 1 735 ? 1.158 64.802 22.765 1.00 37.35 735 GLY A N 1
ATOM 5474 C CA . GLY A 1 735 ? -0.168 64.334 22.371 1.00 35.10 735 GLY A CA 1
ATOM 5475 C C . GLY A 1 735 ? -0.820 63.207 23.194 1.00 33.33 735 GLY A C 1
ATOM 5476 O O . GLY A 1 735 ? -1.895 62.722 22.857 1.00 31.97 735 GLY A O 1
ATOM 5477 N N . ARG A 1 736 ? -0.187 62.800 24.281 1.00 31.18 736 ARG A N 1
ATOM 5478 C CA . ARG A 1 736 ? -0.783 61.700 25.083 1.00 28.77 736 ARG A CA 1
ATOM 5479 C C . ARG A 1 736 ? -1.688 62.294 26.134 1.00 25.84 736 ARG A C 1
ATOM 5480 O O . ARG A 1 736 ? -1.451 63.402 26.615 1.00 25.43 736 ARG A O 1
ATOM 5488 N N . SER A 1 737 ? -2.751 61.582 26.459 1.00 21.95 737 SER A N 1
ATOM 5489 C CA . SER A 1 737 ? -3.655 62.065 27.516 1.00 20.78 737 SER A CA 1
ATOM 5490 C C . SER A 1 737 ? -3.041 61.832 28.896 1.00 19.17 737 SER A C 1
ATOM 5491 O O . SER A 1 737 ? -2.418 60.806 29.136 1.00 20.04 737 SER A O 1
ATOM 5494 N N . THR A 1 738 ? -3.233 62.814 29.756 1.00 20.36 738 THR A N 1
ATOM 5495 C CA . THR A 1 738 ? -2.837 62.738 31.147 1.00 20.70 738 THR A CA 1
ATOM 5496 C C . THR A 1 738 ? -4.026 62.812 32.116 1.00 19.85 738 THR A C 1
ATOM 5497 O O . THR A 1 738 ? -5.078 63.367 31.797 1.00 19.90 738 THR A O 1
ATOM 5501 N N . LEU A 1 739 ? -3.844 62.228 33.303 1.00 19.40 739 LEU A N 1
ATOM 5502 C CA . LEU A 1 739 ? -4.842 62.293 34.357 1.00 20.24 739 LEU A CA 1
ATOM 5503 C C . LEU A 1 739 ? -4.113 62.751 35.567 1.00 18.53 739 LEU A C 1
ATOM 5504 O O . LEU A 1 739 ? -3.232 62.040 36.082 1.00 18.31 739 LEU A O 1
ATOM 5509 N N . THR A 1 740 ? -4.550 63.858 36.169 1.00 20.95 740 THR A N 1
ATOM 5510 C CA . THR A 1 740 ? -3.865 64.457 37.285 1.00 21.85 740 THR A CA 1
ATOM 5511 C C . THR A 1 740 ? -4.815 64.333 38.467 1.00 22.75 740 THR A C 1
ATOM 5512 O O . THR A 1 740 ? -5.996 64.713 38.366 1.00 23.04 740 THR A O 1
ATOM 5516 N N . LEU A 1 741 ? -4.309 63.752 39.538 1.00 21.97 741 LEU A N 1
ATOM 5517 C CA . LEU A 1 741 ? -5.091 63.447 40.730 1.00 22.17 741 LEU A CA 1
ATOM 5518 C C . LEU A 1 741 ? -4.579 64.292 41.884 1.00 20.92 741 LEU A C 1
ATOM 5519 O O . LEU A 1 741 ? -3.376 64.493 42.064 1.00 22.53 741 LEU A O 1
ATOM 5524 N N . ASP A 1 742 ? -5.509 64.797 42.713 1.00 22.79 742 ASP A N 1
ATOM 5525 C CA . ASP A 1 742 ? -5.160 65.387 43.981 1.00 23.21 742 ASP A CA 1
ATOM 5526 C C . ASP A 1 742 ? -5.150 64.246 45.016 1.00 22.17 742 ASP A C 1
ATOM 5527 O O . ASP A 1 742 ? -6.177 63.639 45.254 1.00 26.31 742 ASP A O 1
ATOM 5532 N N . THR A 1 743 ? -3.976 63.949 45.554 1.00 21.12 743 THR A N 1
ATOM 5533 C CA . THR A 1 743 ? -3.808 62.802 46.439 1.00 20.70 743 THR A CA 1
ATOM 5534 C C . THR A 1 743 ? -3.555 63.250 47.882 1.00 22.20 743 THR A C 1
ATOM 5535 O O . THR A 1 743 ? -3.179 62.449 48.732 1.00 21.54 743 THR A O 1
ATOM 5539 N N . THR A 1 744 ? -3.766 64.548 48.162 1.00 24.21 744 THR A N 1
ATOM 5540 C CA . THR A 1 744 ? -3.532 65.116 49.485 1.00 26.10 744 THR A CA 1
ATOM 5541 C C . THR A 1 744 ? -4.376 64.361 50.529 1.00 25.15 744 THR A C 1
ATOM 5542 O O . THR A 1 744 ? -5.587 64.151 50.359 1.00 24.22 744 THR A O 1
ATOM 5546 N N . GLY A 1 745 ? -3.678 63.814 51.510 1.00 24.97 745 GLY A N 1
ATOM 5547 C CA . GLY A 1 745 ? -4.313 63.091 52.628 1.00 24.77 745 GLY A CA 1
ATOM 5548 C C . GLY A 1 745 ? -5.005 61.762 52.331 1.00 23.11 745 GLY A C 1
ATOM 5549 O O . GLY A 1 745 ? -5.793 61.265 53.109 1.00 23.41 745 GLY A O 1
ATOM 5550 N N . LEU A 1 746 ? -4.695 61.137 51.188 1.00 21.47 746 LEU A N 1
ATOM 5551 C CA . LEU A 1 746 ? -5.446 59.921 50.847 1.00 20.95 746 LEU A CA 1
ATOM 5552 C C . LEU A 1 746 ? -5.014 58.630 51.625 1.00 18.28 746 LEU A C 1
ATOM 5553 O O . LEU A 1 746 ? -5.691 57.608 51.586 1.00 18.68 746 LEU A O 1
ATOM 5558 N N . SER A 1 747 ? -3.908 58.726 52.362 1.00 16.41 747 SER A N 1
ATOM 5559 C CA . SER A 1 747 ? -3.469 57.656 53.260 1.00 15.96 747 SER A CA 1
ATOM 5560 C C . SER A 1 747 ? -3.344 56.308 52.575 1.00 14.43 747 SER A C 1
ATOM 5561 O O . SER A 1 747 ? -3.655 55.265 53.126 1.00 14.45 747 SER A O 1
ATOM 5564 N N . GLY A 1 748 ? -2.886 56.341 51.323 1.00 12.60 748 GLY A N 1
ATOM 5565 C CA . GLY A 1 748 ? -2.668 55.094 50.586 1.00 13.01 748 GLY A CA 1
ATOM 5566 C C . GLY A 1 748 ? -3.922 54.476 49.982 1.00 11.96 748 GLY A C 1
ATOM 5567 O O . GLY A 1 748 ? -3.830 53.404 49.359 1.00 11.99 748 GLY A O 1
ATOM 5568 N N . LYS A 1 749 ? -5.104 55.124 50.132 1.00 12.24 749 LYS A N 1
ATOM 5569 C CA . LYS A 1 749 ? -6.328 54.565 49.655 1.00 13.20 749 LYS A CA 1
ATOM 5570 C C . LYS A 1 749 ? -6.432 54.655 48.114 1.00 12.68 749 LYS A C 1
ATOM 5571 O O . LYS A 1 749 ? -5.795 55.486 47.459 1.00 14.18 749 LYS A O 1
ATOM 5577 N N . THR A 1 750 ? -7.257 53.786 47.580 1.00 12.48 750 THR A N 1
ATOM 5578 C CA . THR A 1 750 ? -7.436 53.672 46.110 1.00 12.85 750 THR A CA 1
ATOM 5579 C C . THR A 1 750 ? -8.510 54.662 45.599 1.00 13.96 750 THR A C 1
ATOM 5580 O O . THR A 1 750 ? -9.564 54.830 46.241 1.00 15.73 750 THR A O 1
ATOM 5584 N N . LYS A 1 751 ? -8.190 55.296 44.484 1.00 13.92 751 LYS A N 1
ATOM 5585 C CA . LYS A 1 751 ? -9.138 56.090 43.681 1.00 14.78 751 LYS A CA 1
ATOM 5586 C C . LYS A 1 751 ? -9.527 55.259 42.475 1.00 16.06 751 LYS A C 1
ATOM 5587 O O . LYS A 1 751 ? -8.643 54.760 41.777 1.00 15.37 751 LYS A O 1
ATOM 5593 N N . LEU A 1 752 ? -10.835 55.096 42.238 1.00 16.22 752 LEU A N 1
ATOM 5594 C CA . LEU A 1 752 ? -11.377 54.436 41.073 1.00 17.47 752 LEU A CA 1
ATOM 5595 C C . LEU A 1 752 ? -11.849 55.496 40.080 1.00 17.18 752 LEU A C 1
ATOM 5596 O O . LEU A 1 752 ? -12.601 56.413 40.476 1.00 18.53 752 LEU A O 1
ATOM 5601 N N . ILE A 1 753 ? -11.453 55.331 38.830 1.00 17.48 753 ILE A N 1
ATOM 5602 C CA . ILE A 1 753 ? -11.726 56.288 37.755 1.00 18.44 753 ILE A CA 1
ATOM 5603 C C . ILE A 1 753 ? -12.210 55.496 36.523 1.00 19.53 753 ILE A C 1
ATOM 5604 O O . ILE A 1 753 ? -11.732 54.411 36.221 1.00 19.17 753 ILE A O 1
ATOM 5609 N N . LYS A 1 754 ? -13.197 56.050 35.814 1.00 18.67 754 LYS A N 1
ATOM 5610 C CA . LYS A 1 754 ? -13.567 55.499 34.490 1.00 19.80 754 LYS A CA 1
ATOM 5611 C C . LYS A 1 754 ? -13.582 56.679 33.527 1.00 18.73 754 LYS A C 1
ATOM 5612 O O . LYS A 1 754 ? -14.196 57.746 33.829 1.00 19.48 754 LYS A O 1
ATOM 5618 N N . LEU A 1 755 ? -12.893 56.491 32.422 1.00 18.69 755 LEU A N 1
ATOM 5619 C CA . LEU A 1 755 ? -12.811 57.457 31.318 1.00 19.67 755 LEU A CA 1
ATOM 5620 C C . LEU A 1 755 ? -13.479 56.940 30.080 1.00 19.02 755 LEU A C 1
ATOM 5621 O O . LEU A 1 755 ? -13.669 55.757 29.872 1.00 20.28 755 LEU A O 1
ATOM 5626 N N . LYS A 1 756 ? -13.920 57.913 29.250 1.00 21.06 756 LYS A N 1
ATOM 5627 C CA . LYS A 1 756 ? -14.502 57.603 27.913 1.00 22.51 756 LYS A CA 1
ATOM 5628 C C . LYS A 1 756 ? -13.630 58.208 26.840 1.00 20.59 756 LYS A C 1
ATOM 5629 O O . LYS A 1 756 ? -13.080 59.2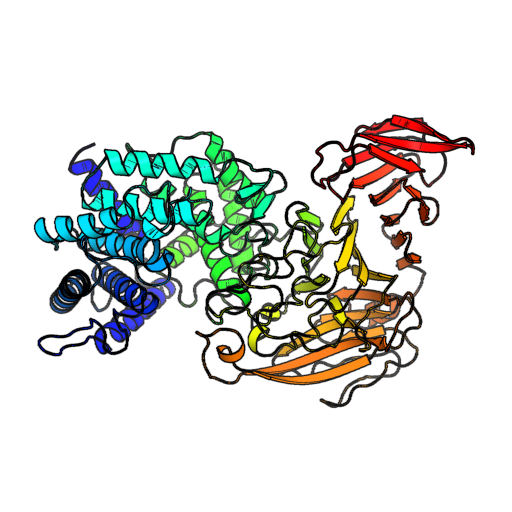84 27.030 1.00 19.59 756 LYS A O 1
ATOM 5635 N N . ARG A 1 757 ? -13.484 57.451 25.747 1.00 22.00 757 ARG A N 1
ATOM 5636 C CA . ARG A 1 757 ? -12.647 57.801 24.609 1.00 23.92 757 ARG A CA 1
ATOM 5637 C C . ARG A 1 757 ? -13.053 59.212 24.147 1.00 23.55 757 ARG A C 1
ATOM 5638 O O . ARG A 1 757 ? -12.167 60.116 24.017 1.00 23.75 757 ARG A O 1
#

Secondary structure (DSSP, 8-state):
--HHHHHHHHHHHHHHHH-TT-PPTT-HHHHHHHHHHHHHHHHHHHTB---TT-S-SBTT--TTSHHHHHHHHHHHHHHHHHHTSTTSTTTT-HHHHHHHHHHHHHHHHHTSSTTPPP-S-HHIIIIIHHHHHHHHHHHTTTTS-HHHHHHHHHHHHHH-S-TTEES-GGG--EE--HHHHHHHHHHHHHHHHHHT-HHHHHHHHHHGGGGGS-BSSSSEEBTTS-EEETTTEE-TTTHHHHHHHHHHHHHHHHTTSTT----GGGHHHHHHIIIIIGGGEETTEE-GGGSGGGGG-TTS-HHHHHHHHHHHHHHHHTTS-HHHHHHHHHHHHHHHHT--SS-TTTT--HHHHHHHHHHHHHTPPPPPPPPEEEEEGGGTEEEEEETTEEEEEE--BTTB-S---BTTBSTT-TTTTS-EEEEEES-TTTTTSSHHHHS-TTS-TT-EEE-S---TTTT-STT------S-EEEEEETTEEEEEEEEE-GGG---EEEEEEEE-SS-EEEEEEEEE-SSSS-EEEEEEEEEEET----EEESSSEE--STT--EE--TT-EEEETTTEEEEESSS---EEEEEEEEEEGGGTBTTS--PEEEEEEEEEEEEEESS-SSEEEEEEEEET--HHHHHHTTSTTSEEEEEESSSEEEEEETTTTEEEEEESSSEEETTEEESSSEEEEEEEETTEEEEEEE-TTS--SEEEEEPSSS---EEEES--EEEE-TTS-EEEEEE-TT-TTPPEEEEEE-

Organism: Paenarthrobacter aurescens (NCBI:txid43663)

CATH classification: 1.50.10.100 (+2 more: 2.70.98.10, 2.60.220.10)

Sequence (754 aa):
PGAAEFAALRNRWVDQITGRNVIQAGDPDFAKAITALNNKAADSLAKLDAAAGRTSVFTDLSLAKDAEMVTTYTRLSQLATAWATPTAAVFGDAAVLAAIKAGLADANTLCYNDRKEEVGNWWSWEIGVPRALADAMVLLHAELSAAERTAYCAAIDHFVPDPWLQFPPKRGKITSVGANRVDLCQGIIIRSLAGEDPTKLNHAVAGLSQVWQYVTSGDGIFRDGSFIQHSTTPYTGSYGVVLLTGLSKLFSLLGGTAFEVSDPTRSIFFDAVEGSFAPVMINGAMADAVRGRSISREANTGYDLGASAIEAILLLARAMDPATAARWRGLCAGWIARDTYRPILNSASVPRTALVKQLEEATGVAPVAEATGHKLFPAMDRTMHRGPGWALSLALSSNRIAWYECGNGENNRGYHTGSGMTYFYTSDLGQYDDAFWATANYNRLPGITVDTTPLPDKVEGQWGAAVPADEWSGATALGEVAAVGQHLVGPGRTGLTARKSWFVSGDVTVCLGADISTASGAKVETIVDHRNLHQGSNTLTTAAGTIAGTAGTVEVLGDGRWVHLEGFGGYAMLDDSPLHVLRETRSGSWSGVNINGSATVQQRNFATLYVNHGVGPVAGSYAYMVAPGASVDLTRKLLEGNKYSVIRNDATAQSVEFKTAKTTAATFWKPGMAGDLGASGPACVVFSRHGNELSLAVSEPTQKAAGLTLTLPEGTWSSVLEGAGTLGTDADGRSTLTLDTTGLSGKTKLIKLKR

InterPro domains:
  IPR003159 Polysaccharide lyase family 8, central domain [PF02278] (374-638)
  IPR004103 Polysaccharide lyase family 8, C-terminal [PF02884] (647-710)
  IPR008929 Chondroitin AC/alginate lyase [G3DSA:1.50.10.100] (2-372)
  IPR008929 Chondroitin AC/alginate lyase [SSF48230] (6-369)
  IPR011013 Galactose mutarotase-like domain superfamily [SSF74650] (374-641)
  IPR011071 Polysaccharide lyase family 8-like, C-terminal [G3DSA:2.60.220.10] (644-757)
  IPR011071 Polysaccharide lyase family 8-like, C-terminal [SSF49863] (646-757)
  IPR012970 Polysaccharide lyase 8, N-terminal alpha-helical [PF08124] (16-336)
  IPR014718 Glycoside hydrolase-type carbohydrate-binding [G3DSA:2.70.98.10] (373-643)
  IPR038970 Polysaccharide lyase 8 [PTHR38481] (3-714)

Foldseek 3Di:
DDDVQLLVLLVLLLCQQQVQVQQDPPDVLSVLQLVLLQVLLVVQVVQADPDPPDLAGGVVAHLVPLVSLLVLLQSLLSLLSLCCHPPRPNPVPVVSVVSSVVSLVNSAVNHQWLVHDDDPDQCSQQQSRLLSLLSSLSSCVVPDDPVSLVTSLSSNCSSPVDLQWTDTPVVPIDGQEQLSLLRNLNSQLSNCSSVVPVVSNLRSLVSLVRQLDADDFAAHAHPQLFGDHLGFAGACQASVLSNLLSCLSVQLSCPPHPRHNDPPSCVSVLVSLVRHFLLQQDLQFGNPLRHFLCLLPLPCGRNVSSLSNLLSLLSNLVPDDVVSSLVSLQQSLQSQVLDPPCHSSNNDHSSSSSSVVVSVVVVRHHDDDDAAKRFDLQNLWIWGAAVFWIWIWAAFEPRHFQGADDPQTQLLQNNVRQTAIDICGSPNCWSNLCCVFWFDSQQHAFGKHFPPDDDRQFVHHSSPDTDHFQFWAKKDDPFKIKTWHFGQGTDQFAWTKIWMWIGGNFKIKIKIKQTFTNNQGWMKGWNHKTWPFPDQWFWAAPVGTPQSDAPDKDWHPDLQKIATHPWGIKGFPDPFIKIKHWYKTKGWSCVRGVPTDRDIDITIIIIIMTICTTGRGTGMGIMMTGTPHDPVVNSCPPPPQQWPWQDHYQAKTKTAHVVVQKIWMFGDDFDDRVQKTKHHTKTKMWHDDVQKIKMKIWDGSQPDQKMKMFDPDAAFDDWDDFDWDWDADPVGTIMTMDGRNRVSNDMTITMTGD

Solvent-accessible surface area: 27181 Å² total; per-residue (Å²): 92,34,76,73,85,3,36,64,5,24,80,94,2,8,41,31,33,2,2,80,103,60,45,94,106,84,20,85,37,3,58,142,6,15,71,38,25,38,96,89,1,58,55,0,47,88,65,42,21,103,63,107,77,40,106,17,0,0,98,66,15,41,17,97,125,30,67,50,0,17,49,0,2,57,16,0,14,35,1,0,24,0,34,9,0,41,103,6,78,18,102,48,55,76,78,14,17,59,26,0,56,45,0,1,36,44,0,21,102,74,8,0,14,67,194,68,100,22,88,58,57,34,84,3,6,3,0,1,0,1,63,5,1,0,25,0,0,4,11,0,39,97,67,7,55,73,75,41,40,96,38,5,10,34,0,0,31,79,8,5,75,40,4,89,59,11,18,26,116,176,152,38,71,90,75,1,50,4,1,12,9,0,7,1,0,16,1,5,0,1,16,0,0,2,36,66,35,53,106,57,0,79,66,0,20,52,0,0,31,106,7,0,56,71,34,123,87,37,29,5,6,18,168,28,7,0,3,6,1,50,66,25,6,3,1,0,0,9,36,0,3,52,1,0,32,3,0,2,59,0,24,40,0,0,26,74,36,72,8,83,11,83,34,106,53,70,56,27,0,36,89,4,0,64,36,3,4,16,7,0,0,4,28,3,3,0,0,9,8,2,6,13,19,1,5,0,59,64,88,42,18,5,16,60,12,0,13,30,0,3,27,2,0,6,13,7,1,118,94,37,73,115,80,35,7,44,110,1,40,0,16,0,13,0,5,37,63,72,12,110,51,124,52,19,43,104,108,5,55,5,22,46,1,11,10,10,32,74,10,130,92,58,64,48,69,81,46,77,45,77,90,20,30,103,34,4,10,12,0,3,17,4,4,0,17,6,110,63,14,4,0,2,0,1,1,0,0,47,58,1,3,15,13,1,0,0,76,26,12,4,28,85,0,9,5,15,0,0,0,0,2,3,2,18,16,103,42,26,4,2,10,24,34,7,0,2,9,3,6,24,13,58,41,0,0,0,0,1,0,6,46,40,118,21,88,63,97,19,45,33,68,95,3,86,31,46,1,94,12,78,2,0,5,2,0,18,30,66,124,1,0,0,0,0,0,14,1,38,5,4,24,227,11,40,4,36,0,13,0,0,1,0,0,7,24,78,4,0,0,0,0,0,1,39,0,36,24,88,47,51,22,90,0,4,0,0,2,2,0,6,3,9,45,116,26,94,36,53,0,31,9,62,105,35,94,11,0,63,88,54,59,75,66,67,82,16,58,145,34,98,11,0,21,1,90,71,14,1,0,1,1,5,37,35,119,34,80,2,35,0,22,24,17,70,66,73,18,19,22,50,35,10,6,130,117,14,44,84,83,103,53,93,28,29,0,0,0,0,17,3,57,31,23,103,46,15,136,64,14,51,2,5,2,0,1,4,12,67,8,61,44,73,102,0,107,91,6,62,96,54,84,61,31,20,59,65,79,38,53,30,24,0,0,1,1,68,6,107,125,46,152,11,11,0,0,0,0,10,80,96,24,61,3,49,72,1,2,7,62,10,40,0,0,0,0,11,5,101,122,52,71,53,0,13,0,0,2,2,6,1,28,44,168,40,68,41,7,38,0,21,6,0,65,48,76,8,85,46,51,82,97,58,77,27,94,45,32,102,39,114,112,43,103,5,19,0,62,7,112,5,97,68,32,41,2,66,46,82,111,5,53,0,84,110

B-factor: mean 16.91, std 9.13, range [5.13, 60.75]

Radius of gyration: 27.62 Å; Cα contacts (8 Å, |Δi|>4): 1782; chains: 1; bounding box: 61×55×85 Å